Protein AF-0000000072557340 (afdb_homodimer)

Solvent-accessible surface area (backbone atoms only — not comparable to full-atom values): 32910 Å² total; per-residue (Å²): 98,73,78,68,52,43,52,72,41,79,74,53,98,45,33,34,35,38,53,43,44,68,66,36,7,50,76,65,27,41,33,67,20,52,53,41,19,34,51,43,43,49,50,23,65,71,27,40,88,66,62,20,45,35,64,41,36,37,39,38,39,50,62,41,84,53,61,55,36,68,33,38,36,41,55,38,72,72,30,79,51,86,67,47,30,31,34,38,37,36,34,30,38,57,56,62,44,99,48,89,82,36,53,34,80,75,75,72,91,62,25,32,40,69,22,35,39,31,43,38,31,23,18,39,69,89,71,53,62,57,55,41,45,79,22,72,58,71,72,76,78,74,74,82,76,76,92,52,68,70,33,50,79,67,64,63,35,91,57,38,40,71,63,84,50,73,63,49,76,69,21,48,35,50,51,51,42,42,46,32,30,45,52,67,61,54,64,72,31,67,72,40,22,49,52,60,32,40,35,33,42,58,85,66,54,47,41,49,69,40,45,50,29,30,62,68,43,69,54,58,64,46,55,60,56,72,56,40,28,84,49,92,84,44,65,58,22,51,91,57,72,30,37,76,78,56,57,69,34,64,58,55,48,34,41,39,40,36,46,67,47,81,64,55,96,81,32,41,60,47,36,36,37,38,42,35,29,68,48,39,50,36,14,35,33,43,37,39,31,43,30,25,40,86,88,66,46,67,32,34,41,31,42,33,42,28,36,51,42,61,31,76,76,58,108,100,72,76,68,50,43,52,71,42,79,74,54,99,46,31,33,36,38,52,44,43,69,66,36,6,50,76,64,27,42,32,66,20,51,54,40,18,34,51,42,42,49,50,22,66,71,27,39,89,67,61,20,45,36,66,40,34,35,38,36,39,50,62,42,84,54,60,55,36,68,34,40,35,41,57,39,71,71,31,79,49,87,67,46,32,33,33,38,36,36,34,30,36,59,56,62,45,98,48,90,83,36,53,33,82,74,73,73,92,62,24,32,39,68,22,34,38,31,43,39,32,24,18,38,68,90,71,54,63,57,56,41,45,77,23,72,60,70,72,76,78,74,75,83,74,76,93,50,67,72,32,49,78,68,65,63,36,90,56,39,40,72,64,84,52,74,61,48,76,69,21,47,34,50,53,51,41,41,46,32,30,44,53,67,60,52,64,72,30,67,71,41,22,49,52,61,33,41,33,34,42,56,86,66,54,48,42,50,68,41,47,51,30,30,62,68,43,69,54,59,64,46,55,61,57,72,56,40,26,84,49,92,84,44,65,59,22,50,93,57,71,30,38,75,78,57,58,69,34,62,58,54,47,34,42,37,40,34,46,68,48,80,64,56,95,80,32,42,59,47,38,36,36,40,42,31,29,68,48,38,50,36,15,34,33,44,38,39,31,44,31,24,40,88,88,66,45,66,32,32,42,32,44,33,42,30,35,52,42,61,31,75,76,59,109

Radius of gyration: 23.94 Å; Cα contacts (8 Å, |Δi|>4): 1456; chains: 2; bounding box: 60×64×58 Å

Foldseek 3Di:
DLVVQLDWADPDLFKIKHFHDLLQDFQFFHFQLSVQLNVLNVQQVNCVVLQFNAWQKKKKFQAATHGGTMKMKGWDFPDDDNFKTKIKIWIWDDLADPHPVRWDDDDDDNGTDGGMIMITMTGNPVPDDDDDDDPPDDDPPDDDDQPDVVCAVVQNGPFKGWDDFPSCVRGSSLVQKTWIAGPVVLVVCVPFLKGKIKMFGPVQAADANSSVSSVQRSCQVVSVRVNEDDDPPDDAPPVNQHYNPFAKDKAWRMKMKGFDDHADPRHAGMKMWMWHWPDDDPFWTKIWIWIAGNVRDTGMIMMTIIGIDGCVVVD/DLVVQLDWADPDLFKIKHFQDLLQDFQFFHFQLSVQLNVLNVQQVNCVVLQFNAWQKKKKFQAATHGGTMKMKGWDFPDDDNFKTKIKIWIWDDLADPHPVRWDDDDDDNGTDGGMIMITMTGNPVPDDDDDDDPPDDDPPDDDDQPDVVCAVVQNGPFKGWDDFPSCVRGSSLVQKTWIAGPVVLVVCVPFLKGKIKMFGPVQAADANSSVSSVQRSCQVVSVRVNEDDDPPDDAPPVNQHYNPFAKDKAWRMKMKGFDDHADPRHARMKMWMWHWPDDDPFWTKIWIWIAGNVRDTGMIMMTIIGIDGCVVVD

InterPro domains:
  IPR029069 HotDog domain superfamily [SSF54637] (24-95)
  IPR029069 HotDog domain superfamily [SSF54637] (178-309)
  IPR042171 Acyl-CoA thioesterase, double hotdog domain [G3DSA:2.40.160.210] (1-309)
  IPR049449 Acyl-CoA thioesterase-like, N-terminal HotDog domain [PF13622] (22-95)
  IPR049450 Acyl-CoA thioesterase-like, C-terminal domain [PF20789] (173-308)
  IPR052389 Secondary Metabolite Biosynthesis-Associated [PTHR38110] (2-315)

Organism: Hypocrea jecorina (strain QM6a) (NCBI:txid431241)

Structure (mmCIF, N/CA/C/O backbone):
data_AF-0000000072557340-model_v1
#
loop_
_entity.id
_entity.type
_entity.pdbx_description
1 polymer 'Predicted protein'
#
loop_
_atom_site.group_PDB
_atom_site.id
_atom_site.type_symbol
_atom_site.label_atom_id
_atom_site.label_alt_id
_atom_site.label_comp_id
_atom_site.label_asym_id
_atom_site.label_entity_id
_atom_site.label_seq_id
_atom_site.pdbx_PDB_ins_code
_atom_site.Cartn_x
_atom_site.Cartn_y
_atom_site.Cartn_z
_atom_site.occupancy
_atom_site.B_iso_or_equiv
_atom_site.auth_seq_id
_atom_site.auth_comp_id
_atom_site.auth_asym_id
_atom_site.auth_atom_id
_atom_site.pdbx_PDB_model_num
ATOM 1 N N . SER A 1 1 ? 0.951 28.766 1.415 1 96 1 SER A N 1
ATOM 2 C CA . SER A 1 1 ? 0.074 27.75 0.854 1 96 1 SER A CA 1
ATOM 3 C C . SER A 1 1 ? 0.847 26.469 0.53 1 96 1 SER A C 1
ATOM 5 O O . SER A 1 1 ? 2.072 26.5 0.393 1 96 1 SER A O 1
ATOM 7 N N . LEU A 1 2 ? 0.102 25.391 0.485 1 97.38 2 LEU A N 1
ATOM 8 C CA . LEU A 1 2 ? 0.736 24.125 0.106 1 97.38 2 LEU A CA 1
ATOM 9 C C . LEU A 1 2 ? 1.463 24.266 -1.228 1 97.38 2 LEU A C 1
ATOM 11 O O . LEU A 1 2 ? 2.584 23.781 -1.382 1 97.38 2 LEU A O 1
ATOM 15 N N . GLU A 1 3 ? 0.832 24.969 -2.156 1 95.75 3 GLU A N 1
ATOM 16 C CA . GLU A 1 3 ? 1.411 25.172 -3.482 1 95.75 3 GLU A CA 1
ATOM 17 C C . GLU A 1 3 ? 2.736 25.922 -3.402 1 95.75 3 GLU A C 1
ATOM 19 O O . GLU A 1 3 ? 3.705 25.547 -4.07 1 95.75 3 GLU A O 1
ATOM 24 N N . GLN A 1 4 ? 2.793 26.891 -2.59 1 96.94 4 GLN A N 1
ATOM 25 C CA . GLN A 1 4 ? 3.982 27.734 -2.492 1 96.94 4 GLN A CA 1
ATOM 26 C C . GLN A 1 4 ? 5.047 27.078 -1.617 1 96.94 4 GLN A C 1
ATOM 28 O O . GLN A 1 4 ? 6.242 27.188 -1.901 1 96.94 4 GLN A O 1
ATOM 33 N N . GLU A 1 5 ? 4.582 26.391 -0.632 1 98.12 5 GLU A N 1
ATOM 34 C CA . GLU A 1 5 ? 5.523 25.938 0.385 1 98.12 5 GLU A CA 1
ATOM 35 C C . GLU A 1 5 ? 5.949 24.484 0.133 1 98.12 5 GLU A C 1
ATOM 37 O O . GLU A 1 5 ? 6.57 23.859 0.993 1 98.12 5 GLU A O 1
ATOM 42 N N . SER A 1 6 ? 5.648 23.922 -1.041 1 98.44 6 SER A N 1
ATOM 43 C CA . SER A 1 6 ? 6.129 22.609 -1.443 1 98.44 6 SER A CA 1
ATOM 44 C C . SER A 1 6 ? 6.941 22.688 -2.73 1 98.44 6 SER A C 1
ATOM 46 O O . SER A 1 6 ? 7.172 21.656 -3.387 1 98.44 6 SER A O 1
ATOM 48 N N . VAL A 1 7 ? 7.379 23.797 -3.084 1 98.31 7 VAL A N 1
ATOM 49 C CA . VAL A 1 7 ? 8.117 24.016 -4.324 1 98.31 7 VAL A CA 1
ATOM 50 C C . VAL A 1 7 ? 9.453 23.266 -4.262 1 98.31 7 VAL A C 1
ATOM 52 O O . VAL A 1 7 ? 10.078 23.188 -3.205 1 98.31 7 VAL A O 1
ATOM 55 N N . VAL A 1 8 ? 9.906 22.734 -5.391 1 98.81 8 VAL A N 1
ATOM 56 C CA . VAL A 1 8 ? 11.188 22.062 -5.508 1 98.81 8 VAL A CA 1
ATOM 57 C C . VAL A 1 8 ? 12.055 22.766 -6.551 1 98.81 8 VAL A C 1
ATOM 59 O O . VAL A 1 8 ? 11.531 23.391 -7.473 1 98.81 8 VAL A O 1
ATOM 62 N N . THR A 1 9 ? 13.352 22.734 -6.332 1 98.62 9 THR A N 1
ATOM 63 C CA . THR A 1 9 ? 14.305 23.312 -7.262 1 98.62 9 THR A CA 1
ATOM 64 C C . THR A 1 9 ? 15.266 22.25 -7.801 1 98.62 9 THR A C 1
ATOM 66 O O . THR A 1 9 ? 15.922 21.562 -7.027 1 98.62 9 THR A O 1
ATOM 69 N N . LYS A 1 10 ? 15.312 22.203 -9.117 1 98.56 10 LYS A N 1
ATOM 70 C CA . LYS A 1 10 ? 16.266 21.281 -9.727 1 98.56 10 LYS A CA 1
ATOM 71 C C . LYS A 1 10 ? 17.703 21.781 -9.547 1 98.56 10 LYS A C 1
ATOM 73 O O . LYS A 1 10 ? 18.016 22.922 -9.891 1 98.56 10 LYS A O 1
ATOM 78 N N . LEU A 1 11 ? 18.547 20.953 -8.953 1 98.62 11 LEU A N 1
ATOM 79 C CA . LEU A 1 11 ? 19.938 21.312 -8.727 1 98.62 11 LEU A CA 1
ATOM 80 C C . LEU A 1 11 ? 20.828 20.734 -9.828 1 98.62 11 LEU A C 1
ATOM 82 O O . LEU A 1 11 ? 21.75 21.406 -10.289 1 98.62 11 LEU A O 1
ATOM 86 N N . ASP A 1 12 ? 20.609 19.5 -10.227 1 97.5 12 ASP A N 1
ATOM 87 C CA . ASP A 1 12 ? 21.203 18.828 -11.375 1 97.5 12 ASP A CA 1
ATOM 88 C C . ASP A 1 12 ? 20.281 17.75 -11.922 1 97.5 12 ASP A C 1
ATOM 90 O O . ASP A 1 12 ? 19.094 17.703 -11.586 1 97.5 12 ASP A O 1
ATOM 94 N N . ASP A 1 13 ? 20.75 16.891 -12.797 1 96.62 13 ASP A N 1
ATOM 95 C CA . ASP A 1 13 ? 19.891 15.984 -13.562 1 96.62 13 ASP A CA 1
ATOM 96 C C . ASP A 1 13 ? 19.125 15.047 -12.633 1 96.62 13 ASP A C 1
ATOM 98 O O . ASP A 1 13 ? 18.016 14.602 -12.969 1 96.62 13 ASP A O 1
ATOM 102 N N . MET A 1 14 ? 19.625 14.734 -11.484 1 97.5 14 MET A N 1
ATOM 103 C CA . MET A 1 14 ? 19.016 13.703 -10.648 1 97.5 14 MET A CA 1
ATOM 104 C C . MET A 1 14 ? 18.812 14.211 -9.227 1 97.5 14 MET A C 1
ATOM 106 O O . MET A 1 14 ? 18.625 13.414 -8.305 1 97.5 14 MET A O 1
ATOM 110 N N . THR A 1 15 ? 18.984 15.531 -8.984 1 98.75 15 THR A N 1
ATOM 111 C CA . THR A 1 15 ? 18.938 16.047 -7.621 1 98.75 15 THR A CA 1
ATOM 112 C C . THR A 1 15 ? 18.078 17.297 -7.539 1 98.75 15 THR A C 1
ATOM 114 O O . THR A 1 15 ? 18.141 18.172 -8.406 1 98.75 15 THR A O 1
ATOM 117 N N . PHE A 1 16 ? 17.219 17.359 -6.559 1 98.94 16 PHE A N 1
ATOM 118 C CA . PHE A 1 16 ? 16.344 18.5 -6.305 1 98.94 16 PHE A CA 1
ATOM 119 C C . PHE A 1 16 ? 16.547 19.016 -4.887 1 98.94 16 PHE A C 1
ATOM 121 O O . PHE A 1 16 ? 16.969 18.281 -3.998 1 98.94 16 PHE A O 1
ATOM 128 N N . ALA A 1 17 ? 16.25 20.266 -4.684 1 98.88 17 ALA A N 1
ATOM 129 C CA . ALA A 1 17 ? 16.219 20.891 -3.361 1 98.88 17 ALA A CA 1
ATOM 130 C C . ALA A 1 17 ? 14.805 21.297 -2.979 1 98.88 17 ALA A C 1
ATOM 132 O O . ALA A 1 17 ? 13.992 21.625 -3.844 1 98.88 17 ALA A O 1
ATOM 133 N N . ALA A 1 18 ? 14.523 21.188 -1.752 1 98.81 18 ALA A N 1
ATOM 134 C CA . ALA A 1 18 ? 13.297 21.703 -1.144 1 98.81 18 ALA A CA 1
ATOM 135 C C . ALA A 1 18 ? 13.578 22.328 0.218 1 98.81 18 ALA A C 1
ATOM 137 O O . ALA A 1 18 ? 14.672 22.188 0.762 1 98.81 18 ALA A O 1
ATOM 138 N N . ASN A 1 19 ? 12.68 23.109 0.715 1 98.81 19 ASN A N 1
ATOM 139 C CA . ASN A 1 19 ? 12.703 23.656 2.068 1 98.81 19 ASN A CA 1
ATOM 140 C C . ASN A 1 19 ? 11.406 23.344 2.818 1 98.81 19 ASN A C 1
ATOM 142 O O . ASN A 1 19 ? 10.359 23.906 2.518 1 98.81 19 ASN A O 1
ATOM 146 N N . LEU A 1 20 ? 11.539 22.391 3.744 1 98.81 20 LEU A N 1
ATOM 147 C CA . LEU A 1 20 ? 10.344 21.953 4.465 1 98.81 20 LEU A CA 1
ATOM 148 C C . LEU A 1 20 ? 9.844 23.047 5.398 1 98.81 20 LEU A C 1
ATOM 150 O O . LEU A 1 20 ? 10.578 23.5 6.285 1 98.81 20 LEU A O 1
ATOM 154 N N . SER A 1 21 ? 8.641 23.422 5.262 1 98.38 21 SER A N 1
ATOM 155 C CA . SER A 1 21 ? 8.07 24.578 5.93 1 98.38 21 SER A CA 1
ATOM 156 C C . SER A 1 21 ? 7.543 24.219 7.316 1 98.38 21 SER A C 1
ATOM 158 O O . SER A 1 21 ? 6.852 23.219 7.484 1 98.38 21 SER A O 1
ATOM 160 N N . PRO A 1 22 ? 7.762 25.062 8.305 1 96.81 22 PRO A N 1
ATOM 161 C CA . PRO A 1 22 ? 7.172 24.859 9.625 1 96.81 22 PRO A CA 1
ATOM 162 C C . PRO A 1 22 ? 5.648 24.953 9.617 1 96.81 22 PRO A C 1
ATOM 164 O O . PRO A 1 22 ? 4.988 24.453 10.531 1 96.81 22 PRO A O 1
ATOM 167 N N . SER A 1 23 ? 5.051 25.578 8.586 1 96.56 23 SER A N 1
ATOM 168 C CA . SER A 1 23 ? 3.604 25.734 8.492 1 96.56 23 SER A CA 1
ATOM 169 C C . SER A 1 23 ? 2.904 24.391 8.328 1 96.56 23 SER A C 1
ATOM 171 O O . SER A 1 23 ? 1.689 24.297 8.523 1 96.56 23 SER A O 1
ATOM 173 N N . PHE A 1 24 ? 3.645 23.375 7.988 1 97.75 24 PHE A N 1
ATOM 174 C CA . PHE A 1 24 ? 3.049 22.062 7.742 1 97.75 24 PHE A CA 1
ATOM 175 C C . PHE A 1 24 ? 3.59 21.031 8.719 1 97.75 24 PHE A C 1
ATOM 177 O O . PHE A 1 24 ? 3.645 19.844 8.406 1 97.75 24 PHE A O 1
ATOM 184 N N . CYS A 1 25 ? 3.953 21.516 9.891 1 95.19 25 CYS A N 1
ATOM 185 C CA . CYS A 1 25 ? 4.488 20.641 10.922 1 95.19 25 CYS A CA 1
ATOM 186 C C . CYS A 1 25 ? 3.381 20.141 11.844 1 95.19 25 CYS A C 1
ATOM 188 O O . CYS A 1 25 ? 2.381 20.828 12.047 1 95.19 25 CYS A O 1
ATOM 190 N N . ILE A 1 26 ? 3.467 18.984 12.32 1 92.19 26 ILE A N 1
ATOM 191 C CA . ILE A 1 26 ? 2.842 18.453 13.531 1 92.19 26 ILE A CA 1
ATOM 192 C C . ILE A 1 26 ? 3.826 18.516 14.695 1 92.19 26 ILE A C 1
ATOM 194 O O . ILE A 1 26 ? 4.797 17.766 14.742 1 92.19 26 ILE A O 1
ATOM 198 N N . GLY A 1 27 ? 3.547 19.391 15.625 1 87.88 27 GLY A N 1
ATOM 199 C CA . GLY A 1 27 ? 4.633 19.719 16.531 1 87.88 27 GLY A CA 1
ATOM 200 C C . GLY A 1 27 ? 5.848 20.297 15.828 1 87.88 27 GLY A C 1
ATOM 201 O O . GLY A 1 27 ? 5.734 21.266 15.086 1 87.88 27 GLY A O 1
ATOM 202 N N . ALA A 1 28 ? 6.957 19.594 16 1 88.69 28 ALA A N 1
ATOM 203 C CA . ALA A 1 28 ? 8.195 20.078 15.398 1 88.69 28 ALA A CA 1
ATOM 204 C C . ALA A 1 28 ? 8.492 19.344 14.094 1 88.69 28 ALA A C 1
ATOM 206 O O . ALA A 1 28 ? 9.453 19.672 13.391 1 88.69 28 ALA A O 1
ATOM 207 N N . VAL A 1 29 ? 7.676 18.438 13.727 1 93.88 29 VAL A N 1
ATOM 208 C CA . VAL A 1 29 ? 8.016 17.531 12.641 1 93.88 29 VAL A CA 1
ATOM 209 C C . VAL A 1 29 ? 7.113 17.797 11.438 1 93.88 29 VAL A C 1
ATOM 211 O O . VAL A 1 29 ? 5.887 17.75 11.547 1 93.88 29 VAL A O 1
ATOM 214 N N . PRO A 1 30 ? 7.73 18.125 10.305 1 97.31 30 PRO A N 1
ATOM 215 C CA . PRO A 1 30 ? 6.895 18.25 9.109 1 97.31 30 PRO A CA 1
ATOM 216 C C . PRO A 1 30 ? 6.008 17.031 8.883 1 97.31 30 PRO A C 1
ATOM 218 O O . PRO A 1 30 ? 6.457 15.891 9.055 1 97.31 30 PRO A O 1
ATOM 221 N N . ASN A 1 31 ? 4.727 17.281 8.57 1 97.31 31 ASN A N 1
ATOM 222 C CA . ASN A 1 31 ? 3.768 16.234 8.273 1 97.31 31 ASN A CA 1
ATOM 223 C C . ASN A 1 31 ? 4.258 15.328 7.145 1 97.31 31 ASN A C 1
ATOM 225 O O . ASN A 1 31 ? 4.762 15.812 6.133 1 97.31 31 ASN A O 1
ATOM 229 N N . GLY A 1 32 ? 4.113 14.031 7.297 1 98.25 32 GLY A N 1
ATOM 230 C CA . GLY A 1 32 ? 4.57 13.07 6.301 1 98.25 32 GLY A CA 1
ATOM 231 C C . GLY A 1 32 ? 3.908 13.258 4.945 1 98.25 32 GLY A C 1
ATOM 232 O O . GLY A 1 32 ? 4.559 13.125 3.908 1 98.25 32 GLY A O 1
ATOM 233 N N . GLY A 1 33 ? 2.604 13.555 4.93 1 98.69 33 GLY A N 1
ATOM 234 C CA . GLY A 1 33 ? 1.885 13.797 3.689 1 98.69 33 GLY A CA 1
ATOM 235 C C . GLY A 1 33 ? 2.342 15.047 2.973 1 98.69 33 GLY A C 1
ATOM 236 O O . GLY A 1 33 ? 2.373 15.094 1.74 1 98.69 33 GLY A O 1
ATOM 237 N N . TYR A 1 34 ? 2.672 16.062 3.783 1 98.75 34 TYR A N 1
ATOM 238 C CA . TYR A 1 34 ? 3.291 17.25 3.213 1 98.75 34 TYR A CA 1
ATOM 239 C C . TYR A 1 34 ? 4.621 16.922 2.555 1 98.75 34 TYR A C 1
ATOM 241 O O . TYR A 1 34 ? 4.891 17.344 1.427 1 98.75 34 TYR A O 1
ATOM 249 N N . VAL A 1 35 ? 5.406 16.141 3.18 1 98.94 35 VAL A N 1
ATOM 250 C CA . VAL A 1 35 ? 6.68 15.688 2.625 1 98.94 35 VAL A CA 1
ATOM 251 C C . VAL A 1 35 ? 6.43 14.852 1.374 1 98.94 35 VAL A C 1
ATOM 253 O O . VAL A 1 35 ? 7.129 15 0.369 1 98.94 35 VAL A O 1
ATOM 256 N N . ALA A 1 36 ? 5.418 14.016 1.393 1 98.94 36 ALA A N 1
ATOM 257 C CA . ALA A 1 36 ? 5.055 13.195 0.239 1 98.94 36 ALA A CA 1
ATOM 258 C C . ALA A 1 36 ? 4.68 14.07 -0.956 1 98.94 36 ALA A C 1
ATOM 260 O O . ALA A 1 36 ? 4.98 13.727 -2.102 1 98.94 36 ALA A O 1
ATOM 261 N N . THR A 1 37 ? 4.012 15.195 -0.687 1 98.94 37 THR A N 1
ATOM 262 C CA . THR A 1 37 ? 3.666 16.141 -1.734 1 98.94 37 THR A CA 1
ATOM 263 C C . THR A 1 37 ? 4.918 16.641 -2.459 1 98.94 37 THR A C 1
ATOM 265 O O . THR A 1 37 ? 4.918 16.766 -3.684 1 98.94 37 THR A O 1
ATOM 268 N N . ILE A 1 38 ? 5.961 16.828 -1.734 1 98.94 38 ILE A N 1
ATOM 269 C CA . ILE A 1 38 ? 7.223 17.297 -2.303 1 98.94 38 ILE A CA 1
ATOM 270 C C . ILE A 1 38 ? 7.801 16.219 -3.219 1 98.94 38 ILE A C 1
ATOM 272 O O . ILE A 1 38 ? 8.297 16.531 -4.309 1 98.94 38 ILE A O 1
ATOM 276 N N . PHE A 1 39 ? 7.711 14.93 -2.844 1 99 39 PHE A N 1
ATOM 277 C CA . PHE A 1 39 ? 8.133 13.828 -3.695 1 99 39 PHE A CA 1
ATOM 278 C C . PHE A 1 39 ? 7.344 13.812 -5 1 99 39 PHE A C 1
ATOM 280 O O . PHE A 1 39 ? 7.91 13.594 -6.07 1 99 39 PHE A O 1
ATOM 287 N N . LEU A 1 40 ? 6.07 13.984 -4.879 1 98.94 40 LEU A N 1
ATOM 288 C CA . LEU A 1 40 ? 5.211 13.977 -6.059 1 98.94 40 LEU A CA 1
ATOM 289 C C . LEU A 1 40 ? 5.582 15.109 -7.016 1 98.94 40 LEU A C 1
ATOM 291 O O . LEU A 1 40 ? 5.547 14.93 -8.234 1 98.94 40 LEU A O 1
ATOM 295 N N . ARG A 1 41 ? 5.965 16.234 -6.445 1 98.88 41 ARG A N 1
ATOM 296 C CA . ARG A 1 41 ? 6.418 17.344 -7.281 1 98.88 41 ARG A CA 1
ATOM 297 C C . ARG A 1 41 ? 7.73 17 -7.98 1 98.88 41 ARG A C 1
ATOM 299 O O . ARG A 1 41 ? 7.91 17.312 -9.156 1 98.88 41 ARG A O 1
ATOM 306 N N . VAL A 1 42 ? 8.633 16.391 -7.254 1 98.94 42 VAL A N 1
ATOM 307 C CA . VAL A 1 42 ? 9.914 15.992 -7.832 1 98.94 42 VAL A CA 1
ATOM 308 C C . VAL A 1 42 ? 9.672 15.039 -9 1 98.94 42 VAL A C 1
ATOM 310 O O . VAL A 1 42 ? 10.234 15.219 -10.086 1 98.94 42 VAL A O 1
ATOM 313 N N . ALA A 1 43 ? 8.828 14.039 -8.836 1 98.94 43 ALA A N 1
ATOM 314 C CA . ALA A 1 43 ? 8.547 13.07 -9.883 1 98.94 43 ALA A CA 1
ATOM 315 C C . ALA A 1 43 ? 7.934 13.742 -11.109 1 98.94 43 ALA A C 1
ATOM 317 O O . ALA A 1 43 ? 8.312 13.453 -12.242 1 98.94 43 ALA A O 1
ATOM 318 N N . LYS A 1 44 ? 6.98 14.625 -10.828 1 98.62 44 LYS A N 1
ATOM 319 C CA . LYS A 1 44 ? 6.328 15.352 -11.922 1 98.62 44 LYS A CA 1
ATOM 320 C C . LYS A 1 44 ? 7.34 16.156 -12.727 1 98.62 44 LYS A C 1
ATOM 322 O O . LYS A 1 44 ? 7.383 16.062 -13.953 1 98.62 44 LYS A O 1
ATOM 327 N N . GLU A 1 45 ? 8.133 16.922 -12.031 1 98.31 45 GLU A N 1
ATOM 328 C CA . GLU A 1 45 ? 9.117 17.766 -12.711 1 98.31 45 GLU A CA 1
ATOM 329 C C . GLU A 1 45 ? 10.164 16.938 -13.438 1 98.31 45 GLU A C 1
ATOM 331 O O . GLU A 1 45 ? 10.57 17.266 -14.547 1 98.31 45 GLU A O 1
ATOM 336 N N . TYR A 1 46 ? 10.594 15.852 -12.828 1 98.69 46 TYR A N 1
ATOM 337 C CA . TYR A 1 46 ? 11.625 14.992 -13.375 1 98.69 46 TYR A CA 1
ATOM 338 C C . TYR A 1 46 ? 11.156 14.336 -14.672 1 98.69 46 TYR A C 1
ATOM 340 O O . TYR A 1 46 ? 11.93 14.203 -15.625 1 98.69 46 TYR A O 1
ATOM 348 N N . LEU A 1 47 ? 9.875 13.969 -14.789 1 98.56 47 LEU A N 1
ATOM 349 C CA . LEU A 1 47 ? 9.445 13.102 -15.883 1 98.56 47 LEU A CA 1
ATOM 350 C C . LEU A 1 47 ? 8.531 13.852 -16.844 1 98.56 47 LEU A C 1
ATOM 352 O O . LEU A 1 47 ? 8.133 13.312 -17.875 1 98.56 47 LEU A O 1
ATOM 356 N N . ALA A 1 48 ? 8.203 15.117 -16.547 1 95.75 48 ALA A N 1
ATOM 357 C CA . ALA A 1 48 ? 7.359 15.906 -17.438 1 95.75 48 ALA A CA 1
ATOM 358 C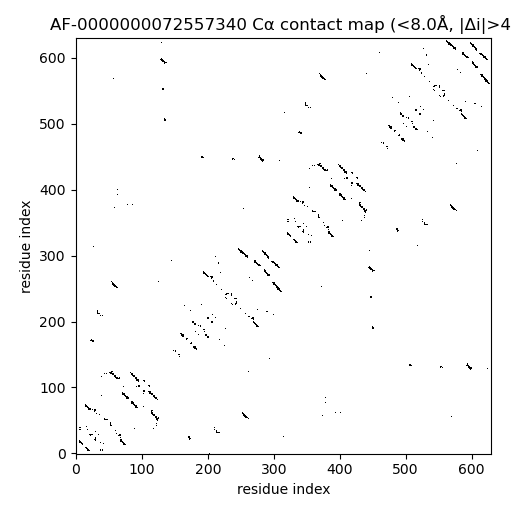 C . ALA A 1 48 ? 7.961 16 -18.828 1 95.75 48 ALA A C 1
ATOM 360 O O . ALA A 1 48 ? 7.258 15.867 -19.828 1 95.75 48 ALA A O 1
ATOM 361 N N . PRO A 1 49 ? 9.297 16.219 -18.953 1 96.69 49 PRO A N 1
ATOM 362 C CA . PRO A 1 49 ? 9.891 16.297 -20.297 1 96.69 49 PRO A CA 1
ATOM 363 C C . PRO A 1 49 ? 9.727 15.008 -21.094 1 96.69 49 PRO A C 1
ATOM 365 O O . PRO A 1 49 ? 9.82 15.016 -22.312 1 96.69 49 PRO A O 1
ATOM 368 N N . ARG A 1 50 ? 9.484 13.898 -20.438 1 97 50 ARG A N 1
ATOM 369 C CA . ARG A 1 50 ? 9.305 12.609 -21.094 1 97 50 ARG A CA 1
ATOM 370 C C . ARG A 1 50 ? 7.824 12.273 -21.25 1 97 50 ARG A C 1
ATOM 372 O O . ARG A 1 50 ? 7.469 11.125 -21.516 1 97 50 ARG A O 1
ATOM 379 N N . ASN A 1 51 ? 6.961 13.156 -20.953 1 97.31 51 ASN A N 1
ATOM 380 C CA . ASN A 1 51 ? 5.512 13.023 -21.047 1 97.31 51 ASN A CA 1
ATOM 381 C C . ASN A 1 51 ? 4.98 11.977 -20.078 1 97.31 51 ASN A C 1
ATOM 383 O O . ASN A 1 51 ? 4.113 11.18 -20.438 1 97.31 51 ASN A O 1
ATOM 387 N N . GLN A 1 52 ? 5.547 11.883 -18.953 1 98.12 52 GLN A N 1
ATOM 388 C CA . GLN A 1 52 ? 5.09 11.023 -17.859 1 98.12 52 GLN A CA 1
ATOM 389 C C . GLN A 1 52 ? 4.883 11.82 -16.578 1 98.12 52 GLN A C 1
ATOM 391 O O . GLN A 1 52 ? 5.422 11.461 -15.531 1 98.12 52 GLN A O 1
ATOM 396 N N . PRO A 1 53 ? 4.008 12.797 -16.625 1 97.31 53 PRO A N 1
ATOM 397 C CA . PRO A 1 53 ? 3.898 13.734 -15.508 1 97.31 53 PRO A CA 1
ATOM 398 C C . PRO A 1 53 ? 3.09 13.172 -14.344 1 97.31 53 PRO A C 1
ATOM 400 O O . PRO A 1 53 ? 3.129 13.719 -13.234 1 97.31 53 PRO A O 1
ATOM 403 N N . ASP A 1 54 ? 2.26 12.102 -14.562 1 98.56 54 ASP A N 1
ATOM 404 C CA . ASP A 1 54 ? 1.278 11.664 -13.57 1 98.56 54 ASP A CA 1
ATOM 405 C C . ASP A 1 54 ? 1.812 10.492 -12.75 1 98.56 54 ASP A C 1
ATOM 407 O O . ASP A 1 54 ? 2.127 9.438 -13.297 1 98.56 54 ASP A O 1
ATOM 411 N N . THR A 1 55 ? 1.97 10.734 -11.469 1 98.81 55 THR A N 1
ATOM 412 C CA . THR A 1 55 ? 2.205 9.586 -10.594 1 98.81 55 THR A CA 1
ATOM 413 C C . THR A 1 55 ? 0.947 8.734 -10.477 1 98.81 55 THR A C 1
ATOM 415 O O . THR A 1 55 ? -0.119 9.227 -10.109 1 98.81 55 THR A O 1
ATOM 418 N N . ILE A 1 56 ? 1.061 7.41 -10.75 1 98.81 56 ILE A N 1
ATOM 419 C CA . ILE A 1 56 ? -0.109 6.543 -10.664 1 98.81 56 ILE A CA 1
ATOM 420 C C . ILE A 1 56 ? -0.015 5.668 -9.414 1 98.81 56 ILE A C 1
ATOM 422 O O . ILE A 1 56 ? -1.03 5.176 -8.914 1 98.81 56 ILE A O 1
ATOM 426 N N . SER A 1 57 ? 1.149 5.434 -8.945 1 98.88 57 SER A N 1
ATOM 427 C CA . SER A 1 57 ? 1.406 4.684 -7.723 1 98.88 57 SER A CA 1
ATOM 428 C C . SER A 1 57 ? 2.619 5.234 -6.977 1 98.88 57 SER A C 1
ATOM 430 O O . SER A 1 57 ? 3.607 5.633 -7.602 1 98.88 57 SER A O 1
ATOM 432 N N . ALA A 1 58 ? 2.523 5.27 -5.664 1 98.94 58 ALA A N 1
ATOM 433 C CA . ALA A 1 58 ? 3.666 5.695 -4.855 1 98.94 58 ALA A CA 1
ATOM 434 C C . ALA A 1 58 ? 3.68 4.98 -3.508 1 98.94 58 ALA A C 1
ATOM 436 O O . ALA A 1 58 ? 2.631 4.582 -2.998 1 98.94 58 ALA A O 1
ATOM 437 N N . HIS A 1 59 ? 4.84 4.781 -2.994 1 98.94 59 HIS A N 1
ATOM 438 C CA . HIS A 1 59 ? 5.074 4.199 -1.678 1 98.94 59 HIS A CA 1
ATOM 439 C C . HIS A 1 59 ? 6.172 4.949 -0.932 1 98.94 59 HIS A C 1
ATOM 441 O O . HIS A 1 59 ? 7.258 5.172 -1.474 1 98.94 59 HIS A O 1
ATOM 447 N N . TRP A 1 60 ? 5.879 5.352 0.281 1 98.94 60 TRP A N 1
ATOM 448 C CA . TRP A 1 60 ? 6.859 6.047 1.104 1 98.94 60 TRP A CA 1
ATOM 449 C C . TRP A 1 60 ? 7.203 5.234 2.348 1 98.94 60 TRP A C 1
ATOM 451 O O . TRP A 1 60 ? 6.316 4.68 2.998 1 98.94 60 TRP A O 1
ATOM 461 N N . GLU A 1 61 ? 8.477 5.125 2.611 1 98.88 61 GLU A N 1
ATOM 462 C CA . GLU A 1 61 ? 9.016 4.727 3.908 1 98.88 61 GLU A CA 1
ATOM 463 C C . GLU A 1 61 ? 9.484 5.941 4.707 1 98.88 61 GLU A C 1
ATOM 465 O O . GLU A 1 61 ? 10.383 6.66 4.281 1 98.88 61 GLU A O 1
ATOM 470 N N . PHE A 1 62 ? 8.828 6.145 5.805 1 98.75 62 PHE A N 1
ATOM 471 C CA . PHE A 1 62 ? 9.273 7.211 6.695 1 98.75 62 PHE A CA 1
ATOM 472 C C . PHE A 1 62 ? 10.312 6.684 7.688 1 98.75 62 PHE A C 1
ATOM 474 O O . PHE A 1 62 ? 9.953 6.211 8.766 1 98.75 62 PHE A O 1
ATOM 481 N N . LEU A 1 63 ? 11.555 6.875 7.32 1 98.44 63 LEU A N 1
ATOM 482 C CA . LEU A 1 63 ? 12.672 6.195 7.965 1 98.44 63 LEU A CA 1
ATOM 483 C C . LEU A 1 63 ? 13.07 6.902 9.258 1 98.44 63 LEU A C 1
ATOM 485 O O . LEU A 1 63 ? 13.281 6.254 10.281 1 98.44 63 LEU A O 1
ATOM 489 N N . ASN A 1 64 ? 13.18 8.195 9.18 1 95.94 64 ASN A N 1
ATOM 490 C CA . ASN A 1 64 ? 13.508 9.039 10.328 1 95.94 64 ASN A CA 1
ATOM 491 C C . ASN A 1 64 ? 12.68 10.32 10.336 1 95.94 64 ASN A C 1
ATOM 493 O O . ASN A 1 64 ? 12.117 10.711 9.312 1 95.94 64 ASN A O 1
ATOM 497 N N . ARG A 1 65 ? 12.656 10.891 11.461 1 94.25 65 ARG A N 1
ATOM 498 C CA . ARG A 1 65 ? 11.914 12.141 11.617 1 94.25 65 ARG A CA 1
ATOM 499 C C . ARG A 1 65 ? 12.477 13.227 10.703 1 94.25 65 ARG A C 1
ATOM 501 O O . ARG A 1 65 ? 13.695 13.422 10.641 1 94.25 65 ARG A O 1
ATOM 508 N N . THR A 1 66 ? 11.586 13.867 9.969 1 97.38 66 THR A N 1
ATOM 509 C CA . THR A 1 66 ? 12.008 15.016 9.18 1 97.38 66 THR A CA 1
ATOM 510 C C . THR A 1 66 ? 12.078 16.266 10.055 1 97.38 66 THR A C 1
ATOM 512 O O . THR A 1 66 ? 11.469 16.328 11.125 1 97.38 66 THR A O 1
ATOM 515 N N . ILE A 1 67 ? 12.828 17.25 9.648 1 97.12 67 ILE A N 1
ATOM 516 C CA . ILE A 1 67 ? 12.953 18.547 10.328 1 97.12 67 ILE A CA 1
ATOM 517 C C . ILE A 1 67 ? 12.641 19.672 9.344 1 97.12 67 ILE A C 1
ATOM 519 O O . ILE A 1 67 ? 12.93 19.562 8.156 1 97.12 67 ILE A O 1
ATOM 523 N N . SER A 1 68 ? 11.984 20.688 9.938 1 97.88 68 SER A N 1
ATOM 524 C CA . SER A 1 68 ? 11.781 21.859 9.086 1 97.88 68 SER A CA 1
ATOM 525 C C . SER A 1 68 ? 13.109 22.438 8.617 1 97.88 68 SER A C 1
ATOM 527 O O . SER A 1 68 ? 14.07 22.516 9.391 1 97.88 68 SER A O 1
ATOM 529 N N . GLY A 1 69 ? 13.156 22.797 7.359 1 98.31 69 GLY A N 1
ATOM 530 C CA . GLY A 1 69 ? 14.398 23.344 6.816 1 98.31 69 GLY A CA 1
ATOM 531 C C . GLY A 1 69 ? 14.82 22.672 5.52 1 98.31 69 GLY A C 1
ATOM 532 O O . GLY A 1 69 ? 14.016 22 4.871 1 98.31 69 GLY A O 1
ATOM 533 N N . PRO A 1 70 ? 16.078 22.875 5.148 1 98.5 70 PRO A N 1
ATOM 534 C CA . PRO A 1 70 ? 16.578 22.422 3.848 1 98.5 70 PRO A CA 1
ATOM 535 C C . PRO A 1 70 ? 16.578 20.891 3.719 1 98.5 70 PRO A C 1
ATOM 537 O O . PRO A 1 70 ? 16.875 20.188 4.688 1 98.5 70 PRO A O 1
ATOM 540 N N . ALA A 1 71 ? 16.25 20.469 2.551 1 98.88 71 ALA A N 1
ATOM 541 C CA . ALA A 1 71 ? 16.266 19.047 2.203 1 98.88 71 ALA A CA 1
ATOM 542 C C . ALA A 1 71 ? 16.766 18.828 0.772 1 98.88 71 ALA A C 1
ATOM 544 O O . ALA A 1 71 ? 16.578 19.703 -0.083 1 98.88 71 ALA A O 1
ATOM 545 N N . ILE A 1 72 ? 17.422 17.719 0.575 1 98.94 72 ILE A N 1
ATOM 546 C CA . ILE A 1 72 ? 17.859 17.312 -0.752 1 98.94 72 ILE A CA 1
ATOM 547 C C . ILE A 1 72 ? 17.172 16 -1.146 1 98.94 72 ILE A C 1
ATOM 549 O O . ILE A 1 72 ? 17.094 15.07 -0.347 1 98.94 72 ILE A O 1
ATOM 553 N N . LEU A 1 73 ? 16.594 16 -2.314 1 98.94 73 LEU A N 1
ATOM 554 C CA . LEU A 1 73 ? 16.016 14.781 -2.871 1 98.94 73 LEU A CA 1
ATOM 555 C C . LEU A 1 73 ? 16.875 14.25 -4.016 1 98.94 73 LEU A C 1
ATOM 557 O O . LEU A 1 73 ? 17.234 15 -4.934 1 98.94 73 LEU A O 1
ATOM 561 N N . THR A 1 74 ? 17.219 13.008 -3.912 1 98.81 74 THR A N 1
ATOM 562 C CA . THR A 1 74 ? 17.953 12.344 -4.984 1 98.81 74 THR A CA 1
ATOM 563 C C . THR A 1 74 ? 17.047 11.367 -5.73 1 98.81 74 THR A C 1
ATOM 565 O O . THR A 1 74 ? 16.203 10.695 -5.117 1 98.81 74 THR A O 1
ATOM 568 N N . VAL A 1 75 ? 17.188 11.328 -7.066 1 98.81 75 VAL A N 1
ATOM 569 C CA . VAL A 1 75 ? 16.328 10.523 -7.922 1 98.81 75 VAL A CA 1
ATOM 570 C C . VAL A 1 75 ? 17.141 9.422 -8.594 1 98.81 75 VAL A C 1
ATOM 572 O O . VAL A 1 75 ? 18.203 9.688 -9.164 1 98.81 75 VAL A O 1
ATOM 575 N N . GLU A 1 76 ? 16.734 8.234 -8.445 1 98.25 76 GLU A N 1
ATOM 576 C CA . GLU A 1 76 ? 17.203 7.086 -9.219 1 98.25 76 GLU A CA 1
ATOM 577 C C . GLU A 1 76 ? 16.078 6.484 -10.062 1 98.25 76 GLU A C 1
ATOM 579 O O . GLU A 1 76 ? 14.969 6.293 -9.578 1 98.25 76 GLU A O 1
ATOM 584 N N . GLU A 1 77 ? 16.391 6.23 -11.344 1 97.88 77 GLU A N 1
ATOM 585 C CA . GLU A 1 77 ? 15.422 5.488 -12.148 1 97.88 77 GLU A CA 1
ATOM 586 C C . GLU A 1 77 ? 15.531 3.988 -11.898 1 97.88 77 GLU A C 1
ATOM 588 O O . GLU A 1 77 ? 16.375 3.314 -12.492 1 97.88 77 GLU A O 1
ATOM 593 N N . ALA A 1 78 ? 14.68 3.525 -11.055 1 98.31 78 ALA A N 1
ATOM 594 C CA . ALA A 1 78 ? 14.68 2.098 -10.75 1 98.31 78 ALA A CA 1
ATOM 595 C C . ALA A 1 78 ? 14.312 1.274 -11.977 1 98.31 78 ALA A C 1
ATOM 597 O O . ALA A 1 78 ? 14.828 0.172 -12.172 1 98.31 78 ALA A O 1
ATOM 598 N N . LYS A 1 79 ? 13.414 1.832 -12.805 1 97.75 79 LYS A N 1
ATOM 599 C CA . LYS A 1 79 ? 13.055 1.235 -14.086 1 97.75 79 LYS A CA 1
ATOM 600 C C . LYS A 1 79 ? 12.68 2.307 -15.109 1 97.75 79 LYS A C 1
ATOM 602 O O . LYS A 1 79 ? 11.547 2.781 -15.125 1 97.75 79 LYS A O 1
ATOM 607 N N . PRO A 1 80 ? 13.594 2.645 -15.938 1 96.25 80 PRO A N 1
ATOM 608 C CA . PRO A 1 80 ? 13.234 3.551 -17.031 1 96.25 80 PRO A CA 1
ATOM 609 C C . PRO A 1 80 ? 12.352 2.883 -18.078 1 96.25 80 PRO A C 1
ATOM 611 O O . PRO A 1 80 ? 12.531 1.701 -18.391 1 96.25 80 PRO A O 1
ATOM 614 N N . GLY A 1 81 ? 11.336 3.607 -18.5 1 95.5 81 GLY A N 1
ATOM 615 C CA . GLY A 1 81 ? 10.484 3.088 -19.562 1 95.5 81 GLY A CA 1
ATOM 616 C C . GLY A 1 81 ? 9.945 4.168 -20.469 1 95.5 81 GLY A C 1
ATOM 617 O O . GLY A 1 81 ? 9.984 5.352 -20.141 1 95.5 81 GLY A O 1
ATOM 618 N N . ARG A 1 82 ? 9.461 3.703 -21.594 1 94.56 82 ARG A N 1
ATOM 619 C CA . ARG A 1 82 ? 8.898 4.613 -22.578 1 94.56 82 ARG A CA 1
ATOM 620 C C . ARG A 1 82 ? 7.562 5.184 -22.109 1 94.56 82 ARG A C 1
ATOM 622 O O . ARG A 1 82 ? 7.328 6.391 -22.203 1 94.56 82 ARG A O 1
ATOM 629 N N . SER A 1 83 ? 6.746 4.32 -21.516 1 95.31 83 SER A N 1
ATOM 630 C CA . SER A 1 83 ? 5.402 4.75 -21.141 1 95.31 83 SER A CA 1
ATOM 631 C C . SER A 1 83 ? 5.242 4.805 -19.625 1 95.31 83 SER A C 1
ATOM 633 O O . SER A 1 83 ? 4.344 5.473 -19.109 1 95.31 83 SER A O 1
ATOM 635 N N . ILE A 1 84 ? 6.031 4.02 -18.953 1 97.38 84 ILE A N 1
ATOM 636 C CA . ILE A 1 84 ? 5.992 3.963 -17.484 1 97.38 84 ILE A CA 1
ATOM 637 C C . ILE A 1 84 ? 7.414 3.977 -16.938 1 97.38 84 ILE A C 1
ATOM 639 O O . ILE A 1 84 ? 8.273 3.225 -17.391 1 97.38 84 ILE A O 1
ATOM 643 N N . THR A 1 85 ? 7.688 4.855 -16.047 1 98.75 85 THR A N 1
ATOM 644 C CA . THR A 1 85 ? 8.969 4.914 -15.352 1 98.75 85 THR A CA 1
ATOM 645 C C . THR A 1 85 ? 8.773 4.781 -13.844 1 98.75 85 THR A C 1
ATOM 647 O O . THR A 1 85 ? 7.852 5.371 -13.273 1 98.75 85 THR A O 1
ATOM 650 N N . VAL A 1 86 ? 9.578 3.936 -13.211 1 98.88 86 VAL A N 1
ATOM 651 C CA . VAL A 1 86 ? 9.602 3.818 -11.758 1 98.88 86 VAL A CA 1
ATOM 652 C C . VAL A 1 86 ? 10.812 4.566 -11.203 1 98.88 86 VAL A C 1
ATOM 654 O O . VAL A 1 86 ? 11.953 4.266 -11.562 1 98.88 86 VAL A O 1
ATOM 657 N N . LEU A 1 87 ? 10.531 5.543 -10.352 1 98.94 87 LEU A N 1
ATOM 658 C CA . LEU A 1 87 ? 11.586 6.293 -9.672 1 98.94 87 LEU A CA 1
ATOM 659 C C . LEU A 1 87 ? 11.766 5.809 -8.242 1 98.94 87 LEU A C 1
ATOM 661 O O . LEU A 1 87 ? 10.789 5.48 -7.566 1 98.94 87 LEU A O 1
ATOM 665 N N . HIS A 1 88 ? 12.969 5.699 -7.852 1 98.94 88 HIS A N 1
ATOM 666 C CA . HIS A 1 88 ? 13.32 5.609 -6.438 1 98.94 88 HIS A CA 1
ATOM 667 C C . HIS A 1 88 ? 13.938 6.914 -5.938 1 98.94 88 HIS A C 1
ATOM 669 O O . HIS A 1 88 ? 15.031 7.293 -6.363 1 98.94 88 HIS A O 1
ATOM 675 N N . VAL A 1 89 ? 13.203 7.625 -5.066 1 98.94 89 VAL A N 1
ATOM 676 C CA . VAL A 1 89 ? 13.586 8.953 -4.605 1 98.94 89 VAL A CA 1
ATOM 677 C C . VAL A 1 89 ? 13.875 8.922 -3.107 1 98.94 89 VAL A C 1
ATOM 679 O O . VAL A 1 89 ? 13.156 8.273 -2.344 1 98.94 89 VAL A O 1
ATOM 682 N N . SER A 1 90 ? 14.914 9.594 -2.711 1 98.81 90 SER A N 1
ATOM 683 C CA . SER A 1 90 ? 15.297 9.68 -1.307 1 98.81 90 SER A CA 1
ATOM 684 C C . SER A 1 90 ? 15.422 11.133 -0.86 1 98.81 90 SER A C 1
ATOM 686 O O . SER A 1 90 ? 15.914 11.984 -1.607 1 98.81 90 SER A O 1
ATOM 688 N N . LEU A 1 91 ? 14.93 11.406 0.281 1 98.94 91 LEU A N 1
ATOM 689 C CA . LEU A 1 91 ? 15.07 12.727 0.891 1 98.94 91 LEU A CA 1
ATOM 690 C C . LEU A 1 91 ? 16.109 12.703 1.999 1 98.94 91 LEU A C 1
ATOM 692 O O . LEU A 1 91 ? 16.047 11.875 2.908 1 98.94 91 LEU A O 1
ATOM 696 N N . TYR A 1 92 ? 17.078 13.625 1.905 1 98.69 92 TYR A N 1
ATOM 697 C CA . TYR A 1 92 ? 18.172 13.734 2.865 1 98.69 92 TYR A CA 1
ATOM 698 C C . TYR A 1 92 ? 18.094 15.062 3.617 1 98.69 92 TYR A C 1
ATOM 700 O O . TYR A 1 92 ? 17.734 16.094 3.041 1 98.69 92 TYR A O 1
ATOM 708 N N . GLN A 1 93 ? 18.438 15.016 4.848 1 98.19 93 GLN A N 1
ATOM 709 C CA . GLN A 1 93 ? 18.594 16.203 5.668 1 98.19 93 GLN A CA 1
ATOM 710 C C . GLN A 1 93 ? 19.828 16.094 6.566 1 98.19 93 GLN A C 1
ATOM 712 O O . GLN A 1 93 ? 20.422 15.016 6.684 1 98.19 93 GLN A O 1
ATOM 717 N N . GLY A 1 94 ? 20.266 17.25 7.09 1 96.38 94 GLY A N 1
ATOM 718 C CA . GLY A 1 94 ? 21.438 17.281 7.945 1 96.38 94 GLY A CA 1
ATOM 719 C C . GLY A 1 94 ? 22.734 17.156 7.18 1 96.38 94 GLY A C 1
ATOM 720 O O . GLY A 1 94 ? 22.844 16.359 6.254 1 96.38 94 GLY A O 1
ATOM 721 N N . ASN A 1 95 ? 23.703 17.938 7.508 1 96.38 95 ASN A N 1
ATOM 722 C CA . ASN A 1 95 ? 25.031 17.906 6.934 1 96.38 95 ASN A CA 1
ATOM 723 C C . ASN A 1 95 ? 25 17.969 5.41 1 96.38 95 ASN A C 1
ATOM 725 O O . ASN A 1 95 ? 25.688 17.203 4.738 1 96.38 95 ASN A O 1
ATOM 729 N N . LEU A 1 96 ? 24.156 18.812 4.879 1 97.44 96 LEU A N 1
ATOM 730 C CA . LEU A 1 96 ? 24.047 19 3.436 1 97.44 96 LEU A CA 1
ATOM 731 C C . LEU A 1 96 ? 25.203 19.859 2.918 1 97.44 96 LEU A C 1
ATOM 733 O O . LEU A 1 96 ? 25.797 20.625 3.678 1 97.44 96 LEU A O 1
ATOM 737 N N . LEU A 1 97 ? 25.484 19.703 1.657 1 96.56 97 LEU A N 1
ATOM 738 C CA . LEU A 1 97 ? 26.531 20.469 1.005 1 96.56 97 LEU A CA 1
ATOM 739 C C . LEU A 1 97 ? 25.938 21.562 0.118 1 96.56 97 LEU A C 1
ATOM 741 O O . LEU A 1 97 ? 24.828 21.406 -0.4 1 96.56 97 LEU A O 1
ATOM 745 N N . SER A 1 98 ? 26.734 22.609 -0.061 1 95.5 98 SER A N 1
ATOM 746 C CA . SER A 1 98 ? 26.266 23.734 -0.876 1 95.5 98 SER A CA 1
ATOM 747 C C . SER A 1 98 ? 26.547 23.484 -2.357 1 95.5 98 SER A C 1
ATOM 749 O O . SER A 1 98 ? 26.094 24.25 -3.211 1 95.5 98 SER A O 1
ATOM 751 N N . GLN A 1 99 ? 27.281 22.438 -2.619 1 96.44 99 GLN A N 1
ATOM 752 C CA . GLN A 1 99 ? 27.594 22.047 -3.99 1 96.44 99 GLN A CA 1
ATOM 753 C C . GLN A 1 99 ? 27.469 20.547 -4.176 1 96.44 99 GLN A C 1
ATOM 755 O O . GLN A 1 99 ? 27.375 19.797 -3.197 1 96.44 99 GLN A O 1
ATOM 760 N N . ALA A 1 100 ? 27.562 20.141 -5.426 1 95.25 100 ALA A N 1
ATOM 761 C CA . ALA A 1 100 ? 27.484 18.703 -5.723 1 95.25 100 ALA A CA 1
ATOM 762 C C . ALA A 1 100 ? 28.547 17.922 -4.961 1 95.25 100 ALA A C 1
ATOM 764 O O . ALA A 1 100 ? 29.688 18.375 -4.84 1 95.25 100 ALA A O 1
ATOM 765 N N . PRO A 1 101 ? 28.109 16.844 -4.402 1 94.94 101 PRO A N 1
ATOM 766 C CA . PRO A 1 101 ? 26.906 16.031 -4.621 1 94.94 101 PRO A CA 1
ATOM 767 C C . PRO A 1 101 ? 25.766 16.375 -3.656 1 94.94 101 PRO A C 1
ATOM 769 O O . PRO A 1 101 ? 24.812 15.617 -3.541 1 94.94 101 PRO A O 1
ATOM 772 N N . TRP A 1 102 ? 25.844 17.453 -2.961 1 97 102 TRP A N 1
ATOM 773 C CA . TRP A 1 102 ? 24.812 18.125 -2.176 1 97 102 TRP A CA 1
ATOM 774 C C . TRP A 1 102 ? 24.547 17.391 -0.866 1 97 102 TRP A C 1
ATOM 776 O O . TRP A 1 102 ? 23.938 17.938 0.051 1 97 102 TRP A O 1
ATOM 786 N N . ILE A 1 103 ? 24.953 16.078 -0.822 1 97.44 103 ILE A N 1
ATOM 787 C CA . ILE A 1 103 ? 24.844 15.312 0.415 1 97.44 103 ILE A CA 1
ATOM 788 C C . ILE A 1 103 ? 26.219 14.766 0.81 1 97.44 103 ILE A C 1
ATOM 790 O O . ILE A 1 103 ? 27.078 14.57 -0.045 1 97.44 103 ILE A O 1
ATOM 794 N N . THR A 1 104 ? 26.391 14.625 2.104 1 95.38 104 THR A N 1
ATOM 795 C CA . THR A 1 104 ? 27.594 13.992 2.617 1 95.38 104 THR A CA 1
ATOM 796 C C . THR A 1 104 ? 27.391 12.492 2.805 1 95.38 104 THR A C 1
ATOM 798 O O . THR A 1 104 ? 26.406 12.07 3.422 1 95.38 104 THR A O 1
ATOM 801 N N . THR A 1 105 ? 28.359 11.875 1.987 1 86.12 105 THR A N 1
ATOM 802 C CA . THR A 1 105 ? 28.328 10.43 2.127 1 86.12 105 THR A CA 1
ATOM 803 C C . THR A 1 105 ? 29.391 9.961 3.119 1 86.12 105 THR A C 1
ATOM 805 O O . THR A 1 105 ? 30.344 10.688 3.408 1 86.12 105 THR A O 1
ATOM 808 N N . GLY A 1 106 ? 29.25 8.961 3.873 1 76.75 106 GLY A N 1
ATOM 809 C CA . GLY A 1 106 ? 30.25 8.453 4.809 1 76.75 106 GLY A CA 1
ATOM 810 C C . GLY A 1 106 ? 29.625 7.809 6.035 1 76.75 106 GLY A C 1
ATOM 811 O O . GLY A 1 106 ? 28.562 7.203 5.953 1 76.75 106 GLY A O 1
ATOM 812 N N . GLU A 1 107 ? 30.609 7.777 7.031 1 73.62 107 GLU A N 1
ATOM 813 C CA . GLU A 1 107 ? 30.172 7.023 8.203 1 73.62 107 GLU A CA 1
ATOM 814 C C . GLU A 1 107 ? 29.906 7.949 9.391 1 73.62 107 GLU A C 1
ATOM 816 O O . GLU A 1 107 ? 30.484 9.031 9.477 1 73.62 107 GLU A O 1
ATOM 821 N N . GLY A 1 108 ? 28.938 7.594 10.133 1 70.38 108 GLY A N 1
ATOM 822 C CA . GLY A 1 108 ? 28.703 8.188 11.438 1 70.38 108 GLY A CA 1
ATOM 823 C C . GLY A 1 108 ? 27.812 9.414 11.383 1 70.38 108 GLY A C 1
ATOM 824 O O . GLY A 1 108 ? 26.906 9.484 10.547 1 70.38 108 GLY A O 1
ATOM 825 N N . LYS A 1 109 ? 28.062 10.281 12.328 1 75.94 109 LYS A N 1
ATOM 826 C CA . LYS A 1 109 ? 27.188 11.414 12.602 1 75.94 109 LYS A CA 1
ATOM 827 C C . LYS A 1 109 ? 27.406 12.531 11.578 1 75.94 109 LYS A C 1
ATOM 829 O O . LYS A 1 109 ? 26.641 13.492 11.531 1 75.94 109 LYS A O 1
ATOM 834 N N . GLN A 1 110 ? 28.281 12.398 10.664 1 83.25 110 GLN A N 1
ATOM 835 C CA . GLN A 1 110 ? 28.578 13.469 9.727 1 83.25 110 GLN A CA 1
ATOM 836 C C . GLN A 1 110 ? 27.859 13.258 8.398 1 83.25 110 GLN A C 1
ATOM 838 O O . GLN A 1 110 ? 27.781 14.172 7.578 1 83.25 110 GLN A O 1
ATOM 843 N N . LYS A 1 111 ? 27.281 12.156 8.234 1 93.25 111 LYS A N 1
ATOM 844 C CA . LYS A 1 111 ? 26.609 11.867 6.969 1 93.25 111 LYS A CA 1
ATOM 845 C C . LYS A 1 111 ? 25.219 12.5 6.926 1 93.25 111 LYS A C 1
ATOM 847 O O . LYS A 1 111 ? 24.578 12.664 7.961 1 93.25 111 LYS A O 1
ATOM 852 N N . SER A 1 112 ? 24.844 12.969 5.715 1 97.44 112 SER A N 1
ATOM 853 C CA . SER A 1 112 ? 23.453 13.344 5.547 1 97.44 112 SER A CA 1
ATOM 854 C C . SER A 1 112 ? 22.516 12.164 5.805 1 97.44 112 SER A C 1
ATOM 856 O O . SER A 1 112 ? 22.797 11.039 5.367 1 97.44 112 SER A O 1
ATOM 858 N N . GLU A 1 113 ? 21.516 12.422 6.512 1 96.62 113 GLU A N 1
ATOM 859 C CA . GLU A 1 113 ? 20.609 11.344 6.91 1 96.62 113 GLU A CA 1
ATOM 860 C C . GLU A 1 113 ? 19.484 11.164 5.887 1 96.62 113 GLU A C 1
ATOM 862 O O . GLU A 1 113 ? 18.828 12.133 5.508 1 96.62 113 GLU A O 1
ATOM 867 N N . LYS A 1 114 ? 19.422 9.961 5.383 1 97.5 114 LYS A N 1
ATOM 868 C CA . LYS A 1 114 ? 18.234 9.617 4.594 1 97.5 114 LYS A CA 1
ATOM 869 C C . LYS A 1 114 ? 17 9.508 5.48 1 97.5 114 LYS A C 1
ATOM 871 O O . LYS A 1 114 ? 16.875 8.555 6.258 1 97.5 114 LYS A O 1
ATOM 876 N N . VAL A 1 115 ? 16.047 10.391 5.27 1 98.44 115 VAL A N 1
ATOM 877 C CA . VAL A 1 115 ? 14.984 10.453 6.266 1 98.44 115 VAL A CA 1
ATOM 878 C C . VAL A 1 115 ? 13.695 9.875 5.684 1 98.44 115 VAL A C 1
ATOM 880 O O . VAL A 1 115 ? 12.844 9.375 6.422 1 98.44 115 VAL A O 1
ATOM 883 N N . VAL A 1 116 ? 13.484 9.961 4.391 1 98.88 116 VAL A N 1
ATOM 884 C CA . VAL A 1 116 ? 12.352 9.359 3.703 1 98.88 116 VAL A CA 1
ATOM 885 C C . VAL A 1 116 ? 12.805 8.758 2.377 1 98.88 116 VAL A C 1
ATOM 887 O O . VAL A 1 116 ? 13.664 9.32 1.695 1 98.88 116 VAL A O 1
ATOM 890 N N . ALA A 1 117 ? 12.289 7.621 2.004 1 98.94 117 ALA A N 1
ATOM 891 C CA . ALA A 1 117 ? 12.5 6.996 0.701 1 98.94 117 ALA A CA 1
ATOM 892 C C . ALA A 1 117 ? 11.18 6.598 0.058 1 98.94 117 ALA A C 1
ATOM 894 O O . ALA A 1 117 ? 10.227 6.242 0.755 1 98.94 117 ALA A O 1
ATOM 895 N N . ALA A 1 118 ? 11.141 6.664 -1.255 1 98.94 118 ALA A N 1
ATOM 896 C CA . ALA A 1 118 ? 9.867 6.383 -1.912 1 98.94 118 ALA A CA 1
ATOM 897 C C . ALA A 1 118 ? 10.086 5.781 -3.299 1 98.94 118 ALA A C 1
ATOM 899 O O . ALA A 1 118 ? 11.086 6.078 -3.959 1 98.94 118 ALA A O 1
ATOM 900 N N . TYR A 1 119 ? 9.211 4.918 -3.664 1 98.94 119 TYR A N 1
ATOM 901 C CA . TYR A 1 119 ? 9.023 4.559 -5.062 1 98.94 119 TYR A CA 1
ATOM 902 C C . TYR A 1 119 ? 7.832 5.293 -5.66 1 98.94 119 TYR A C 1
ATOM 904 O O . TYR A 1 119 ? 6.785 5.418 -5.02 1 98.94 119 TYR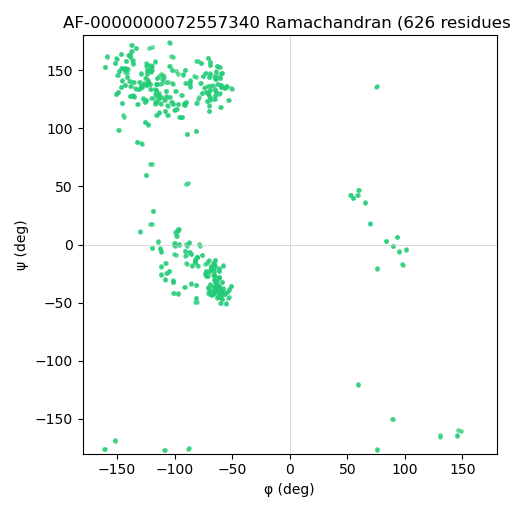 A O 1
ATOM 912 N N . LEU A 1 120 ? 8.039 5.875 -6.828 1 98.94 120 LEU A N 1
ATOM 913 C CA . LEU A 1 120 ? 6.969 6.527 -7.582 1 98.94 120 LEU A CA 1
ATOM 914 C C . LEU A 1 120 ? 6.914 6 -9.008 1 98.94 120 LEU A C 1
ATOM 916 O O . LEU A 1 120 ? 7.926 5.98 -9.711 1 98.94 120 LEU A O 1
ATOM 920 N N . THR A 1 121 ? 5.77 5.547 -9.406 1 98.94 121 THR A N 1
ATOM 921 C CA . THR A 1 121 ? 5.527 5.109 -10.773 1 98.94 121 THR A CA 1
ATOM 922 C C . THR A 1 121 ? 4.738 6.164 -11.547 1 98.94 121 THR A C 1
ATOM 924 O O . THR A 1 121 ? 3.641 6.551 -11.148 1 98.94 121 THR A O 1
ATOM 927 N N . ASN A 1 122 ? 5.352 6.59 -12.633 1 98.81 122 ASN A N 1
ATOM 928 C CA . ASN A 1 122 ? 4.727 7.672 -13.391 1 98.81 122 ASN A CA 1
ATOM 929 C C . ASN A 1 122 ? 4.434 7.258 -14.828 1 98.81 122 ASN A C 1
ATOM 931 O O . ASN A 1 122 ? 5.141 6.422 -15.398 1 98.81 122 ASN A O 1
ATOM 935 N N . ARG A 1 123 ? 3.426 7.855 -15.305 1 98.38 123 ARG A N 1
ATOM 936 C CA . ARG A 1 123 ? 3.035 7.797 -16.703 1 98.38 123 ARG A CA 1
ATOM 937 C C . ARG A 1 123 ? 2.1 8.945 -17.062 1 98.38 123 ARG A C 1
ATOM 939 O O . ARG A 1 123 ? 1.915 9.875 -16.266 1 98.38 123 ARG A O 1
ATOM 946 N N . SER A 1 124 ? 1.626 8.914 -18.297 1 98.31 124 SER A N 1
ATOM 947 C CA . SER A 1 124 ? 0.539 9.805 -18.672 1 98.31 124 SER A CA 1
ATOM 948 C C . SER A 1 124 ? -0.818 9.133 -18.516 1 98.31 124 SER A C 1
ATOM 950 O O . SER A 1 124 ? -1.171 8.234 -19.281 1 98.31 124 SER A O 1
ATOM 952 N N . ILE A 1 125 ? -1.587 9.578 -17.531 1 98.19 125 ILE A N 1
ATOM 953 C CA . ILE A 1 125 ? -2.91 9 -17.328 1 98.19 125 ILE A CA 1
ATOM 954 C C . ILE A 1 125 ? -3.785 9.25 -18.547 1 98.19 125 ILE A C 1
ATOM 956 O O . ILE A 1 125 ? -4.559 8.375 -18.953 1 98.19 125 ILE A O 1
ATOM 960 N N . ALA A 1 126 ? -3.641 10.398 -19.141 1 96.5 126 ALA A N 1
ATOM 961 C CA . ALA A 1 126 ? -4.422 10.766 -20.328 1 96.5 126 ALA A CA 1
ATOM 962 C C . ALA A 1 126 ? -4.152 9.812 -21.484 1 96.5 126 ALA A C 1
ATOM 964 O O . ALA A 1 126 ? -5.008 9.633 -22.344 1 96.5 126 ALA A O 1
ATOM 965 N N . ALA A 1 127 ? -3.012 9.141 -21.469 1 97.12 127 ALA A N 1
ATOM 966 C CA . ALA A 1 127 ? -2.611 8.273 -22.578 1 97.12 127 ALA A CA 1
ATOM 967 C C . ALA A 1 127 ? -2.979 6.824 -22.297 1 97.12 127 ALA A C 1
ATOM 969 O O . ALA A 1 127 ? -2.74 5.945 -23.141 1 97.12 127 ALA A O 1
ATOM 970 N N . GLU A 1 128 ? -3.584 6.551 -21.172 1 97.19 128 GLU A N 1
ATOM 971 C CA . GLU A 1 128 ? -3.924 5.172 -20.828 1 97.19 128 GLU A CA 1
ATOM 972 C C . GLU A 1 128 ? -4.996 4.621 -21.766 1 97.19 128 GLU A C 1
ATOM 974 O O . GLU A 1 128 ? -5.957 5.316 -22.094 1 97.19 128 GLU A O 1
ATOM 979 N N . LYS A 1 129 ? -4.738 3.393 -22.156 1 95.5 129 LYS A N 1
ATOM 980 C CA . LYS A 1 129 ? -5.672 2.648 -23 1 95.5 129 LYS A CA 1
ATOM 981 C C . LYS A 1 129 ? -5.742 1.183 -22.578 1 95.5 129 LYS A C 1
ATOM 983 O O . LYS A 1 129 ? -4.773 0.637 -22.047 1 95.5 129 LYS A O 1
ATOM 988 N N . GLY A 1 130 ? -6.891 0.602 -22.812 1 94.94 130 GLY A N 1
ATOM 989 C CA . GLY A 1 130 ? -7.074 -0.805 -22.484 1 94.94 130 GLY A CA 1
ATOM 990 C C . GLY A 1 130 ? -8.469 -1.129 -22 1 94.94 130 GLY A C 1
ATOM 991 O O . GLY A 1 130 ? -9.398 -0.332 -22.172 1 94.94 130 GLY A O 1
ATOM 992 N N . ILE A 1 131 ? -8.602 -2.254 -21.422 1 95.5 131 ILE A N 1
ATOM 993 C CA . ILE A 1 131 ? -9.898 -2.801 -21.016 1 95.5 131 ILE A CA 1
ATOM 994 C C . ILE A 1 131 ? -10.469 -1.981 -19.859 1 95.5 131 ILE A C 1
ATOM 996 O O . ILE A 1 131 ? -9.75 -1.618 -18.938 1 95.5 131 ILE A O 1
ATOM 1000 N N . SER A 1 132 ? -11.75 -1.638 -20.016 1 96.19 132 SER A N 1
ATOM 1001 C CA . SER A 1 132 ? -12.539 -1.014 -18.953 1 96.19 132 SER A CA 1
ATOM 1002 C C . SER A 1 132 ? -13.867 -1.734 -18.75 1 96.19 132 SER A C 1
ATOM 1004 O O . SER A 1 132 ? -14.492 -2.17 -19.719 1 96.19 132 SER A O 1
ATOM 1006 N N . TYR A 1 133 ? -14.258 -1.886 -17.547 1 95.31 133 TYR A N 1
ATOM 1007 C CA . TYR A 1 133 ? -15.602 -2.365 -17.25 1 95.31 133 TYR A CA 1
ATOM 1008 C C . TYR A 1 133 ? -16.016 -1.984 -15.828 1 95.31 133 TYR A C 1
ATOM 1010 O O . TYR A 1 133 ? -15.18 -1.635 -15 1 95.31 133 TYR A O 1
ATOM 1018 N N . ALA A 1 134 ? -17.281 -2.02 -15.555 1 94.31 134 ALA A N 1
ATOM 1019 C CA . ALA A 1 134 ? -17.812 -1.682 -14.234 1 94.31 134 ALA A CA 1
ATOM 1020 C C . ALA A 1 134 ? -17.5 -2.773 -13.219 1 94.31 134 ALA A C 1
ATOM 1022 O O . ALA A 1 134 ? -17.703 -3.959 -13.484 1 94.31 134 ALA A O 1
ATOM 1023 N N . THR A 1 135 ? -16.984 -2.391 -12.062 1 96.25 135 THR A N 1
ATOM 1024 C CA . THR A 1 135 ? -16.625 -3.355 -11.023 1 96.25 135 THR A CA 1
ATOM 1025 C C . THR A 1 135 ? -17.812 -3.617 -10.094 1 96.25 135 THR A C 1
ATOM 1027 O O . THR A 1 135 ? -17.797 -4.574 -9.32 1 96.25 135 THR A O 1
ATOM 1030 N N . GLY A 1 136 ? -18.797 -2.709 -10.156 1 94.25 136 GLY A N 1
ATOM 1031 C CA . GLY A 1 136 ? -19.906 -2.777 -9.219 1 94.25 136 GLY A CA 1
ATOM 1032 C C . GLY A 1 136 ? -19.609 -2.115 -7.891 1 94.25 136 GLY A C 1
ATOM 1033 O O . GLY A 1 136 ? -20.453 -2.098 -6.996 1 94.25 136 GLY A O 1
ATOM 1034 N N . TRP A 1 137 ? -18.453 -1.52 -7.742 1 96.06 137 TRP A N 1
ATOM 1035 C CA . TRP A 1 137 ? -18.078 -0.881 -6.488 1 96.06 137 TRP A CA 1
ATOM 1036 C C . TRP A 1 137 ? -18.766 0.469 -6.328 1 96.06 137 TRP A C 1
ATOM 1038 O O . TRP A 1 137 ? -18.891 1.226 -7.297 1 96.06 137 TRP A O 1
ATOM 1048 N N . SER A 1 138 ? -19.203 0.727 -5.18 1 94.5 138 SER A N 1
ATOM 1049 C CA . SER A 1 138 ? -19.641 2.047 -4.746 1 94.5 138 SER A CA 1
ATOM 1050 C C . SER A 1 138 ? -19.281 2.297 -3.285 1 94.5 138 SER A C 1
ATOM 1052 O O . SER A 1 138 ? -19.094 1.351 -2.516 1 94.5 138 SER A O 1
ATOM 1054 N N . LEU A 1 139 ? -19.094 3.486 -2.996 1 95 139 LEU A N 1
ATOM 1055 C CA . LEU A 1 139 ? -18.828 3.848 -1.606 1 95 139 LEU A CA 1
ATOM 1056 C C . LEU A 1 139 ? -19.984 3.439 -0.707 1 95 139 LEU A C 1
ATOM 1058 O O . LEU A 1 139 ? -21.125 3.873 -0.917 1 95 139 LEU A O 1
ATOM 1062 N N . GLN A 1 140 ? -19.672 2.545 0.234 1 91.44 140 GLN A N 1
ATOM 1063 C CA . GLN A 1 140 ? -20.688 2.129 1.196 1 91.44 140 GLN A CA 1
ATOM 1064 C C . GLN A 1 140 ? -20.219 2.357 2.629 1 91.44 140 GLN A C 1
ATOM 1066 O O . GLN A 1 140 ? -19.094 1.999 2.982 1 91.44 140 GLN A O 1
ATOM 1071 N N . PRO A 1 141 ? -21.016 2.838 3.523 1 89.5 141 PRO A N 1
ATOM 1072 C CA . PRO A 1 141 ? -22.312 3.465 3.209 1 89.5 141 PRO A CA 1
ATOM 1073 C C . PRO A 1 141 ? -22.156 4.691 2.312 1 89.5 141 PRO A C 1
ATOM 1075 O O . PRO A 1 141 ? -21.109 5.328 2.297 1 89.5 141 PRO A O 1
ATOM 1078 N N . SER A 1 142 ? -23.172 4.918 1.608 1 91.81 142 SER A N 1
ATOM 1079 C CA . SER A 1 142 ? -23.141 6.086 0.73 1 91.81 142 SER A CA 1
ATOM 1080 C C . SER A 1 142 ? -23.047 7.379 1.533 1 91.81 142 SER A C 1
ATOM 1082 O O . SER A 1 142 ? -23.469 7.43 2.689 1 91.81 142 SER A O 1
ATOM 1084 N N . SER A 1 143 ? -22.406 8.344 0.956 1 91.5 143 SER A N 1
ATOM 1085 C CA . SER A 1 143 ? -22.266 9.672 1.542 1 91.5 143 SER A CA 1
ATOM 1086 C C . SER A 1 143 ? -22.594 10.758 0.527 1 91.5 143 SER A C 1
ATOM 1088 O O . SER A 1 143 ? -21.703 11.289 -0.132 1 91.5 143 SER A O 1
ATOM 1090 N N . PRO A 1 144 ? -23.859 11.117 0.44 1 90.25 144 PRO A N 1
ATOM 1091 C CA . PRO A 1 144 ? -24.219 12.148 -0.53 1 90.25 144 PRO A CA 1
ATOM 1092 C C . PRO A 1 144 ? -23.516 13.477 -0.275 1 90.25 144 PRO A C 1
ATOM 1094 O O . PRO A 1 144 ? -23.312 13.859 0.88 1 90.25 144 PRO A O 1
ATOM 1097 N N . PRO A 1 145 ? -23.172 14.109 -1.36 1 92.88 145 PRO A N 1
ATOM 1098 C CA . PRO A 1 145 ? -22.5 15.398 -1.196 1 92.88 145 PRO A CA 1
ATOM 1099 C C . PRO A 1 145 ? -23.438 16.484 -0.684 1 92.88 145 PRO A C 1
ATOM 1101 O O . PRO A 1 145 ? -24.656 16.344 -0.753 1 92.88 145 PRO A O 1
ATOM 1104 N N . PRO A 1 146 ? -22.797 17.562 -0.128 1 94.12 146 PRO A N 1
ATOM 1105 C CA . PRO A 1 146 ? -23.625 18.719 0.21 1 94.12 146 PRO A CA 1
ATOM 1106 C C . PRO A 1 146 ? -24.375 19.297 -0.998 1 94.12 146 PRO A C 1
ATOM 1108 O O . PRO A 1 146 ? -23.828 19.297 -2.107 1 94.12 146 PRO A O 1
ATOM 1111 N N . ALA A 1 147 ? -25.5 19.797 -0.68 1 91.19 147 ALA A N 1
ATOM 1112 C CA . ALA A 1 147 ? -26.297 20.391 -1.748 1 91.19 147 ALA A CA 1
ATOM 1113 C C . ALA A 1 147 ? -25.656 21.672 -2.275 1 91.19 147 ALA A C 1
ATOM 1115 O O . ALA A 1 147 ? -25.766 21.984 -3.463 1 91.19 147 ALA A O 1
ATOM 1116 N N . ASP A 1 148 ? -25.047 22.359 -1.394 1 94.25 148 ASP A N 1
ATOM 1117 C CA . ASP A 1 148 ? -24.438 23.656 -1.728 1 94.25 148 ASP A CA 1
ATOM 1118 C C . ASP A 1 148 ? -23.141 23.875 -0.944 1 94.25 148 ASP A C 1
ATOM 1120 O O . ASP A 1 148 ? -23.172 24.188 0.244 1 94.25 148 ASP A O 1
ATOM 1124 N N . PHE A 1 149 ? -22.031 23.859 -1.636 1 94.38 149 PHE A N 1
ATOM 1125 C CA . PHE A 1 149 ? -20.734 23.953 -0.987 1 94.38 149 PHE A CA 1
ATOM 1126 C C . PHE A 1 149 ? -20.5 25.375 -0.471 1 94.38 149 PHE A C 1
ATOM 1128 O O . PHE A 1 149 ? -19.75 25.562 0.485 1 94.38 149 PHE A O 1
ATOM 1135 N N . SER A 1 150 ? -21.125 26.297 -1.095 1 92.88 150 SER A N 1
ATOM 1136 C CA . SER A 1 150 ? -20.969 27.672 -0.626 1 92.88 150 SER A CA 1
ATOM 1137 C C . SER A 1 150 ? -21.531 27.844 0.78 1 92.88 150 SER A C 1
ATOM 1139 O O . SER A 1 150 ? -21.031 28.641 1.567 1 92.88 150 SER A O 1
ATOM 1141 N N . LYS A 1 151 ? -22.547 27.109 1.115 1 93.62 151 LYS A N 1
ATOM 1142 C CA . LYS A 1 151 ? -23.141 27.156 2.449 1 93.62 151 LYS A CA 1
ATOM 1143 C C . LYS A 1 151 ? -22.234 26.516 3.486 1 93.62 151 LYS A C 1
ATOM 1145 O O . LYS A 1 151 ? -22.281 26.859 4.668 1 93.62 151 LYS A O 1
ATOM 1150 N N . LEU A 1 152 ? -21.406 25.578 3.062 1 92.81 152 LEU A N 1
ATOM 1151 C CA . LEU A 1 152 ? -20.422 24.969 3.965 1 92.81 152 LEU A CA 1
ATOM 1152 C C . LEU A 1 152 ? -19.422 26.016 4.461 1 92.81 152 LEU A C 1
ATOM 1154 O O . LEU A 1 152 ? -19.188 26.125 5.664 1 92.81 152 LEU A O 1
ATOM 1158 N N . LEU A 1 153 ? -18.969 26.781 3.514 1 90.81 153 LEU A N 1
ATOM 1159 C CA . LEU A 1 153 ? -17.938 27.766 3.818 1 90.81 153 LEU A CA 1
ATOM 1160 C C . LEU A 1 153 ? -18.469 28.844 4.75 1 90.81 153 LEU A C 1
ATOM 1162 O O . LEU A 1 153 ? -17.734 29.375 5.574 1 90.81 153 LEU A O 1
ATOM 1166 N N . ALA A 1 154 ? -19.797 29.094 4.637 1 92.06 154 ALA A N 1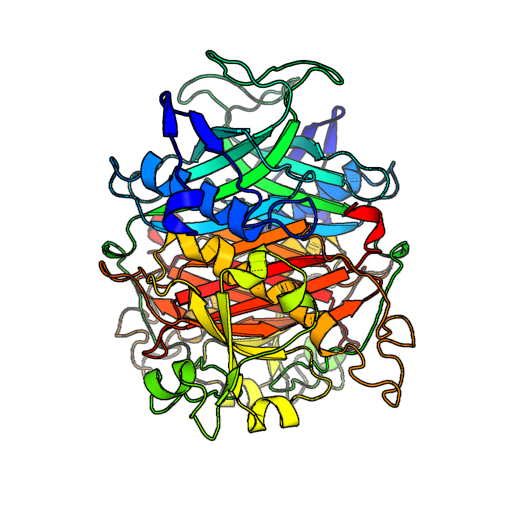
ATOM 1167 C CA . ALA A 1 154 ? -20.422 30.125 5.449 1 92.06 154 ALA A CA 1
ATOM 1168 C C . ALA A 1 154 ? -20.938 29.547 6.773 1 92.06 154 ALA A C 1
ATOM 1170 O O . ALA A 1 154 ? -21.5 30.281 7.594 1 92.06 154 ALA A O 1
ATOM 1171 N N . ASN A 1 155 ? -20.719 28.281 6.926 1 91.31 155 ASN A N 1
ATOM 1172 C CA . ASN A 1 155 ? -21.219 27.578 8.109 1 91.31 155 ASN A CA 1
ATOM 1173 C C . ASN A 1 155 ? -22.734 27.703 8.234 1 91.31 155 ASN A C 1
ATOM 1175 O O . ASN A 1 155 ? -23.25 27.984 9.32 1 91.31 155 ASN A O 1
ATOM 1179 N N . GLN A 1 156 ? -23.422 27.562 7.113 1 92.81 156 GLN A N 1
ATOM 1180 C CA . GLN A 1 156 ? -24.875 27.75 7.086 1 92.81 156 GLN A CA 1
ATOM 1181 C C . GLN A 1 156 ? -25.578 26.469 6.637 1 92.81 156 GLN A C 1
ATOM 1183 O O . GLN A 1 156 ? -26.812 26.438 6.559 1 92.81 156 GLN A O 1
ATOM 1188 N N . ASP A 1 157 ? -24.797 25.484 6.301 1 94 157 ASP A N 1
ATOM 1189 C CA . ASP A 1 157 ? -25.422 24.234 5.875 1 94 157 ASP A CA 1
ATOM 1190 C C . ASP A 1 157 ? -26.078 23.531 7.055 1 94 157 ASP A C 1
ATOM 1192 O O . ASP A 1 157 ? -25.469 23.359 8.109 1 94 157 ASP A O 1
ATOM 1196 N N . PRO A 1 158 ? -27.344 23.141 6.898 1 92.44 158 PRO A N 1
ATOM 1197 C CA . PRO A 1 158 ? -28.047 22.531 8.023 1 92.44 158 PRO A CA 1
ATOM 1198 C C . PRO A 1 158 ? -27.562 21.109 8.312 1 92.44 158 PRO A C 1
ATOM 1200 O O . PRO A 1 158 ? -27.719 20.609 9.438 1 92.44 158 PRO A O 1
ATOM 1203 N N . GLN A 1 159 ? -27 20.484 7.332 1 94.06 159 GLN A N 1
ATOM 1204 C CA . GLN A 1 159 ? -26.625 19.078 7.504 1 94.06 159 GLN A CA 1
ATOM 1205 C C . GLN A 1 159 ? -25.125 18.938 7.781 1 94.06 159 GLN A C 1
ATOM 1207 O O . GLN A 1 159 ? -24.703 18 8.438 1 94.06 159 GLN A O 1
ATOM 1212 N N . TRP A 1 160 ? -24.391 19.875 7.199 1 94.81 160 TRP A N 1
ATOM 1213 C CA . TRP A 1 160 ? -22.938 19.781 7.305 1 94.81 160 TRP A CA 1
ATOM 1214 C C . TRP A 1 160 ? -22.391 20.906 8.195 1 94.81 160 TRP A C 1
ATOM 1216 O O . TRP A 1 160 ? -22.906 22.016 8.188 1 94.81 160 TRP A O 1
ATOM 1226 N N . GLY A 1 161 ? -21.375 20.578 8.984 1 93.5 161 GLY A N 1
ATOM 1227 C CA . GLY A 1 161 ? -20.719 21.562 9.844 1 93.5 161 GLY A CA 1
ATOM 1228 C C . GLY A 1 161 ? -19.203 21.438 9.82 1 93.5 161 GLY A C 1
ATOM 1229 O O . GLY A 1 161 ? -18.656 20.438 9.352 1 93.5 161 GLY A O 1
ATOM 1230 N N . PRO A 1 162 ? -18.578 22.547 10.203 1 93.31 162 PRO A N 1
ATOM 1231 C CA . PRO A 1 162 ? -17.109 22.469 10.312 1 93.31 162 PRO A CA 1
ATOM 1232 C C . PRO A 1 162 ? -16.656 21.5 11.406 1 93.31 162 PRO A C 1
ATOM 1234 O O . PRO A 1 162 ? -17.266 21.438 12.469 1 93.31 162 PRO A O 1
ATOM 1237 N N . LEU A 1 163 ? -15.68 20.688 11 1 88.94 163 LEU A N 1
ATOM 1238 C CA . LEU A 1 163 ? -15.07 19.828 12.008 1 88.94 163 LEU A CA 1
ATOM 1239 C C . LEU A 1 163 ? -14.211 20.641 12.969 1 88.94 163 LEU A C 1
ATOM 1241 O O . LEU A 1 163 ? -13.461 21.516 12.539 1 88.94 163 LEU A O 1
ATOM 1245 N N . ASP A 1 164 ? -14.414 20.438 14.281 1 83.31 164 ASP A N 1
ATOM 1246 C CA . ASP A 1 164 ? -13.648 21.125 15.312 1 83.31 164 ASP A CA 1
ATOM 1247 C C . ASP A 1 164 ? -13.07 20.141 16.312 1 83.31 164 ASP A C 1
ATOM 1249 O O . ASP A 1 164 ? -13.688 19.859 17.344 1 83.31 164 ASP A O 1
ATOM 1253 N N . LEU A 1 165 ? -11.891 19.609 15.992 1 79.19 165 LEU A N 1
ATOM 1254 C CA . LEU A 1 165 ? -11.164 18.75 16.906 1 79.19 165 LEU A CA 1
ATOM 1255 C C . LEU A 1 165 ? -10.023 19.5 17.578 1 79.19 165 LEU A C 1
ATOM 1257 O O . LEU A 1 165 ? -9.492 20.469 17.031 1 79.19 165 LEU A O 1
ATOM 1261 N N . LEU A 1 166 ? -9.695 19.094 18.781 1 77 166 LEU A N 1
ATOM 1262 C CA . LEU A 1 166 ? -8.586 19.703 19.516 1 77 166 LEU A CA 1
ATOM 1263 C C . LEU A 1 166 ? -7.316 19.703 18.672 1 77 166 LEU A C 1
ATOM 1265 O O . LEU A 1 166 ? -6.566 20.688 18.672 1 77 166 LEU A O 1
ATOM 1269 N N . ILE A 1 167 ? -7.109 18.641 17.938 1 75.5 167 ILE A N 1
ATOM 1270 C CA . ILE A 1 167 ? -5.898 18.5 17.141 1 75.5 167 ILE A CA 1
ATOM 1271 C C . ILE A 1 167 ? -5.867 19.578 16.047 1 75.5 167 ILE A C 1
ATOM 1273 O O . ILE A 1 167 ? -4.793 20.078 15.695 1 75.5 167 ILE A O 1
ATOM 1277 N N . GLN A 1 168 ? -6.977 19.953 15.547 1 80.56 168 GLN A N 1
ATOM 1278 C CA . GLN A 1 168 ? -7.039 20.984 14.516 1 80.56 168 GLN A CA 1
ATOM 1279 C C . GLN A 1 168 ? -6.574 22.328 15.047 1 80.56 168 GLN A C 1
ATOM 1281 O O . GLN A 1 168 ? -5.996 23.141 14.312 1 80.56 168 GLN A O 1
ATOM 1286 N N . ARG A 1 169 ? -6.738 22.484 16.344 1 79.06 169 ARG A N 1
ATOM 1287 C CA . ARG A 1 169 ? -6.391 23.766 16.969 1 79.06 169 ARG A CA 1
ATOM 1288 C C . ARG A 1 169 ? -4.906 23.812 17.312 1 79.06 169 ARG A C 1
ATOM 1290 O O . ARG A 1 169 ? -4.312 24.891 17.375 1 79.06 169 ARG A O 1
ATOM 1297 N N . ARG A 1 170 ? -4.387 22.656 17.328 1 82.31 170 ARG A N 1
ATOM 1298 C CA . ARG A 1 170 ? -3.041 22.625 17.891 1 82.31 170 ARG A CA 1
ATOM 1299 C C . ARG A 1 170 ? -2.006 22.297 16.828 1 82.31 170 ARG A C 1
ATOM 1301 O O . ARG A 1 170 ? -0.813 22.547 17.016 1 82.31 170 ARG A O 1
ATOM 1308 N N . VAL A 1 171 ? -2.447 21.75 15.727 1 88.25 171 VAL A N 1
ATOM 1309 C CA . VAL A 1 171 ? -1.51 21.266 14.727 1 88.25 171 VAL A CA 1
ATOM 1310 C C . VAL A 1 171 ? -1.526 22.172 13.5 1 88.25 171 VAL A C 1
ATOM 1312 O O . VAL A 1 171 ? -2.527 22.25 12.789 1 88.25 171 VAL A O 1
ATOM 1315 N N . THR A 1 172 ? -0.442 22.828 13.242 1 91.38 172 THR A N 1
ATOM 1316 C CA . THR A 1 172 ? -0.323 23.844 12.203 1 91.38 172 THR A CA 1
ATOM 1317 C C . THR A 1 172 ? -0.628 23.25 10.828 1 91.38 172 THR A C 1
ATOM 1319 O O . THR A 1 172 ? -1.312 23.875 10.016 1 91.38 172 THR A O 1
ATOM 1322 N N . ALA A 1 173 ? -0.159 22.047 10.594 1 94.44 173 ALA A N 1
ATOM 1323 C CA . ALA A 1 173 ? -0.391 21.406 9.305 1 94.44 173 ALA A CA 1
ATOM 1324 C C . ALA A 1 173 ? -1.884 21.25 9.031 1 94.44 173 ALA A C 1
ATOM 1326 O O . ALA A 1 173 ? -2.346 21.484 7.91 1 94.44 173 ALA A O 1
ATOM 1327 N N . ILE A 1 174 ? -2.596 20.891 10.055 1 93.19 174 ILE A N 1
ATOM 1328 C CA . ILE A 1 174 ? -4.02 20.609 9.906 1 93.19 174 ILE A CA 1
ATOM 1329 C C . ILE A 1 174 ? -4.793 21.906 9.719 1 93.19 174 ILE A C 1
ATOM 1331 O O . ILE A 1 174 ? -5.82 21.922 9.031 1 93.19 174 ILE A O 1
ATOM 1335 N N . GLN A 1 175 ? -4.25 23.016 10.195 1 94.44 175 GLN A N 1
ATOM 1336 C CA . GLN A 1 175 ? -4.879 24.328 10.062 1 94.44 175 GLN A CA 1
ATOM 1337 C C . GLN A 1 175 ? -4.84 24.812 8.617 1 94.44 175 GLN A C 1
ATOM 1339 O O . GLN A 1 175 ? -5.547 25.766 8.258 1 94.44 175 GLN A O 1
ATOM 1344 N N . GLN A 1 176 ? -4.039 24.156 7.82 1 96.62 176 GLN A N 1
ATOM 1345 C CA . GLN A 1 176 ? -3.924 24.547 6.414 1 96.62 176 GLN A CA 1
ATOM 1346 C C . GLN A 1 176 ? -5.137 24.078 5.617 1 96.62 176 GLN A C 1
ATOM 1348 O O . GLN A 1 176 ? -5.312 24.469 4.461 1 96.62 176 GLN A O 1
ATOM 1353 N N . LEU A 1 177 ? -5.996 23.25 6.266 1 96.94 177 LEU A N 1
ATOM 1354 C CA . LEU A 1 177 ? -7.18 22.672 5.625 1 96.94 177 LEU A CA 1
ATOM 1355 C C . LEU A 1 177 ? -8.438 23.016 6.414 1 96.94 177 LEU A C 1
ATOM 1357 O O . LEU A 1 177 ? -8.367 23.359 7.598 1 96.94 177 LEU A O 1
ATOM 1361 N N . ARG A 1 178 ? -9.539 23.016 5.727 1 95.75 178 ARG A N 1
ATOM 1362 C CA . ARG A 1 178 ? -10.859 23.016 6.352 1 95.75 178 ARG A CA 1
ATOM 1363 C C . ARG A 1 178 ? -11.57 21.688 6.129 1 95.75 178 ARG A C 1
ATOM 1365 O O . ARG A 1 178 ? -11.5 21.109 5.039 1 95.75 178 ARG A O 1
ATOM 1372 N N . PHE A 1 179 ? -12.211 21.234 7.156 1 96.56 179 PHE A N 1
ATOM 1373 C CA . PHE A 1 179 ? -12.922 19.953 7.121 1 96.56 179 PHE A CA 1
ATOM 1374 C C . PHE A 1 179 ? -14.391 20.141 7.488 1 96.56 179 PHE A C 1
ATOM 1376 O O . PHE A 1 179 ? -14.711 20.906 8.398 1 96.56 179 PHE A O 1
ATOM 1383 N N . PHE A 1 180 ? -15.258 19.453 6.797 1 96.62 180 PHE A N 1
ATOM 1384 C CA . PHE A 1 180 ? -16.688 19.484 7.059 1 96.62 180 PHE A CA 1
ATOM 1385 C C . PHE A 1 180 ? -17.266 18.062 7.148 1 96.62 180 PHE A C 1
ATOM 1387 O O . PHE A 1 180 ? -16.922 17.203 6.34 1 96.62 180 PHE A O 1
ATOM 1394 N N . TYR A 1 181 ? -18.047 17.828 8.125 1 94.62 181 TYR A N 1
ATOM 1395 C CA . TYR A 1 181 ? -18.641 16.516 8.336 1 94.62 181 TYR A CA 1
ATOM 1396 C C . TYR A 1 181 ? -20.172 16.578 8.305 1 94.62 181 TYR A C 1
ATOM 1398 O O . TYR A 1 181 ? -20.75 17.641 8.562 1 94.62 181 TYR A O 1
ATOM 1406 N N . ASN A 1 182 ? -20.797 15.469 7.957 1 94.12 182 ASN A N 1
ATOM 1407 C CA . ASN A 1 182 ? -22.25 15.352 8.055 1 94.12 182 ASN A CA 1
ATOM 1408 C C . ASN A 1 182 ? -22.688 15.023 9.477 1 94.12 182 ASN A C 1
ATOM 1410 O O . ASN A 1 182 ? -22.328 13.977 10.016 1 94.12 182 ASN A O 1
ATOM 1414 N N . ARG A 1 183 ? -23.5 15.859 10.023 1 92 183 ARG A N 1
ATOM 1415 C CA . ARG A 1 183 ? -23.875 15.766 11.43 1 92 183 ARG A CA 1
ATOM 1416 C C . ARG A 1 183 ? -24.578 14.438 11.719 1 92 183 ARG A C 1
ATOM 1418 O O . ARG A 1 183 ? -24.25 13.75 12.688 1 92 183 ARG A O 1
ATOM 1425 N N . LYS A 1 184 ? -25.453 14.109 10.891 1 91 184 LYS A N 1
ATOM 1426 C CA . LYS A 1 184 ? -26.219 12.875 11.094 1 91 184 LYS A CA 1
ATOM 1427 C C . LYS A 1 184 ? -25.328 11.648 10.938 1 91 184 LYS A C 1
ATOM 1429 O O . LYS A 1 184 ? -25.375 10.727 11.758 1 91 184 LYS A O 1
ATOM 1434 N N . ALA A 1 185 ? -24.5 11.68 9.922 1 87.56 185 ALA A N 1
ATOM 1435 C CA . ALA A 1 185 ? -23.594 10.555 9.68 1 87.56 185 ALA A CA 1
ATOM 1436 C C . ALA A 1 185 ? -22.594 10.391 10.82 1 87.56 185 ALA A C 1
ATOM 1438 O O . ALA A 1 185 ? -22.297 9.273 11.234 1 87.56 185 ALA A O 1
ATOM 1439 N N . PHE A 1 186 ? -22.156 11.477 11.289 1 85.69 186 PHE A N 1
ATOM 1440 C CA . PHE A 1 186 ? -21.203 11.461 12.383 1 85.69 186 PHE A CA 1
ATOM 1441 C C . PHE A 1 186 ? -21.828 10.898 13.656 1 85.69 186 PHE A C 1
ATOM 1443 O O . PHE A 1 186 ? -21.234 10.07 14.336 1 85.69 186 PHE A O 1
ATOM 1450 N N . ALA A 1 187 ? -23.016 11.281 13.914 1 84.5 187 ALA A N 1
ATOM 1451 C CA . ALA A 1 187 ? -23.734 10.789 15.086 1 84.5 187 ALA A CA 1
ATOM 1452 C C . ALA A 1 187 ? -23.969 9.281 14.992 1 84.5 187 ALA A C 1
ATOM 1454 O O . ALA A 1 187 ? -23.875 8.57 15.992 1 84.5 187 ALA A O 1
ATOM 1455 N N . ASN A 1 188 ? -24.141 8.82 13.805 1 83 188 ASN A N 1
ATOM 1456 C CA . ASN A 1 188 ? -24.438 7.41 13.578 1 83 188 ASN A CA 1
ATOM 1457 C C . ASN A 1 188 ? -23.172 6.559 13.578 1 83 188 ASN A C 1
ATOM 1459 O O . ASN A 1 188 ? -23.25 5.332 13.617 1 83 188 ASN A O 1
ATOM 1463 N N . SER A 1 189 ? -22.094 7.207 13.469 1 77.5 189 SER A N 1
ATOM 1464 C CA . SER A 1 189 ? -20.844 6.469 13.359 1 77.5 189 SER A CA 1
ATOM 1465 C C . SER A 1 189 ? -20.125 6.398 14.703 1 77.5 189 SER A C 1
ATOM 1467 O O . SER A 1 189 ? -18.953 5.992 14.773 1 77.5 189 SER A O 1
ATOM 1469 N N . GLU A 1 190 ? -20.844 6.82 15.711 1 74.5 190 GLU A N 1
ATOM 1470 C CA . GLU A 1 190 ? -20.188 6.855 17.016 1 74.5 190 GLU A CA 1
ATOM 1471 C C . GLU A 1 190 ? -19.562 5.504 17.359 1 74.5 190 GLU A C 1
ATOM 1473 O O . GLU A 1 190 ? -20.203 4.461 17.188 1 74.5 190 GLU A O 1
ATOM 1478 N N . GLY A 1 191 ? -18.297 5.535 17.641 1 82.44 191 GLY A N 1
ATOM 1479 C CA . GLY A 1 191 ? -17.562 4.34 18.016 1 82.44 191 GLY A CA 1
ATOM 1480 C C . GLY A 1 191 ? -16.812 3.703 16.875 1 82.44 191 GLY A C 1
ATOM 1481 O O . GLY A 1 191 ? -15.898 2.902 17.078 1 82.44 191 GLY A O 1
ATOM 1482 N N . ALA A 1 192 ? -17.203 4.09 15.664 1 90.38 192 ALA A N 1
ATOM 1483 C CA . ALA A 1 192 ? -16.531 3.506 14.5 1 90.38 192 ALA A CA 1
ATOM 1484 C C . ALA A 1 192 ? -15.273 4.285 14.141 1 90.38 192 ALA A C 1
ATOM 1486 O O . ALA A 1 192 ? -15.234 5.512 14.266 1 90.38 192 ALA A O 1
ATOM 1487 N N . SER A 1 193 ? -14.289 3.562 13.781 1 94.5 193 SER A N 1
ATOM 1488 C CA . SER A 1 193 ? -13.07 4.191 13.266 1 94.5 193 SER A CA 1
ATOM 1489 C C . SER A 1 193 ? -13.148 4.398 11.758 1 94.5 193 SER A C 1
ATOM 1491 O O . SER A 1 193 ? -12.297 3.902 11.016 1 94.5 193 SER A O 1
ATOM 1493 N N . SER A 1 194 ? -14.211 5.039 11.375 1 95.31 194 SER A N 1
ATOM 1494 C CA . SER A 1 194 ? -14.492 5.41 9.992 1 95.31 194 SER A CA 1
ATOM 1495 C C . SER A 1 194 ? -15.305 6.695 9.922 1 95.31 194 SER A C 1
ATOM 1497 O O . SER A 1 194 ? -16.312 6.84 10.617 1 95.31 194 SER A O 1
ATOM 1499 N N . PHE A 1 195 ? -14.852 7.656 9.062 1 94.25 195 PHE A N 1
ATOM 1500 C CA . PHE A 1 195 ? -15.555 8.93 8.977 1 94.25 195 PHE A CA 1
ATOM 1501 C C . PHE A 1 195 ? -15.398 9.547 7.594 1 94.25 195 PHE A C 1
ATOM 1503 O O . PHE A 1 195 ? -14.445 9.227 6.875 1 94.25 195 PHE A O 1
ATOM 1510 N N . ASP A 1 196 ? -16.312 10.375 7.27 1 96.19 196 ASP A N 1
ATOM 1511 C CA . ASP A 1 196 ? -16.391 11.07 5.988 1 96.19 196 ASP A CA 1
ATOM 1512 C C . ASP A 1 196 ? -16.203 12.57 6.168 1 96.19 196 ASP A C 1
ATOM 1514 O O . ASP A 1 196 ? -16.859 13.195 7.004 1 96.19 196 ASP A O 1
ATOM 1518 N N . LEU A 1 197 ? -15.281 13.094 5.336 1 96.94 197 LEU A N 1
ATOM 1519 C CA . LEU A 1 197 ? -15.07 14.539 5.379 1 96.94 197 LEU A CA 1
ATOM 1520 C C . LEU A 1 197 ? -14.992 15.117 3.971 1 96.94 197 LEU A C 1
ATOM 1522 O O . LEU A 1 197 ? -14.422 14.5 3.07 1 96.94 197 LEU A O 1
ATOM 1526 N N . TRP A 1 198 ? -15.586 16.25 3.82 1 97.75 198 TRP A N 1
ATOM 1527 C CA . TRP A 1 198 ? -15.203 17.125 2.723 1 97.75 198 TRP A CA 1
ATOM 1528 C C . TRP A 1 198 ? -14.109 18.094 3.16 1 97.75 198 TRP A C 1
ATOM 1530 O O . TRP A 1 198 ? -14.141 18.609 4.277 1 97.75 198 TRP A O 1
ATOM 1540 N N . MET A 1 199 ? -13.164 18.297 2.293 1 97.88 199 MET A N 1
ATOM 1541 C CA . MET A 1 199 ? -12.07 19.188 2.688 1 97.88 199 MET A CA 1
ATOM 1542 C C . MET A 1 199 ? -11.711 20.141 1.557 1 97.88 199 MET A C 1
ATOM 1544 O O . MET A 1 199 ? -12 19.875 0.39 1 97.88 199 MET A O 1
ATOM 1548 N N . CYS A 1 200 ? -11.133 21.266 1.878 1 97.62 200 CYS A N 1
ATOM 1549 C CA . CYS A 1 200 ? -10.547 22.25 0.976 1 97.62 200 CYS A CA 1
ATOM 1550 C C . CYS A 1 200 ? -9.398 23 1.645 1 97.62 200 CYS A C 1
ATOM 1552 O O . CYS A 1 200 ? -9.211 22.891 2.859 1 97.62 200 CYS A O 1
ATOM 1554 N N . ASN A 1 201 ? -8.555 23.609 0.818 1 97.56 201 ASN A N 1
ATOM 1555 C CA . ASN A 1 201 ? -7.496 24.438 1.388 1 97.56 201 ASN A CA 1
ATOM 1556 C C . ASN A 1 201 ? -8.062 25.625 2.152 1 97.56 201 ASN A C 1
ATOM 1558 O O . ASN A 1 201 ? -9 26.281 1.686 1 97.56 201 ASN A O 1
ATOM 1562 N N . ALA A 1 202 ? -7.477 25.906 3.287 1 95.62 202 ALA A N 1
ATOM 1563 C CA . ALA A 1 202 ? -7.953 27.016 4.117 1 95.62 202 ALA A CA 1
ATOM 1564 C C . ALA A 1 202 ? -7.82 28.344 3.381 1 95.62 202 ALA A C 1
ATOM 1566 O O . ALA A 1 202 ? -8.625 29.266 3.588 1 95.62 202 ALA A O 1
ATOM 1567 N N . ASN A 1 203 ? -6.887 28.453 2.52 1 95.94 203 ASN A N 1
ATOM 1568 C CA . ASN A 1 203 ? -6.648 29.703 1.808 1 95.94 203 ASN A CA 1
ATOM 1569 C C . ASN A 1 203 ? -7.508 29.812 0.554 1 95.94 203 ASN A C 1
ATOM 1571 O O . ASN A 1 203 ? -7.426 30.797 -0.182 1 95.94 203 ASN A O 1
ATOM 1575 N N . GLY A 1 204 ? -8.211 28.797 0.216 1 95.25 204 GLY A N 1
ATOM 1576 C CA . GLY A 1 204 ? -9.172 28.859 -0.873 1 95.25 204 GLY A CA 1
ATOM 1577 C C . GLY A 1 204 ? -8.602 28.375 -2.199 1 95.25 204 GLY A C 1
ATOM 1578 O O . GLY A 1 204 ? -9.344 28.203 -3.17 1 95.25 204 GLY A O 1
ATOM 1579 N N . GLU A 1 205 ? -7.359 28.094 -2.262 1 97.38 205 GLU A N 1
ATOM 1580 C CA . GLU A 1 205 ? -6.754 27.594 -3.49 1 97.38 205 GLU A CA 1
ATOM 1581 C C . GLU A 1 205 ? -7.223 26.172 -3.797 1 97.38 205 GLU A C 1
ATOM 1583 O O . GLU A 1 205 ? -7.438 25.375 -2.883 1 97.38 205 GLU A O 1
ATOM 1588 N N . PRO A 1 206 ? -7.391 25.859 -5.082 1 98.12 206 PRO A N 1
ATOM 1589 C CA . PRO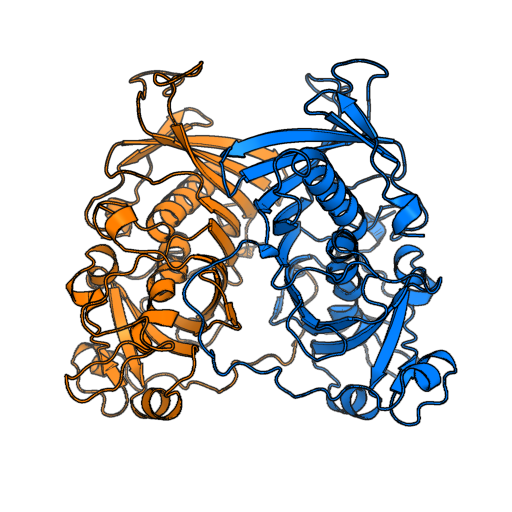 A 1 206 ? -7.711 24.469 -5.43 1 98.12 206 PRO A CA 1
ATOM 1590 C C . PRO A 1 206 ? -6.543 23.516 -5.195 1 98.12 206 PRO A C 1
ATOM 1592 O O . PRO A 1 206 ? -5.387 23.953 -5.176 1 98.12 206 PRO A O 1
ATOM 1595 N N . PHE A 1 207 ? -6.887 22.266 -4.977 1 98.25 207 PHE A N 1
ATOM 1596 C CA . PHE A 1 207 ? -5.871 21.219 -4.934 1 98.25 207 PHE A CA 1
ATOM 1597 C C . PHE A 1 207 ? -5.363 20.906 -6.336 1 98.25 207 PHE A C 1
ATOM 1599 O O . PHE A 1 207 ? -6.148 20.812 -7.281 1 98.25 207 PHE A O 1
ATOM 1606 N N . THR A 1 208 ? -4.051 20.781 -6.43 1 97.75 208 THR A N 1
ATOM 1607 C CA . THR A 1 208 ? -3.455 20.188 -7.625 1 97.75 208 THR A CA 1
ATOM 1608 C C . THR A 1 208 ? -2.982 18.766 -7.352 1 97.75 208 THR A C 1
ATOM 1610 O O . THR A 1 208 ? -3.031 18.297 -6.211 1 97.75 208 THR A O 1
ATOM 1613 N N . ALA A 1 209 ? -2.533 18.078 -8.383 1 97.94 209 ALA A N 1
ATOM 1614 C CA . ALA A 1 209 ? -2.262 16.641 -8.312 1 97.94 209 ALA A CA 1
ATOM 1615 C C . ALA A 1 209 ? -1.263 16.328 -7.199 1 97.94 209 ALA A C 1
ATOM 1617 O O . ALA A 1 209 ? -1.485 15.43 -6.391 1 97.94 209 ALA A O 1
ATOM 1618 N N . PRO A 1 210 ? -0.188 17.109 -7.035 1 98.25 210 PRO A N 1
ATOM 1619 C CA . PRO A 1 210 ? 0.784 16.766 -6 1 98.25 210 PRO A CA 1
ATOM 1620 C C . PRO A 1 210 ? 0.22 16.906 -4.586 1 98.25 210 PRO A C 1
ATOM 1622 O O . PRO A 1 210 ? 0.734 16.297 -3.646 1 98.25 210 PRO A O 1
ATOM 1625 N N . ALA A 1 211 ? -0.888 17.672 -4.438 1 98.69 211 ALA A N 1
ATOM 1626 C CA . ALA A 1 211 ? -1.485 17.891 -3.125 1 98.69 211 ALA A CA 1
ATOM 1627 C C . ALA A 1 211 ? -2.018 16.594 -2.535 1 98.69 211 ALA A C 1
ATOM 1629 O O . ALA A 1 211 ? -2.316 16.516 -1.341 1 98.69 211 ALA A O 1
ATOM 1630 N N . LEU A 1 212 ? -2.129 15.531 -3.346 1 98.88 212 LEU A N 1
ATOM 1631 C CA . LEU A 1 212 ? -2.66 14.25 -2.896 1 98.88 212 LEU A CA 1
ATOM 1632 C C . LEU A 1 212 ? -1.83 13.688 -1.747 1 98.88 212 LEU A C 1
ATOM 1634 O O . LEU A 1 212 ? -2.363 13.023 -0.856 1 98.88 212 LEU A O 1
ATOM 1638 N N . GLY A 1 213 ? -0.501 13.992 -1.779 1 98.88 213 GLY A N 1
ATOM 1639 C CA . GLY A 1 213 ? 0.309 13.562 -0.651 1 98.88 213 GLY A CA 1
ATOM 1640 C C . GLY A 1 213 ? -0.212 14.062 0.683 1 98.88 213 GLY A C 1
ATOM 1641 O O . GLY A 1 213 ? -0.428 13.273 1.605 1 98.88 213 GLY A O 1
ATOM 1642 N N . PHE A 1 214 ? -0.455 15.336 0.778 1 98.81 214 PHE A N 1
ATOM 1643 C CA . PHE A 1 214 ? -0.945 15.969 1.997 1 98.81 214 PHE A CA 1
ATOM 1644 C C . PHE A 1 214 ? -2.385 15.555 2.279 1 98.81 214 PHE A C 1
ATOM 1646 O O . PHE A 1 214 ? -2.736 15.258 3.422 1 98.81 214 PHE A O 1
ATOM 1653 N N . VAL A 1 215 ? -3.227 15.438 1.302 1 98.75 215 VAL A N 1
ATOM 1654 C CA . VAL A 1 215 ? -4.648 15.125 1.403 1 98.75 215 VAL A CA 1
ATOM 1655 C C . VAL A 1 215 ? -4.828 13.75 2.053 1 98.75 215 VAL A C 1
ATOM 1657 O O . VAL A 1 215 ? -5.594 13.609 3.01 1 98.75 215 VAL A O 1
ATOM 1660 N N . ILE A 1 216 ? -4.074 12.758 1.645 1 98.81 216 ILE A N 1
ATOM 1661 C CA . ILE A 1 216 ? -4.324 11.383 2.053 1 98.81 216 ILE A CA 1
ATOM 1662 C C . ILE A 1 216 ? -3.746 11.141 3.447 1 98.81 216 ILE A C 1
ATOM 1664 O O . ILE A 1 216 ? -4.027 10.117 4.074 1 98.81 216 ILE A O 1
ATOM 1668 N N . ASP A 1 217 ? -2.973 12.062 3.914 1 98.5 217 ASP A N 1
ATOM 1669 C CA . ASP A 1 217 ? -2.336 11.875 5.215 1 98.5 217 ASP A CA 1
ATOM 1670 C C . ASP A 1 217 ? -2.975 12.766 6.273 1 98.5 217 ASP A C 1
ATOM 1672 O O . ASP A 1 217 ? -2.779 12.555 7.473 1 98.5 217 ASP A O 1
ATOM 1676 N N . SER A 1 218 ? -3.723 13.75 5.926 1 97.12 218 SER A N 1
ATOM 1677 C CA . SER A 1 218 ? -4.176 14.82 6.801 1 97.12 218 SER A CA 1
ATOM 1678 C C . SER A 1 218 ? -5.164 14.312 7.844 1 97.12 218 SER A C 1
ATOM 1680 O O . SER A 1 218 ? -5.348 14.93 8.891 1 97.12 218 SER A O 1
ATOM 1682 N N . THR A 1 219 ? -5.785 13.156 7.598 1 96.44 219 THR A N 1
ATOM 1683 C CA . THR A 1 219 ? -6.867 12.719 8.469 1 96.44 219 THR A CA 1
ATOM 1684 C C . THR A 1 219 ? -6.48 11.445 9.227 1 96.44 219 THR A C 1
ATOM 1686 O O . THR A 1 219 ? -7.285 10.898 9.977 1 96.44 219 THR A O 1
ATOM 1689 N N . ALA A 1 220 ? -5.281 10.961 9.055 1 96.62 220 ALA A N 1
ATOM 1690 C CA . ALA A 1 220 ? -4.875 9.688 9.633 1 96.62 220 ALA A CA 1
ATOM 1691 C C . ALA A 1 220 ? -5.008 9.711 11.156 1 96.62 220 ALA A C 1
ATOM 1693 O O . ALA A 1 220 ? -5.559 8.781 11.75 1 96.62 220 ALA A O 1
ATOM 1694 N N . ALA A 1 221 ? -4.629 10.82 11.789 1 94.69 221 ALA A N 1
ATOM 1695 C CA . ALA A 1 221 ? -4.652 10.93 13.25 1 94.69 221 ALA A CA 1
ATOM 1696 C C . ALA A 1 221 ? -6.082 10.945 13.773 1 94.69 221 ALA A C 1
ATOM 1698 O O . ALA A 1 221 ? -6.324 10.641 14.945 1 94.69 221 ALA A O 1
ATOM 1699 N N . PHE A 1 222 ? -7.031 11.305 12.891 1 94.31 222 PHE A N 1
ATOM 1700 C CA . PHE A 1 222 ? -8.414 11.43 13.32 1 94.31 222 PHE A CA 1
ATOM 1701 C C . PHE A 1 222 ? -8.992 10.062 13.68 1 94.31 222 PHE A C 1
ATOM 1703 O O . PHE A 1 222 ? -9.992 9.969 14.391 1 94.31 222 PHE A O 1
ATOM 1710 N N . ILE A 1 223 ? -8.383 8.961 13.219 1 94.88 223 ILE A N 1
ATOM 1711 C CA . ILE A 1 223 ? -8.828 7.605 13.531 1 94.88 223 ILE A CA 1
ATOM 1712 C C . ILE A 1 223 ? -8.945 7.438 15.047 1 94.88 223 ILE A C 1
ATOM 1714 O O . ILE A 1 223 ? -9.969 6.949 15.547 1 94.88 223 ILE A O 1
ATOM 1718 N N . THR A 1 224 ? -7.938 7.91 15.773 1 93.56 224 THR A N 1
ATOM 1719 C CA . THR A 1 224 ? -7.93 7.785 17.234 1 93.56 224 THR A CA 1
ATOM 1720 C C . THR A 1 224 ? -8.547 9.016 17.875 1 93.56 224 THR A C 1
ATOM 1722 O O . THR A 1 224 ? -9.312 8.906 18.844 1 93.56 224 THR A O 1
ATOM 1725 N N . GLU A 1 225 ? -8.32 10.188 17.297 1 91 225 GLU A N 1
ATOM 1726 C CA . GLU A 1 225 ? -8.688 11.453 17.922 1 91 225 GLU A CA 1
ATOM 1727 C C . GLU A 1 225 ? -10.203 11.633 17.953 1 91 225 GLU A C 1
ATOM 1729 O O . GLU A 1 225 ? -10.727 12.336 18.828 1 91 225 GLU A O 1
ATOM 1734 N N . MET A 1 226 ? -10.867 10.977 17.094 1 87.94 226 MET A N 1
ATOM 1735 C CA . MET A 1 226 ? -12.328 11.094 17.062 1 87.94 226 MET A CA 1
ATOM 1736 C C . MET A 1 226 ? -12.945 10.352 18.25 1 87.94 226 MET A C 1
ATOM 1738 O O . MET A 1 226 ? -14.102 10.586 18.594 1 87.94 226 MET A O 1
ATOM 1742 N N . HIS A 1 227 ? -12.164 9.477 18.875 1 89.12 227 HIS A N 1
ATOM 1743 C CA . HIS A 1 227 ? -12.633 8.734 20.031 1 89.12 227 HIS A CA 1
ATOM 1744 C C . HIS A 1 227 ? -12.312 9.469 21.328 1 89.12 227 HIS A C 1
ATOM 1746 O O . HIS A 1 227 ? -12.727 9.047 22.406 1 89.12 227 HIS A O 1
ATOM 1752 N N . ARG A 1 228 ? -11.586 10.547 21.219 1 89.25 228 ARG A N 1
ATOM 1753 C CA . ARG A 1 228 ? -11.164 11.273 22.422 1 89.25 228 ARG A CA 1
ATOM 1754 C C . ARG A 1 228 ? -12.367 11.844 23.172 1 89.25 228 ARG A C 1
ATOM 1756 O O . ARG A 1 228 ? -13.211 12.508 22.578 1 89.25 228 ARG A O 1
ATOM 1763 N N . PRO A 1 229 ? -12.367 11.578 24.5 1 87.75 229 PRO A N 1
ATOM 1764 C CA . PRO A 1 229 ? -13.398 12.242 25.297 1 87.75 229 PRO A CA 1
ATOM 1765 C C . PRO A 1 229 ? -13.391 13.758 25.125 1 87.75 229 PRO A C 1
ATOM 1767 O O . PRO A 1 229 ? -12.328 14.375 25.062 1 87.75 229 PRO A O 1
ATOM 1770 N N . ARG A 1 230 ? -14.625 14.352 24.984 1 82.06 230 ARG A N 1
ATOM 1771 C CA . ARG A 1 230 ? -14.734 15.773 24.672 1 82.06 230 ARG A CA 1
ATOM 1772 C C . ARG A 1 230 ? -15.062 16.594 25.922 1 82.06 230 ARG A C 1
ATOM 1774 O O . ARG A 1 230 ? -14.68 17.766 26.016 1 82.06 230 ARG A O 1
ATOM 1781 N N . THR A 1 231 ? -15.758 15.953 26.781 1 85.62 231 THR A N 1
ATOM 1782 C CA . THR A 1 231 ? -16.125 16.641 28.016 1 85.62 231 THR A CA 1
ATOM 1783 C C . THR A 1 231 ? -15.609 15.867 29.234 1 85.62 231 THR A C 1
ATOM 1785 O O . THR A 1 231 ? -15.195 14.711 29.109 1 85.62 231 THR A O 1
ATOM 1788 N N . LYS A 1 232 ? -15.719 16.547 30.328 1 86.06 232 LYS A N 1
ATOM 1789 C CA . LYS A 1 232 ? -15.266 15.938 31.578 1 86.06 232 LYS A CA 1
ATOM 1790 C C . LYS A 1 232 ? -16.141 14.75 31.969 1 86.06 232 LYS A C 1
ATOM 1792 O O . LYS A 1 232 ? -15.703 13.867 32.719 1 86.06 232 LYS A O 1
ATOM 1797 N N . ASP A 1 233 ? -17.328 14.703 31.438 1 88.12 233 ASP A N 1
ATOM 1798 C CA . ASP A 1 233 ? -18.281 13.664 31.797 1 88.12 233 ASP A CA 1
ATOM 1799 C C . ASP A 1 233 ? -18.156 12.445 30.891 1 88.12 233 ASP A C 1
ATOM 1801 O O . ASP A 1 233 ? -18.703 11.391 31.188 1 88.12 233 ASP A O 1
ATOM 1805 N N . ASP A 1 234 ? -17.344 12.578 29.797 1 86 234 ASP A N 1
ATOM 1806 C CA . ASP A 1 234 ? -17.141 11.453 28.891 1 86 234 ASP A CA 1
ATOM 1807 C C . ASP A 1 234 ? -16.188 10.422 29.5 1 86 234 ASP A C 1
ATOM 1809 O O . ASP A 1 234 ? -15.18 10.789 30.109 1 86 234 ASP A O 1
ATOM 1813 N N . PRO A 1 235 ? -16.625 9.156 29.469 1 83.62 235 PRO A N 1
ATOM 1814 C CA . PRO A 1 235 ? -15.688 8.148 29.969 1 83.62 235 PRO A CA 1
ATOM 1815 C C . PRO A 1 235 ? -14.406 8.078 29.125 1 83.62 235 PRO A C 1
ATOM 1817 O O . PRO A 1 235 ? -14.414 8.422 27.953 1 83.62 235 PRO A O 1
ATOM 1820 N N . PRO A 1 236 ? -13.32 7.621 29.797 1 82.75 236 PRO A N 1
ATOM 1821 C CA . PRO A 1 236 ? -12.102 7.426 29.016 1 82.75 236 PRO A CA 1
ATOM 1822 C C . PRO A 1 236 ? -12.281 6.406 27.891 1 82.75 236 PRO A C 1
ATOM 1824 O O . PRO A 1 236 ? -13.102 5.492 28 1 82.75 236 PRO A O 1
ATOM 1827 N N . ALA A 1 237 ? -11.555 6.727 26.828 1 86.75 237 ALA A N 1
ATOM 1828 C CA . ALA A 1 237 ? -11.648 5.863 25.656 1 86.75 237 ALA A CA 1
ATOM 1829 C C . ALA A 1 237 ? -10.445 4.93 25.562 1 86.75 237 ALA A C 1
ATOM 1831 O O . ALA A 1 237 ? -9.445 5.125 26.266 1 86.75 237 ALA A O 1
ATOM 1832 N N . ALA A 1 238 ? -10.602 3.877 24.797 1 88.19 238 ALA A N 1
ATOM 1833 C CA . ALA A 1 238 ? -9.539 2.916 24.531 1 88.19 238 ALA A CA 1
ATOM 1834 C C . ALA A 1 238 ? -9.039 2.27 25.828 1 88.19 238 ALA A C 1
ATOM 1836 O O . ALA A 1 238 ? -7.836 2.258 26.094 1 88.19 238 ALA A O 1
ATOM 1837 N N . GLY A 1 239 ? -9.953 1.867 26.609 1 82.44 239 GLY A N 1
ATOM 1838 C CA . GLY A 1 239 ? -9.633 1.185 27.844 1 82.44 239 GLY A CA 1
ATOM 1839 C C . GLY A 1 239 ? -8.992 2.09 28.875 1 82.44 239 GLY A C 1
ATOM 1840 O O . GLY A 1 239 ? -8.25 1.623 29.75 1 82.44 239 GLY A O 1
ATOM 1841 N N . GLY A 1 240 ? -9.172 3.414 28.672 1 86.81 240 GLY A N 1
ATOM 1842 C CA . GLY A 1 240 ? -8.609 4.379 29.609 1 86.81 240 GLY A CA 1
ATOM 1843 C C . GLY A 1 240 ? -7.32 5.008 29.109 1 86.81 240 GLY A C 1
ATOM 1844 O O . GLY A 1 240 ? -6.805 5.941 29.719 1 86.81 240 GLY A O 1
ATOM 1845 N N . ALA A 1 241 ? -6.844 4.551 27.969 1 86.88 241 ALA A N 1
ATOM 1846 C CA . ALA A 1 241 ? -5.555 5.02 27.469 1 86.88 241 ALA A CA 1
ATOM 1847 C C . ALA A 1 241 ? -5.699 6.352 26.734 1 86.88 241 ALA A C 1
ATOM 1849 O O . ALA A 1 241 ? -4.707 7.027 26.469 1 86.88 241 ALA A O 1
ATOM 1850 N N . LEU A 1 242 ? -6.859 6.754 26.438 1 90 242 LEU A N 1
ATOM 1851 C CA . LEU A 1 242 ? -7.129 8.008 25.75 1 90 242 LEU A CA 1
ATOM 1852 C C . LEU A 1 242 ? -8.07 8.883 26.578 1 90 242 LEU A C 1
ATOM 1854 O O . LEU A 1 242 ? -9.266 8.594 26.672 1 90 242 LEU A O 1
ATOM 1858 N N . THR A 1 243 ? -7.496 9.867 27.203 1 89.62 243 THR A N 1
ATOM 1859 C CA . THR A 1 243 ? -8.258 10.867 27.938 1 89.62 243 THR A CA 1
ATOM 1860 C C . THR A 1 243 ? -8.242 12.211 27.219 1 89.62 243 THR A C 1
ATOM 1862 O O . THR A 1 243 ? -7.652 12.336 26.141 1 89.62 243 THR A O 1
ATOM 1865 N N . ARG A 1 244 ? -8.852 13.164 27.844 1 87.69 244 ARG A N 1
ATOM 1866 C CA . ARG A 1 244 ? -8.875 14.5 27.25 1 87.69 244 ARG A CA 1
ATOM 1867 C C . ARG A 1 244 ? -7.477 15.102 27.203 1 87.69 244 ARG A C 1
ATOM 1869 O O . ARG A 1 244 ? -7.172 15.914 26.328 1 87.69 244 ARG A O 1
ATOM 1876 N N . LYS A 1 245 ? -6.602 14.617 28.047 1 86.31 245 LYS A N 1
ATOM 1877 C CA . LYS A 1 245 ? -5.312 15.281 28.219 1 86.31 245 LYS A CA 1
ATOM 1878 C C . LYS A 1 245 ? -4.172 14.422 27.672 1 86.31 245 LYS A C 1
ATOM 1880 O O . LYS A 1 245 ? -3.021 14.859 27.625 1 86.31 245 LYS A O 1
ATOM 1885 N N . THR A 1 246 ? -4.574 13.219 27.281 1 87.69 246 THR A N 1
ATOM 1886 C CA . THR A 1 246 ? -3.531 12.328 26.797 1 87.69 246 THR A CA 1
ATOM 1887 C C . THR A 1 246 ? -2.908 12.867 25.516 1 87.69 246 THR A C 1
ATOM 1889 O O . THR A 1 246 ? -3.619 13.211 24.578 1 87.69 246 THR A O 1
ATOM 1892 N N . GLY A 1 247 ? -1.608 13.023 25.516 1 88.31 247 GLY A N 1
ATOM 1893 C CA . GLY A 1 247 ? -0.89 13.414 24.312 1 88.31 247 GLY A CA 1
ATOM 1894 C C . GLY A 1 247 ? -0.403 12.227 23.5 1 88.31 247 GLY A C 1
ATOM 1895 O O . GLY A 1 247 ? 0.363 11.398 24 1 88.31 247 GLY A O 1
ATOM 1896 N N . LEU A 1 248 ? -0.859 12.156 22.281 1 90.5 248 LEU A N 1
ATOM 1897 C CA . LEU A 1 248 ? -0.475 11.039 21.422 1 90.5 248 LEU A CA 1
ATOM 1898 C C . LEU A 1 248 ? 0.149 11.539 20.125 1 90.5 248 LEU A C 1
ATOM 1900 O O . LEU A 1 248 ? -0.114 12.672 19.688 1 90.5 248 LEU A O 1
ATOM 1904 N N . TRP A 1 249 ? 1.033 10.734 19.609 1 92.44 249 TRP A N 1
ATOM 1905 C CA . TRP A 1 249 ? 1.642 10.906 18.297 1 92.44 249 TRP A CA 1
ATOM 1906 C C . TRP A 1 249 ? 1.418 9.672 17.422 1 92.44 249 TRP A C 1
ATOM 1908 O O . TRP A 1 249 ? 1.478 8.539 17.922 1 92.44 249 TRP A O 1
ATOM 1918 N N . TYR A 1 250 ? 1.153 9.961 16.188 1 94.94 250 TYR A N 1
ATOM 1919 C CA . TYR A 1 250 ? 0.78 8.883 15.281 1 94.94 250 TYR A CA 1
ATOM 1920 C C . TYR A 1 250 ? 1.762 8.781 14.117 1 94.94 250 TYR A C 1
ATOM 1922 O O . TYR A 1 250 ? 1.389 8.992 12.961 1 94.94 250 TYR A O 1
ATOM 1930 N N . PRO A 1 251 ? 3.01 8.352 14.375 1 95.81 251 PRO A N 1
ATOM 1931 C CA . PRO A 1 251 ? 3.973 8.258 13.273 1 95.81 251 PRO A CA 1
ATOM 1932 C C . PRO A 1 251 ? 3.58 7.207 12.234 1 95.81 251 PRO A C 1
ATOM 1934 O O . PRO A 1 251 ? 3.242 6.078 12.594 1 95.81 251 PRO A O 1
ATOM 1937 N N . THR A 1 252 ? 3.557 7.605 10.969 1 97.69 252 THR A N 1
ATOM 1938 C CA . THR A 1 252 ? 3.361 6.699 9.844 1 97.69 252 THR A CA 1
ATOM 1939 C C . THR A 1 252 ? 4.66 5.973 9.5 1 97.69 252 THR A C 1
ATOM 1941 O O . THR A 1 252 ? 5.711 6.602 9.359 1 97.69 252 THR A O 1
ATOM 1944 N N . LEU A 1 253 ? 4.613 4.645 9.469 1 98.12 253 LEU A N 1
ATOM 1945 C CA . LEU A 1 253 ? 5.77 3.861 9.047 1 98.12 253 LEU A CA 1
ATOM 1946 C C . LEU A 1 253 ? 5.863 3.805 7.527 1 98.12 253 LEU A C 1
ATOM 1948 O O . LEU A 1 253 ? 6.93 4.047 6.957 1 98.12 253 LEU A O 1
ATOM 1952 N N . ALA A 1 254 ? 4.812 3.484 6.922 1 98.81 254 ALA A N 1
ATOM 1953 C CA . ALA A 1 254 ? 4.715 3.359 5.469 1 98.81 254 ALA A CA 1
ATOM 1954 C C . ALA A 1 254 ? 3.383 3.896 4.961 1 98.81 254 ALA A C 1
ATOM 1956 O O . ALA A 1 254 ? 2.359 3.783 5.641 1 98.81 254 ALA A O 1
ATOM 1957 N N . MET A 1 255 ? 3.414 4.504 3.803 1 98.88 255 MET A N 1
ATOM 1958 C CA . MET A 1 255 ? 2.234 5.082 3.164 1 98.88 255 MET A CA 1
ATOM 1959 C C . MET A 1 255 ? 2.223 4.785 1.669 1 98.88 255 MET A C 1
ATOM 1961 O O . MET A 1 255 ? 3.26 4.867 1.008 1 98.88 255 MET A O 1
ATOM 1965 N N . ASN A 1 256 ? 1.071 4.402 1.157 1 98.75 256 ASN A N 1
ATOM 1966 C CA . ASN A 1 256 ? 0.918 4.141 -0.271 1 98.75 256 ASN A CA 1
ATOM 1967 C C . ASN A 1 256 ? -0.141 5.047 -0.895 1 98.75 256 ASN A C 1
ATOM 1969 O O . ASN A 1 256 ? -1.054 5.508 -0.207 1 98.75 256 ASN A O 1
ATOM 1973 N N . LEU A 1 257 ? 0.038 5.273 -2.162 1 98.88 257 LEU A N 1
ATOM 1974 C CA . LEU A 1 257 ? -0.901 6.07 -2.943 1 98.88 257 LEU A CA 1
ATOM 1975 C C . LEU A 1 257 ? -1.134 5.449 -4.316 1 98.88 257 LEU A C 1
ATOM 1977 O O . LEU A 1 257 ? -0.183 5.039 -4.984 1 98.88 257 LEU A O 1
ATOM 1981 N N . GLU A 1 258 ? -2.328 5.262 -4.645 1 98.94 258 GLU A N 1
ATOM 1982 C CA . GLU A 1 258 ? -2.73 4.973 -6.02 1 98.94 258 GLU A CA 1
ATOM 1983 C C . GLU A 1 258 ? -3.627 6.074 -6.574 1 98.94 258 GLU A C 1
ATOM 1985 O O . GLU A 1 258 ? -4.68 6.375 -6.004 1 98.94 258 GLU A O 1
ATOM 1990 N N . VAL A 1 259 ? -3.193 6.676 -7.648 1 98.94 259 VAL A N 1
ATOM 1991 C CA . VAL A 1 259 ? -3.977 7.723 -8.289 1 98.94 259 VAL A CA 1
ATOM 1992 C C . VAL A 1 259 ? -4.84 7.121 -9.398 1 98.94 259 VAL A C 1
ATOM 1994 O O . VAL A 1 259 ? -4.332 6.422 -10.273 1 98.94 259 VAL A O 1
ATOM 1997 N N . LYS A 1 260 ? -6.117 7.43 -9.352 1 98.62 260 LYS A N 1
ATOM 1998 C CA . LYS A 1 260 ? -7.07 6.781 -10.25 1 98.62 260 LYS A CA 1
ATOM 1999 C C . LYS A 1 260 ? -7.492 7.723 -11.375 1 98.62 260 LYS A C 1
ATOM 2001 O O . LYS A 1 260 ? -7.938 7.273 -12.43 1 98.62 260 LYS A O 1
ATOM 2006 N N . LYS A 1 261 ? -7.324 8.961 -11.062 1 97.25 261 LYS A N 1
ATOM 2007 C CA . LYS A 1 261 ? -7.828 9.977 -11.984 1 97.25 261 LYS A CA 1
ATOM 2008 C C . LYS A 1 261 ? -6.934 11.211 -11.984 1 97.25 261 LYS A C 1
ATOM 2010 O O . LYS A 1 261 ? -6.48 11.656 -10.93 1 97.25 261 LYS A O 1
ATOM 2015 N N . ALA A 1 262 ? -6.645 11.719 -13.195 1 96.94 262 ALA A N 1
ATOM 2016 C CA . ALA A 1 262 ? -5.891 12.969 -13.289 1 96.94 262 ALA A CA 1
ATOM 2017 C C . ALA A 1 262 ? -6.723 14.148 -12.797 1 96.94 262 ALA A C 1
ATOM 2019 O O . ALA A 1 262 ? -7.949 14.164 -12.953 1 96.94 262 ALA A O 1
ATOM 2020 N N . PHE A 1 263 ? -6.02 15.102 -12.203 1 96.19 263 PHE A N 1
ATOM 2021 C CA . PHE A 1 263 ? -6.688 16.344 -11.828 1 96.19 263 PHE A CA 1
ATOM 2022 C C . PHE A 1 263 ? -6.992 17.188 -13.062 1 96.19 263 PHE A C 1
ATOM 2024 O O . PHE A 1 263 ? -6.23 17.188 -14.031 1 96.19 263 PHE A O 1
ATOM 2031 N N . PRO A 1 264 ? -8.086 17.906 -12.992 1 95.62 264 PRO A N 1
ATOM 2032 C CA . PRO A 1 264 ? -8.305 18.875 -14.07 1 95.62 264 PRO A CA 1
ATOM 2033 C C . PRO A 1 264 ? -7.312 20.047 -14.023 1 95.62 264 PRO A C 1
ATOM 2035 O O . PRO A 1 264 ? -6.676 20.266 -12.992 1 95.62 264 PRO A O 1
ATOM 2038 N N . GLU A 1 265 ? -7.047 20.75 -15.102 1 92.06 265 GLU A N 1
ATOM 2039 C CA . GLU A 1 265 ? -6.094 21.859 -15.211 1 92.06 265 GLU A CA 1
ATOM 2040 C C . GLU A 1 265 ? -6.328 22.906 -14.125 1 92.06 265 GLU A C 1
ATOM 2042 O O . GLU A 1 265 ? -5.371 23.438 -13.562 1 92.06 265 GLU A O 1
ATOM 2047 N N . GLY A 1 266 ? -7.512 23.219 -13.688 1 93.69 266 GLY A N 1
ATOM 2048 C CA . GLY A 1 266 ? -7.812 24.203 -12.664 1 93.69 266 GLY A CA 1
ATOM 2049 C C . GLY A 1 266 ? -7.777 23.641 -11.258 1 93.69 266 GLY A C 1
ATOM 2050 O O . GLY A 1 266 ? -7.91 24.391 -10.281 1 93.69 266 GLY A O 1
ATOM 2051 N N . GLY A 1 267 ? -7.453 22.359 -11.156 1 97.25 267 GLY A N 1
ATOM 2052 C CA . GLY A 1 267 ? -7.438 21.703 -9.859 1 97.25 267 GLY A CA 1
ATOM 2053 C C . GLY A 1 267 ? -8.82 21.391 -9.328 1 97.25 267 GLY A C 1
ATOM 2054 O O . GLY A 1 267 ? -9.812 21.5 -10.055 1 97.25 267 GLY A O 1
ATOM 2055 N N . GLU A 1 268 ? -8.891 20.875 -8.125 1 97.56 268 GLU A N 1
ATOM 2056 C CA . GLU A 1 268 ? -10.133 20.547 -7.43 1 97.56 268 GLU A CA 1
ATOM 2057 C C . GLU A 1 268 ? -10.297 21.375 -6.16 1 97.56 268 GLU A C 1
ATOM 2059 O O . GLU A 1 268 ? -9.43 21.344 -5.281 1 97.56 268 GLU A O 1
ATOM 2064 N N . GLN A 1 269 ? -11.398 22.094 -6.105 1 97 269 GLN A N 1
ATOM 2065 C CA . GLN A 1 269 ? -11.625 22.922 -4.93 1 97 269 GLN A CA 1
ATOM 2066 C C . GLN A 1 269 ? -11.945 22.078 -3.705 1 97 269 GLN A C 1
ATOM 2068 O O . GLN A 1 269 ? -11.586 22.438 -2.582 1 97 269 GLN A O 1
ATOM 2073 N N . TRP A 1 270 ? -12.688 21.016 -4.004 1 98 270 TRP A N 1
ATOM 2074 C CA . TRP A 1 270 ? -13.188 20.172 -2.934 1 98 270 TRP A CA 1
ATOM 2075 C C . TRP A 1 270 ? -12.812 18.703 -3.184 1 98 270 TRP A C 1
ATOM 2077 O O . TRP A 1 270 ? -12.891 18.234 -4.316 1 98 270 TRP A O 1
ATOM 2087 N N . LEU A 1 271 ? -12.422 18.078 -2.119 1 98.62 271 LEU A N 1
ATOM 2088 C CA . LEU A 1 271 ? -12.25 16.625 -2.148 1 98.62 271 LEU A CA 1
ATOM 2089 C C . LEU A 1 271 ? -12.984 15.969 -0.992 1 98.62 271 LEU A C 1
ATOM 2091 O O . LEU A 1 271 ? -13.047 16.516 0.111 1 98.62 271 LEU A O 1
ATOM 2095 N N . PHE A 1 272 ? -13.656 14.883 -1.28 1 98.5 272 PHE A N 1
ATOM 2096 C CA . PHE A 1 272 ? -14.211 13.992 -0.272 1 98.5 272 PHE A CA 1
ATOM 2097 C C . PHE A 1 272 ? -13.18 12.961 0.17 1 98.5 272 PHE A C 1
ATOM 2099 O O . PHE A 1 272 ? -12.461 12.406 -0.66 1 98.5 272 PHE A O 1
ATOM 2106 N N . VAL A 1 273 ? -13.102 12.734 1.479 1 98.38 273 VAL A N 1
ATOM 2107 C CA . VAL A 1 273 ? -12.188 11.711 1.995 1 98.38 273 VAL A CA 1
ATOM 2108 C C . VAL A 1 273 ? -12.922 10.828 3.002 1 98.38 273 VAL A C 1
ATOM 2110 O O . VAL A 1 273 ? -13.5 11.328 3.967 1 98.38 273 VAL A O 1
ATOM 2113 N N . ARG A 1 274 ? -12.984 9.578 2.748 1 97.94 274 ARG A N 1
ATOM 2114 C CA . ARG A 1 274 ? -13.32 8.609 3.785 1 97.94 274 ARG A CA 1
ATOM 2115 C C . ARG A 1 274 ? -12.07 7.984 4.387 1 97.94 274 ARG A C 1
ATOM 2117 O O . ARG A 1 274 ? -11.266 7.379 3.672 1 97.94 274 ARG A O 1
ATOM 2124 N N . THR A 1 275 ? -11.875 8.125 5.637 1 97.75 275 THR A N 1
ATOM 2125 C CA . THR A 1 275 ? -10.758 7.551 6.371 1 97.75 275 THR A CA 1
ATOM 2126 C C . THR A 1 275 ? -11.242 6.504 7.367 1 97.75 275 THR A C 1
ATOM 2128 O O . THR A 1 275 ? -12.172 6.754 8.141 1 97.75 275 THR A O 1
ATOM 2131 N N . SER A 1 276 ? -10.625 5.297 7.293 1 98 276 SER A N 1
ATOM 2132 C CA . SER A 1 276 ? -11.055 4.199 8.156 1 98 276 SER A CA 1
ATOM 2133 C C . SER A 1 276 ? -9.859 3.379 8.641 1 98 276 SER A C 1
ATOM 2135 O O . SER A 1 276 ? -8.781 3.438 8.055 1 98 276 SER A O 1
ATOM 2137 N N . SER A 1 277 ? -10.078 2.713 9.695 1 98.5 277 SER A N 1
ATOM 2138 C CA . SER A 1 277 ? -9.148 1.705 10.195 1 98.5 277 SER A CA 1
ATOM 2139 C C . SER A 1 277 ? -9.859 0.383 10.461 1 98.5 277 SER A C 1
ATOM 2141 O O . SER A 1 277 ? -10.961 0.365 11.016 1 98.5 277 SER A O 1
ATOM 2143 N N . LYS A 1 278 ? -9.273 -0.689 10.055 1 98.44 278 LYS A N 1
ATOM 2144 C CA . LYS A 1 278 ? -9.859 -2.006 10.289 1 98.44 278 LYS A CA 1
ATOM 2145 C C . LYS A 1 278 ? -9.453 -2.543 11.664 1 98.44 278 LYS A C 1
ATOM 2147 O O . LYS A 1 278 ? -10.234 -3.229 12.32 1 98.44 278 LYS A O 1
ATOM 2152 N N . GLN A 1 279 ? -8.203 -2.188 12.086 1 98.44 279 GLN A N 1
ATOM 2153 C CA . GLN A 1 279 ? -7.723 -2.744 13.344 1 98.44 279 GLN A CA 1
ATOM 2154 C C . GLN A 1 279 ? -6.738 -1.793 14.023 1 98.44 279 GLN A C 1
ATOM 2156 O O . GLN A 1 279 ? -5.836 -1.26 13.383 1 98.44 279 GLN A O 1
ATOM 2161 N N . VAL A 1 280 ? -7 -1.548 15.258 1 97.94 280 VAL A N 1
ATOM 2162 C CA . VAL A 1 280 ? -6.062 -0.899 16.172 1 97.94 280 VAL A CA 1
ATOM 2163 C C . VAL A 1 280 ? -5.664 -1.868 17.281 1 97.94 280 VAL A C 1
ATOM 2165 O O . VAL A 1 280 ? -6.492 -2.238 18.109 1 97.94 280 VAL A O 1
ATOM 2168 N N . LEU A 1 281 ? -4.434 -2.289 17.266 1 97.75 281 LEU A N 1
ATOM 2169 C CA . LEU A 1 281 ? -4.004 -3.342 18.172 1 97.75 281 LEU A CA 1
ATOM 2170 C C . LEU A 1 281 ? -2.562 -3.123 18.609 1 97.75 281 LEU A C 1
ATOM 2172 O O . LEU A 1 281 ? -1.663 -3.016 17.781 1 97.75 281 LEU A O 1
ATOM 2176 N N . ASN A 1 282 ? -2.359 -3.006 19.922 1 97.12 282 ASN A N 1
ATOM 2177 C CA . ASN A 1 282 ? -1.039 -2.918 20.531 1 97.12 282 ASN A CA 1
ATOM 2178 C C . ASN A 1 282 ? -0.219 -1.779 19.938 1 97.12 282 ASN A C 1
ATOM 2180 O O . ASN A 1 282 ? 0.941 -1.971 19.562 1 97.12 282 ASN A O 1
ATOM 2184 N N . GLY A 1 283 ? -0.834 -0.687 19.688 1 96.75 283 GLY A N 1
ATOM 2185 C CA . GLY A 1 283 ? -0.141 0.533 19.312 1 96.75 283 GLY A CA 1
ATOM 2186 C C . GLY A 1 283 ? 0.052 0.663 17.812 1 96.75 283 GLY A C 1
ATOM 2187 O O . GLY A 1 283 ? 0.654 1.63 17.328 1 96.75 283 GLY A O 1
ATOM 2188 N N . ARG A 1 284 ? -0.382 -0.303 17.016 1 98.19 284 ARG A N 1
ATOM 2189 C CA . ARG A 1 284 ? -0.283 -0.261 15.555 1 98.19 284 ARG A CA 1
ATOM 2190 C C . ARG A 1 284 ? -1.666 -0.235 14.914 1 98.19 284 ARG A C 1
ATOM 2192 O O . ARG A 1 284 ? -2.588 -0.903 15.383 1 98.19 284 ARG A O 1
ATOM 2199 N N . PHE A 1 285 ? -1.838 0.596 13.859 1 98.38 285 PHE A N 1
ATOM 2200 C CA . PHE A 1 285 ? -3.127 0.614 13.18 1 98.38 285 PHE A CA 1
ATOM 2201 C C . PHE A 1 285 ? -2.951 0.871 11.688 1 98.38 285 PHE A C 1
ATOM 2203 O O . PHE A 1 285 ? -1.911 1.378 11.258 1 98.38 285 PHE A O 1
ATOM 2210 N N . ASP A 1 286 ? -3.891 0.359 10.906 1 98.81 286 ASP A N 1
ATOM 2211 C CA . ASP A 1 286 ? -3.971 0.64 9.469 1 98.81 286 ASP A CA 1
ATOM 2212 C C . ASP A 1 286 ? -4.852 1.855 9.203 1 98.81 286 ASP A C 1
ATOM 2214 O O . ASP A 1 286 ? -5.746 2.168 9.984 1 98.81 286 ASP A O 1
ATOM 2218 N N . VAL A 1 287 ? -4.547 2.559 8.148 1 98.75 287 VAL A N 1
ATOM 2219 C CA . VAL A 1 287 ? -5.387 3.643 7.656 1 98.75 287 VAL A CA 1
ATOM 2220 C C . VAL A 1 287 ? -5.742 3.396 6.191 1 98.75 287 VAL A C 1
ATOM 2222 O O . VAL A 1 287 ? -4.863 3.119 5.371 1 98.75 287 VAL A O 1
A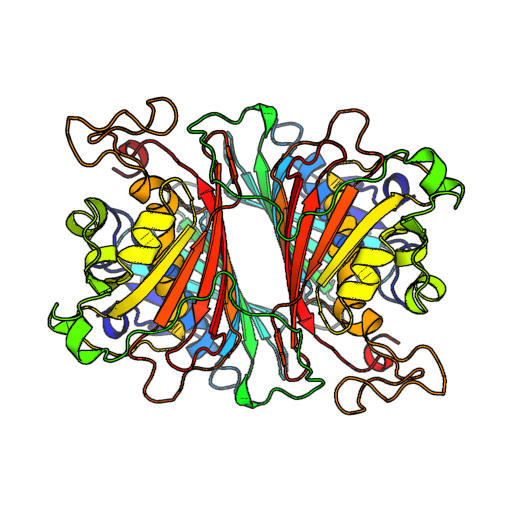TOM 2225 N N . GLU A 1 288 ? -6.957 3.381 5.906 1 98.75 288 GLU A N 1
ATOM 2226 C CA . GLU A 1 288 ? -7.438 3.426 4.527 1 98.75 288 GLU A CA 1
ATOM 2227 C C . GLU A 1 288 ? -8.055 4.785 4.203 1 98.75 288 GLU A C 1
ATOM 2229 O O . GLU A 1 288 ? -8.883 5.293 4.961 1 98.75 288 GLU A O 1
ATOM 2234 N N . VAL A 1 289 ? -7.668 5.367 3.084 1 98.81 289 VAL A N 1
ATOM 2235 C CA . VAL A 1 289 ? -8.211 6.645 2.635 1 98.81 289 VAL A CA 1
ATOM 2236 C C . VAL A 1 289 ? -8.75 6.508 1.21 1 98.81 289 VAL A C 1
ATOM 2238 O O . VAL A 1 289 ? -8.023 6.066 0.312 1 98.81 289 VAL A O 1
ATOM 2241 N N . ILE A 1 290 ? -10 6.809 1.044 1 98.88 290 ILE A N 1
ATOM 2242 C CA . ILE A 1 290 ? -10.641 6.891 -0.263 1 98.88 290 ILE A CA 1
ATOM 2243 C C . ILE A 1 290 ? -10.953 8.352 -0.596 1 98.88 290 ILE A C 1
ATOM 2245 O O . ILE A 1 290 ? -11.625 9.039 0.171 1 98.88 290 ILE A O 1
ATOM 2249 N N . VAL A 1 291 ? -10.445 8.805 -1.741 1 98.88 291 VAL A N 1
ATOM 2250 C CA . VAL A 1 291 ? -10.617 10.203 -2.141 1 98.88 291 VAL A CA 1
ATOM 2251 C C . VAL A 1 291 ? -11.539 10.281 -3.357 1 98.88 291 VAL A C 1
ATOM 2253 O O . VAL A 1 291 ? -11.297 9.609 -4.367 1 98.88 291 VAL A O 1
ATOM 2256 N N . LEU A 1 292 ? -12.562 11.062 -3.268 1 98.69 292 LEU A N 1
ATOM 2257 C CA . LEU A 1 292 ? -13.461 11.344 -4.383 1 98.69 292 LEU A CA 1
ATOM 2258 C C . LEU A 1 292 ? -13.477 12.828 -4.711 1 98.69 292 LEU A C 1
ATOM 2260 O O . LEU A 1 292 ? -13.211 13.664 -3.842 1 98.69 292 LEU A O 1
ATOM 2264 N N . ASP A 1 293 ? -13.719 13.156 -5.965 1 97.69 293 ASP A N 1
ATOM 2265 C CA . ASP A 1 293 ? -13.961 14.555 -6.309 1 97.69 293 ASP A CA 1
ATOM 2266 C C . ASP A 1 293 ? -15.438 14.914 -6.164 1 97.69 293 ASP A C 1
ATOM 2268 O O . ASP A 1 293 ? -16.219 14.117 -5.656 1 97.69 293 ASP A O 1
ATOM 2272 N N . ARG A 1 294 ? -15.828 16.094 -6.523 1 94.75 294 ARG A N 1
ATOM 2273 C CA . ARG A 1 294 ? -17.188 16.594 -6.316 1 94.75 294 ARG A CA 1
ATOM 2274 C C . ARG A 1 294 ? -18.188 15.812 -7.145 1 94.75 294 ARG A C 1
ATOM 2276 O O . ARG A 1 294 ? -19.359 15.68 -6.754 1 94.75 294 ARG A O 1
ATOM 2283 N N . ALA A 1 295 ? -17.75 15.258 -8.227 1 94.25 295 ALA A N 1
ATOM 2284 C CA . ALA A 1 295 ? -18.625 14.492 -9.102 1 94.25 295 ALA A CA 1
ATOM 2285 C C . ALA A 1 295 ? -18.828 13.07 -8.57 1 94.25 295 ALA A C 1
ATOM 2287 O O . ALA A 1 295 ? -19.672 12.328 -9.078 1 94.25 295 ALA A O 1
ATOM 2288 N N . GLY A 1 296 ? -18.062 12.68 -7.59 1 95.88 296 GLY A N 1
ATOM 2289 C CA . GLY A 1 296 ? -18.172 11.344 -7.023 1 95.88 296 GLY A CA 1
ATOM 2290 C C . GLY A 1 296 ? -17.219 10.352 -7.668 1 95.88 296 GLY A C 1
ATOM 2291 O O . GLY A 1 296 ? -17.281 9.156 -7.371 1 95.88 296 GLY A O 1
ATOM 2292 N N . ASP A 1 297 ? -16.344 10.859 -8.531 1 97.19 297 ASP A N 1
ATOM 2293 C CA . ASP A 1 297 ? -15.359 9.984 -9.156 1 97.19 297 ASP A CA 1
ATOM 2294 C C . ASP A 1 297 ? -14.242 9.625 -8.18 1 97.19 297 ASP A C 1
ATOM 2296 O O . ASP A 1 297 ? -13.812 10.469 -7.391 1 97.19 297 ASP A O 1
ATOM 2300 N N . LEU A 1 298 ? -13.758 8.367 -8.328 1 98.5 298 LEU A N 1
ATOM 2301 C CA . LEU A 1 298 ? -12.617 7.918 -7.547 1 98.5 298 LEU A CA 1
ATOM 2302 C C . LEU A 1 298 ? -11.336 8.609 -8.008 1 98.5 298 LEU A C 1
ATOM 2304 O O . LEU A 1 298 ? -10.922 8.461 -9.156 1 98.5 298 LEU A O 1
ATOM 2308 N N . VAL A 1 299 ? -10.695 9.359 -7.055 1 98.75 299 VAL A N 1
ATOM 2309 C CA . VAL A 1 299 ? -9.508 10.125 -7.398 1 98.75 299 VAL A CA 1
ATOM 2310 C C . VAL A 1 299 ? -8.258 9.383 -6.934 1 98.75 299 VAL A C 1
ATOM 2312 O O . VAL A 1 299 ? -7.254 9.328 -7.648 1 98.75 299 VAL A O 1
ATOM 2315 N N . ALA A 1 300 ? -8.336 8.812 -5.73 1 98.88 300 ALA A N 1
ATOM 2316 C CA . ALA A 1 300 ? -7.145 8.172 -5.184 1 98.88 300 ALA A CA 1
ATOM 2317 C C . ALA A 1 300 ? -7.512 7.184 -4.078 1 98.88 300 ALA A C 1
ATOM 2319 O O . ALA A 1 300 ? -8.57 7.305 -3.453 1 98.88 300 ALA A O 1
ATOM 2320 N N . LEU A 1 301 ? -6.688 6.211 -3.902 1 98.94 301 LEU A N 1
ATOM 2321 C CA . LEU A 1 301 ? -6.699 5.242 -2.809 1 98.94 301 LEU A CA 1
ATOM 2322 C C . LEU A 1 301 ? -5.383 5.281 -2.041 1 98.94 301 LEU A C 1
ATOM 2324 O O . LEU A 1 301 ? -4.312 5.395 -2.641 1 98.94 301 LEU A O 1
ATOM 2328 N N . SER A 1 302 ? -5.488 5.211 -0.735 1 98.88 302 SER A N 1
ATOM 2329 C CA . SER A 1 302 ? -4.27 5.215 0.069 1 98.88 302 SER A CA 1
ATOM 2330 C C . SER A 1 302 ? -4.402 4.293 1.277 1 98.88 302 SER A C 1
ATOM 2332 O O . SER A 1 302 ? -5.504 4.098 1.797 1 98.88 302 SER A O 1
ATOM 2334 N N . HIS A 1 303 ? -3.268 3.771 1.72 1 98.75 303 HIS A N 1
ATOM 2335 C CA . HIS A 1 303 ? -3.178 2.885 2.875 1 98.75 303 HIS A CA 1
ATOM 2336 C C . HIS A 1 303 ? -1.905 3.148 3.674 1 98.75 303 HIS A C 1
ATOM 2338 O O . HIS A 1 303 ? -0.833 3.342 3.096 1 98.75 303 HIS A O 1
ATOM 2344 N N . HIS A 1 304 ? -2.09 3.164 4.988 1 98.56 304 HIS A N 1
ATOM 2345 C CA . HIS A 1 304 ? -0.964 3.422 5.879 1 98.56 304 HIS A CA 1
ATOM 2346 C C . HIS A 1 304 ? -0.791 2.291 6.887 1 98.56 304 HIS A C 1
ATOM 2348 O O . HIS A 1 304 ? -1.765 1.634 7.262 1 98.56 304 HIS A O 1
ATOM 2354 N N . VAL A 1 305 ? 0.447 2.072 7.223 1 98.81 305 VAL A N 1
ATOM 2355 C CA . VAL A 1 305 ? 0.806 1.415 8.477 1 98.81 305 VAL A CA 1
ATOM 2356 C C . VAL A 1 305 ? 1.363 2.443 9.461 1 98.81 305 VAL A C 1
ATOM 2358 O O . VAL A 1 305 ? 2.346 3.127 9.164 1 98.81 305 VAL A O 1
ATOM 2361 N N . ALA A 1 306 ? 0.687 2.58 10.586 1 98.5 306 ALA A N 1
ATOM 2362 C CA . ALA A 1 306 ? 1.056 3.648 11.516 1 98.5 306 ALA A CA 1
ATOM 2363 C C . ALA A 1 306 ? 1.059 3.146 12.953 1 98.5 306 ALA A C 1
ATOM 2365 O O . ALA A 1 306 ? 0.592 2.039 13.234 1 98.5 306 ALA A O 1
ATOM 2366 N N . MET A 1 307 ? 1.646 3.949 13.828 1 97.44 307 MET A N 1
ATOM 2367 C CA . MET A 1 307 ? 1.758 3.641 15.25 1 97.44 307 MET A CA 1
ATOM 2368 C C . MET A 1 307 ? 1.003 4.664 16.094 1 97.44 307 MET A C 1
ATOM 2370 O O . MET A 1 307 ? 0.673 5.75 15.609 1 97.44 307 MET A O 1
ATOM 2374 N N . ILE A 1 308 ? 0.661 4.277 17.266 1 96.62 308 ILE A N 1
ATOM 2375 C CA . ILE A 1 308 ? 0.199 5.168 18.328 1 96.62 308 ILE A CA 1
ATOM 2376 C C . ILE A 1 308 ? 1.21 5.18 19.469 1 96.62 308 ILE A C 1
ATOM 2378 O O . ILE A 1 308 ? 1.384 4.172 20.156 1 96.62 308 ILE A O 1
ATOM 2382 N N . VAL A 1 309 ? 1.836 6.305 19.656 1 94.06 309 VAL A N 1
ATOM 2383 C CA . VAL A 1 309 ? 2.844 6.398 20.703 1 94.06 309 VAL A CA 1
ATOM 2384 C C . VAL A 1 309 ? 2.625 7.668 21.516 1 94.06 309 VAL A C 1
ATOM 2386 O O . VAL A 1 309 ? 1.789 8.508 21.172 1 94.06 309 VAL A O 1
ATOM 2389 N N . SER A 1 310 ? 3.354 7.754 22.656 1 90.75 310 SER A N 1
ATOM 2390 C CA . SER A 1 310 ? 3.281 8.961 23.469 1 90.75 310 SER A CA 1
ATOM 2391 C C . SER A 1 310 ? 3.828 10.172 22.703 1 90.75 310 SER A C 1
ATOM 2393 O O . SER A 1 310 ? 4.824 10.062 21.984 1 90.75 310 SER A O 1
ATOM 2395 N N . SER A 1 311 ? 3.221 11.297 22.906 1 86.88 311 SER A N 1
ATOM 2396 C CA . SER A 1 311 ? 3.629 12.523 22.219 1 86.88 311 SER A CA 1
ATOM 2397 C C . SER A 1 311 ? 5.031 12.953 22.641 1 86.88 311 SER A C 1
ATOM 2399 O O . SER A 1 311 ? 5.66 13.781 21.984 1 86.88 311 SER A O 1
ATOM 2401 N N . GLU A 1 312 ? 5.496 12.422 23.75 1 80.12 312 GLU A N 1
ATOM 2402 C CA . GLU A 1 312 ? 6.844 12.75 24.203 1 80.12 312 GLU A CA 1
ATOM 2403 C C . GLU A 1 312 ? 7.883 12.383 23.141 1 80.12 312 GLU A C 1
ATOM 2405 O O . GLU A 1 312 ? 8.984 12.945 23.125 1 80.12 312 GLU A O 1
ATOM 2410 N N . ARG A 1 313 ? 7.52 11.578 22.25 1 72.25 313 ARG A N 1
ATOM 2411 C CA . ARG A 1 313 ? 8.438 11.141 21.203 1 72.25 313 ARG A CA 1
ATOM 2412 C C . ARG A 1 313 ? 8.508 12.172 20.078 1 72.25 313 ARG A C 1
ATOM 2414 O O . ARG A 1 313 ? 9.367 12.078 19.203 1 72.25 313 ARG A O 1
ATOM 2421 N N . ASN A 1 314 ? 7.598 13.117 20 1 69.19 314 ASN A N 1
ATOM 2422 C CA . ASN A 1 314 ? 7.488 14.125 18.953 1 69.19 314 ASN A CA 1
ATOM 2423 C C . ASN A 1 314 ? 8.07 15.469 19.406 1 69.19 314 ASN A C 1
ATOM 2425 O O . ASN A 1 314 ? 7.934 16.469 18.703 1 69.19 314 ASN A O 1
ATOM 2429 N N . THR A 1 315 ? 8.617 15.57 20.656 1 63.03 315 THR A N 1
ATOM 2430 C CA . THR A 1 315 ? 9.141 16.828 21.188 1 63.03 315 THR A CA 1
ATOM 2431 C C . THR A 1 315 ? 10.672 16.844 21.125 1 63.03 315 THR A C 1
ATOM 2433 O O . THR A 1 315 ? 11.305 15.789 21.203 1 63.03 315 THR A O 1
ATOM 2436 N N . SER B 1 1 ? 6.496 -28.109 -2.994 1 96.06 1 SER B N 1
ATOM 2437 C CA . SER B 1 1 ? 5.645 -27.281 -2.154 1 96.06 1 SER B CA 1
ATOM 2438 C C . SER B 1 1 ? 6.191 -25.859 -2.045 1 96.06 1 SER B C 1
ATOM 2440 O O . SER B 1 1 ? 7.375 -25.625 -2.301 1 96.06 1 SER B O 1
ATOM 2442 N N . LEU B 1 2 ? 5.285 -24.969 -1.733 1 97.44 2 LEU B N 1
ATOM 2443 C CA . LEU B 1 2 ? 5.727 -23.594 -1.53 1 97.44 2 LEU B CA 1
ATOM 2444 C C . LEU B 1 2 ? 6.844 -23.531 -0.498 1 97.44 2 LEU B C 1
ATOM 2446 O O . LEU B 1 2 ? 7.828 -22.797 -0.687 1 97.44 2 LEU B O 1
ATOM 2450 N N . GLU B 1 3 ? 6.703 -24.312 0.557 1 95.75 3 GLU B N 1
ATOM 2451 C CA . GLU B 1 3 ? 7.699 -24.328 1.625 1 95.75 3 GLU B CA 1
ATOM 2452 C C . GLU B 1 3 ? 9.055 -24.797 1.105 1 95.75 3 GLU B C 1
ATOM 2454 O O . GLU B 1 3 ? 10.086 -24.203 1.446 1 95.75 3 GLU B O 1
ATOM 2459 N N . GLN B 1 4 ? 9.062 -25.75 0.282 1 97.06 4 GLN B N 1
ATOM 2460 C CA . GLN B 1 4 ? 10.305 -26.328 -0.215 1 97.06 4 GLN B CA 1
ATOM 2461 C C . GLN B 1 4 ? 10.875 -25.484 -1.355 1 97.06 4 GLN B C 1
ATOM 2463 O O . GLN B 1 4 ? 12.094 -25.328 -1.46 1 97.06 4 GLN B O 1
ATOM 2468 N N . GLU B 1 5 ? 9.992 -24.953 -2.115 1 98.19 5 GLU B N 1
ATOM 2469 C CA . GLU B 1 5 ? 10.453 -24.344 -3.359 1 98.19 5 GLU B CA 1
ATOM 2470 C C . GLU B 1 5 ? 10.625 -22.844 -3.205 1 98.19 5 GLU B C 1
ATOM 2472 O O . GLU B 1 5 ? 10.805 -22.125 -4.191 1 98.19 5 GLU B O 1
ATOM 2477 N N . SER B 1 6 ? 10.578 -22.297 -1.979 1 98.44 6 SER B N 1
ATOM 2478 C CA . SER B 1 6 ? 10.875 -20.906 -1.702 1 98.44 6 SER B CA 1
ATOM 2479 C C . SER B 1 6 ? 12.047 -20.766 -0.741 1 98.44 6 SER B C 1
ATOM 2481 O O . SER B 1 6 ? 12.25 -19.688 -0.156 1 98.44 6 SER B O 1
ATOM 2483 N N . VAL B 1 7 ? 12.797 -21.75 -0.578 1 98.38 7 VAL B N 1
ATOM 2484 C CA . VAL B 1 7 ? 13.922 -21.75 0.357 1 98.38 7 VAL B CA 1
ATOM 2485 C C . VAL B 1 7 ? 14.969 -20.734 -0.092 1 98.38 7 VAL B C 1
ATOM 2487 O O . VAL B 1 7 ? 15.211 -20.562 -1.29 1 98.38 7 VAL B O 1
ATOM 2490 N N . VAL B 1 8 ? 15.641 -20.094 0.85 1 98.81 8 VAL B N 1
ATOM 2491 C CA . VAL B 1 8 ? 16.719 -19.156 0.582 1 98.81 8 VAL B CA 1
ATOM 2492 C C . VAL B 1 8 ? 18 -19.625 1.274 1 98.81 8 VAL B C 1
ATOM 2494 O O . VAL B 1 8 ? 17.938 -20.312 2.295 1 98.81 8 VAL B O 1
ATOM 2497 N N . THR B 1 9 ? 19.109 -19.312 0.672 1 98.62 9 THR B N 1
ATOM 2498 C CA . THR B 1 9 ? 20.422 -19.656 1.233 1 98.62 9 THR B CA 1
ATOM 2499 C C . THR B 1 9 ? 21.25 -18.391 1.479 1 98.62 9 THR B C 1
ATOM 2501 O O . THR B 1 9 ? 21.469 -17.609 0.562 1 98.62 9 THR B O 1
ATOM 2504 N N . LYS B 1 10 ? 21.703 -18.281 2.711 1 98.56 10 LYS B N 1
ATOM 2505 C CA . LYS B 1 10 ? 22.578 -17.156 3.02 1 98.56 10 LYS B CA 1
ATOM 2506 C C . LYS B 1 10 ? 23.953 -17.344 2.381 1 98.56 10 LYS B C 1
ATOM 2508 O O . LYS B 1 10 ? 24.594 -18.375 2.576 1 98.56 10 LYS B O 1
ATOM 2513 N N . LEU B 1 11 ? 24.359 -16.375 1.573 1 98.62 11 LEU B N 1
ATOM 2514 C CA . LEU B 1 11 ? 25.656 -16.453 0.906 1 98.62 11 LEU B CA 1
ATOM 2515 C C . LEU B 1 11 ? 26.719 -15.664 1.685 1 98.62 11 LEU B C 1
ATOM 2517 O O . LEU B 1 11 ? 27.859 -16.109 1.808 1 98.62 11 LEU B O 1
ATOM 2521 N N . ASP B 1 12 ? 26.391 -14.492 2.18 1 97.5 12 ASP B N 1
ATOM 2522 C CA . ASP B 1 12 ? 27.156 -13.656 3.096 1 97.5 12 ASP B CA 1
ATOM 2523 C C . ASP B 1 12 ? 26.25 -12.781 3.947 1 97.5 12 ASP B C 1
ATOM 2525 O O . ASP B 1 12 ? 25.031 -13.008 4.004 1 97.5 12 ASP B O 1
ATOM 2529 N N . ASP B 1 13 ? 26.781 -11.812 4.664 1 96.56 13 ASP B N 1
ATOM 2530 C CA . ASP B 1 13 ? 26.031 -11.094 5.688 1 96.56 13 ASP B CA 1
ATOM 2531 C C . ASP B 1 13 ? 24.828 -10.375 5.09 1 96.56 13 ASP B C 1
ATOM 2533 O O . ASP B 1 13 ? 23.812 -10.172 5.77 1 96.56 13 ASP B O 1
ATOM 2537 N N . MET B 1 14 ? 24.859 -9.992 3.848 1 97.5 14 MET B N 1
ATOM 2538 C CA . MET B 1 14 ? 23.812 -9.148 3.291 1 97.5 14 MET B CA 1
ATOM 2539 C C . MET B 1 14 ? 23.281 -9.734 1.984 1 97.5 14 MET B C 1
ATOM 2541 O O . MET B 1 14 ? 22.656 -9.023 1.195 1 97.5 14 MET B O 1
ATOM 2545 N N . THR B 1 15 ? 23.641 -11 1.662 1 98.75 15 THR B N 1
ATOM 2546 C CA . THR B 1 15 ? 23.281 -11.555 0.362 1 98.75 15 THR B CA 1
ATOM 2547 C C . THR B 1 15 ? 22.719 -12.961 0.513 1 98.75 15 THR B C 1
ATOM 2549 O O . THR B 1 15 ? 23.25 -13.766 1.283 1 98.75 15 THR B O 1
ATOM 2552 N N . PHE B 1 16 ? 21.641 -13.25 -0.152 1 98.94 16 PHE B N 1
ATOM 2553 C CA . PHE B 1 16 ? 20.984 -14.555 -0.161 1 98.94 16 PHE B CA 1
ATOM 2554 C C . PHE B 1 16 ? 20.828 -15.07 -1.585 1 98.94 16 PHE B C 1
ATOM 2556 O O . PHE B 1 16 ? 20.797 -14.289 -2.537 1 98.94 16 PHE B O 1
ATOM 2563 N N . ALA B 1 17 ? 20.766 -16.359 -1.733 1 98.88 17 ALA B N 1
ATOM 2564 C CA . ALA B 1 17 ? 20.453 -17.016 -2.998 1 98.88 17 ALA B CA 1
ATOM 2565 C C . ALA B 1 17 ? 19.094 -17.719 -2.93 1 98.88 17 ALA B C 1
ATOM 2567 O O . ALA B 1 17 ? 18.688 -18.203 -1.866 1 98.88 17 ALA B O 1
ATOM 2568 N N . ALA B 1 18 ? 18.438 -17.734 -3.994 1 98.81 18 ALA B N 1
ATOM 2569 C CA . ALA B 1 18 ? 17.219 -18.516 -4.207 1 98.81 18 ALA B CA 1
ATOM 2570 C C . ALA B 1 18 ? 17.188 -19.109 -5.609 1 98.81 18 ALA B C 1
ATOM 2572 O O . ALA B 1 18 ? 18 -18.75 -6.465 1 98.81 18 ALA B O 1
ATOM 2573 N N . ASN B 1 19 ? 16.375 -20.078 -5.836 1 98.81 19 ASN B N 1
ATOM 2574 C CA . ASN B 1 19 ? 16.078 -20.641 -7.145 1 98.81 19 ASN B CA 1
ATOM 2575 C C . ASN B 1 19 ? 14.578 -20.641 -7.441 1 98.81 19 ASN B C 1
ATOM 2577 O O . ASN B 1 19 ? 13.82 -21.406 -6.844 1 98.81 19 ASN B O 1
ATOM 2581 N N . LEU B 1 20 ? 14.203 -19.703 -8.328 1 98.81 20 LEU B N 1
ATOM 2582 C CA . LEU B 1 20 ? 12.781 -19.562 -8.617 1 98.81 20 LEU B CA 1
ATOM 2583 C C . LEU B 1 20 ? 12.258 -20.766 -9.383 1 98.81 20 LEU B C 1
ATOM 2585 O O . LEU B 1 20 ? 12.75 -21.078 -10.469 1 98.81 20 LEU B O 1
ATOM 2589 N N . SER B 1 21 ? 11.266 -21.375 -8.891 1 98.44 21 SER B N 1
ATOM 2590 C CA . SER B 1 21 ? 10.766 -22.672 -9.383 1 98.44 21 SER B CA 1
ATOM 2591 C C . SER B 1 21 ? 9.773 -22.469 -10.516 1 98.44 21 SER B C 1
ATOM 2593 O O . SER B 1 21 ? 8.859 -21.641 -10.422 1 98.44 21 SER B O 1
ATOM 2595 N N . PRO B 1 22 ? 9.844 -23.297 -11.555 1 96.88 22 PRO B N 1
ATOM 2596 C CA . PRO B 1 22 ? 8.836 -23.25 -12.617 1 96.88 22 PRO B CA 1
ATOM 2597 C C . PRO B 1 22 ? 7.449 -23.672 -12.133 1 96.88 22 PRO B C 1
ATOM 2599 O O . PRO B 1 22 ? 6.441 -23.359 -12.781 1 96.88 22 PRO B O 1
ATOM 2602 N N . SER B 1 23 ? 7.348 -24.359 -10.984 1 96.62 23 SER B N 1
ATOM 2603 C CA . SER B 1 23 ? 6.074 -24.828 -10.445 1 96.62 23 SER B CA 1
ATOM 2604 C C . SER B 1 23 ? 5.191 -23.656 -10.031 1 96.62 23 SER B C 1
ATOM 2606 O O . SER B 1 23 ? 3.986 -23.828 -9.828 1 96.62 23 SER B O 1
ATOM 2608 N N . PHE B 1 24 ? 5.766 -22.5 -9.906 1 97.81 24 PHE B N 1
ATOM 2609 C CA . PHE B 1 24 ? 5.016 -21.344 -9.438 1 97.81 24 PHE B CA 1
ATOM 2610 C C . PHE B 1 24 ? 4.988 -20.25 -10.5 1 97.81 24 PHE B C 1
ATOM 2612 O O . PHE B 1 24 ? 4.887 -19.062 -10.172 1 97.81 24 PHE B O 1
ATOM 2619 N N . CYS B 1 25 ? 5.062 -20.688 -11.734 1 95.25 25 CYS B N 1
ATOM 2620 C CA . CYS B 1 25 ? 5.047 -19.734 -12.844 1 95.25 25 CYS B CA 1
ATOM 2621 C C . CYS B 1 25 ? 3.627 -19.531 -13.352 1 95.25 25 CYS B C 1
ATOM 2623 O O . CYS B 1 25 ? 2.781 -20.422 -13.25 1 95.25 25 CYS B O 1
ATOM 2625 N N . ILE B 1 26 ? 3.307 -18.391 -13.789 1 92.38 26 ILE B N 1
ATOM 2626 C CA . ILE B 1 26 ? 2.238 -18.031 -14.719 1 92.38 26 ILE B CA 1
ATOM 2627 C C . ILE B 1 26 ? 2.797 -17.938 -16.141 1 92.38 26 ILE B C 1
ATOM 2629 O O . ILE B 1 26 ? 3.527 -17 -16.453 1 92.38 26 ILE B O 1
ATOM 2633 N N . GLY B 1 27 ? 2.428 -18.875 -16.969 1 88.06 27 GLY B N 1
ATOM 2634 C CA . GLY B 1 27 ? 3.215 -19 -18.188 1 88.06 27 GLY B CA 1
ATOM 2635 C C . GLY B 1 27 ? 4.684 -19.281 -17.922 1 88.06 27 GLY B C 1
ATOM 2636 O O . GLY B 1 27 ? 5.02 -20.234 -17.219 1 88.06 27 GLY B O 1
ATOM 2637 N N . ALA B 1 28 ? 5.504 -18.359 -18.406 1 88.81 28 ALA B N 1
ATOM 2638 C CA . ALA B 1 28 ? 6.945 -18.562 -18.25 1 88.81 28 ALA B CA 1
ATOM 2639 C C . ALA B 1 28 ? 7.48 -17.734 -17.078 1 88.81 28 ALA B C 1
ATOM 2641 O O . ALA B 1 28 ? 8.656 -17.828 -16.734 1 88.81 28 ALA B O 1
ATOM 2642 N N . VAL B 1 29 ? 6.648 -17.016 -16.438 1 93.94 29 VAL B N 1
ATOM 2643 C CA . VAL B 1 29 ? 7.113 -16.016 -15.477 1 93.94 29 VAL B CA 1
ATOM 2644 C C . VAL B 1 29 ? 6.719 -16.438 -14.062 1 93.94 29 VAL B C 1
ATOM 2646 O O . VAL B 1 29 ? 5.535 -16.641 -13.781 1 93.94 29 VAL B O 1
ATOM 2649 N N . PRO B 1 30 ? 7.707 -16.594 -13.203 1 97.31 30 PRO B N 1
ATOM 2650 C CA . PRO B 1 30 ? 7.344 -16.844 -11.805 1 97.31 30 PRO B CA 1
ATOM 2651 C C . PRO B 1 30 ? 6.332 -15.836 -11.266 1 97.31 30 PRO B C 1
ATOM 2653 O O . PRO B 1 30 ? 6.453 -14.641 -11.531 1 97.31 30 PRO B O 1
ATOM 2656 N N . ASN B 1 31 ? 5.301 -16.359 -10.57 1 97.31 31 ASN B N 1
ATOM 2657 C CA . ASN B 1 31 ? 4.285 -15.516 -9.945 1 97.31 31 ASN B CA 1
ATOM 2658 C C . ASN B 1 31 ? 4.902 -14.492 -9 1 97.31 31 ASN B C 1
ATOM 2660 O O . ASN B 1 31 ? 5.793 -14.82 -8.211 1 97.31 31 ASN B O 1
ATOM 2664 N N . GLY B 1 32 ? 4.457 -13.25 -9.055 1 98.25 32 GLY B N 1
ATOM 2665 C CA . GLY B 1 32 ? 4.984 -12.188 -8.219 1 98.25 32 GLY B CA 1
ATOM 2666 C C . GLY B 1 32 ? 4.836 -12.461 -6.738 1 98.25 32 GLY B C 1
ATOM 2667 O O . GLY B 1 32 ? 5.738 -12.156 -5.949 1 98.25 32 GLY B O 1
ATOM 2668 N N . GLY B 1 33 ? 3.689 -13.023 -6.324 1 98.69 33 GLY B N 1
ATOM 2669 C CA . GLY B 1 33 ? 3.463 -13.375 -4.93 1 98.69 33 GLY B CA 1
ATOM 2670 C C . GLY B 1 33 ? 4.375 -14.477 -4.438 1 98.69 33 GLY B C 1
ATOM 2671 O O . GLY B 1 33 ? 4.797 -14.469 -3.277 1 98.69 33 GLY B O 1
ATOM 2672 N N . TYR B 1 34 ? 4.648 -15.422 -5.344 1 98.75 34 TYR B N 1
ATOM 2673 C CA . TYR B 1 34 ? 5.652 -16.438 -5.039 1 98.75 34 TYR B CA 1
ATOM 2674 C C . TYR B 1 34 ? 7.02 -15.797 -4.82 1 98.75 34 TYR B C 1
ATOM 2676 O O . TYR B 1 34 ? 7.711 -16.109 -3.85 1 98.75 34 TYR B O 1
ATOM 2684 N N . VAL B 1 35 ? 7.387 -14.891 -5.633 1 98.94 35 VAL B N 1
ATOM 2685 C CA . VAL B 1 35 ? 8.641 -14.164 -5.492 1 98.94 35 VAL B CA 1
ATOM 2686 C C . VAL B 1 35 ? 8.625 -13.352 -4.199 1 98.94 35 VAL B C 1
ATOM 2688 O O . VAL B 1 35 ? 9.625 -13.32 -3.471 1 98.94 35 VAL B O 1
ATOM 2691 N N . ALA B 1 36 ? 7.508 -12.758 -3.873 1 98.94 36 ALA B N 1
ATOM 2692 C CA . ALA B 1 36 ? 7.355 -11.992 -2.637 1 98.94 36 ALA B CA 1
ATOM 2693 C C . ALA B 1 36 ? 7.566 -12.883 -1.415 1 98.94 36 ALA B C 1
ATOM 2695 O O . ALA B 1 36 ? 8.133 -12.445 -0.409 1 98.94 36 ALA B O 1
ATOM 2696 N N . THR B 1 37 ? 7.105 -14.141 -1.497 1 98.94 37 THR B N 1
ATOM 2697 C CA . THR B 1 37 ? 7.316 -15.109 -0.427 1 98.94 37 THR B CA 1
ATOM 2698 C C . THR B 1 37 ? 8.805 -15.297 -0.15 1 98.94 37 THR B C 1
ATOM 2700 O O . THR B 1 37 ? 9.219 -15.383 1.008 1 98.94 37 THR B O 1
ATOM 2703 N N . ILE B 1 38 ? 9.586 -15.289 -1.168 1 98.94 38 ILE B N 1
ATOM 2704 C CA . ILE B 1 38 ? 11.031 -15.453 -1.041 1 98.94 38 ILE B CA 1
ATOM 2705 C C . ILE B 1 38 ? 11.625 -14.25 -0.314 1 98.94 38 ILE B C 1
ATOM 2707 O O . ILE B 1 38 ? 12.484 -14.406 0.552 1 98.94 38 ILE B O 1
ATOM 2711 N N . PHE B 1 39 ? 11.156 -13.023 -0.602 1 99 39 PHE B N 1
ATOM 2712 C CA . PHE B 1 39 ? 11.578 -11.828 0.111 1 99 39 PHE B CA 1
ATOM 2713 C C . PHE B 1 39 ? 11.25 -11.938 1.596 1 99 39 PHE B C 1
ATOM 2715 O O . PHE B 1 39 ? 12.062 -11.562 2.443 1 99 39 PHE B O 1
ATOM 2722 N N . LEU B 1 40 ? 10.07 -12.375 1.88 1 98.94 40 LEU B N 1
ATOM 2723 C CA . LEU B 1 40 ? 9.648 -12.508 3.27 1 98.94 40 LEU B CA 1
ATOM 2724 C C . LEU B 1 40 ? 10.531 -13.5 4.02 1 98.94 40 LEU B C 1
ATOM 2726 O O . LEU B 1 40 ? 10.844 -13.297 5.191 1 98.94 40 LEU B O 1
ATOM 2730 N N . ARG B 1 41 ? 10.945 -14.539 3.32 1 98.88 41 ARG B N 1
ATOM 2731 C CA . ARG B 1 41 ? 11.859 -15.5 3.93 1 98.88 41 ARG B CA 1
ATOM 2732 C C . ARG B 1 41 ? 13.219 -14.859 4.195 1 98.88 41 ARG B C 1
ATOM 2734 O O . ARG B 1 41 ? 13.828 -15.086 5.246 1 98.88 41 ARG B O 1
ATOM 2741 N N . VAL B 1 42 ? 13.695 -14.094 3.238 1 98.94 42 VAL B N 1
ATOM 2742 C CA . VAL B 1 42 ? 14.977 -13.414 3.398 1 98.94 42 VAL B CA 1
ATOM 2743 C C . VAL B 1 42 ? 14.922 -12.492 4.617 1 98.94 42 VAL B C 1
ATOM 2745 O O . VAL B 1 42 ? 15.82 -12.516 5.461 1 98.94 42 VAL B O 1
ATOM 2748 N N . ALA B 1 43 ? 13.875 -11.703 4.754 1 98.94 43 ALA B N 1
ATOM 2749 C CA . ALA B 1 43 ? 13.742 -10.773 5.875 1 98.94 43 ALA B CA 1
ATOM 2750 C C . ALA B 1 43 ? 13.703 -11.516 7.203 1 98.94 43 ALA B C 1
ATOM 2752 O O . ALA B 1 43 ? 14.352 -11.117 8.172 1 98.94 43 ALA B O 1
ATOM 2753 N N . LYS B 1 44 ? 12.93 -12.602 7.215 1 98.62 44 LYS B N 1
ATOM 2754 C CA . LYS B 1 44 ? 12.82 -13.406 8.43 1 98.62 44 LYS B CA 1
ATOM 2755 C C . LYS B 1 44 ? 14.18 -13.961 8.844 1 98.62 44 LYS B C 1
ATOM 2757 O O . LYS B 1 44 ? 14.586 -13.812 10 1 98.62 44 LYS B O 1
ATOM 2762 N N . GLU B 1 45 ? 14.852 -14.562 7.918 1 98.31 45 GLU B N 1
ATOM 2763 C CA . GLU B 1 45 ? 16.156 -15.156 8.219 1 98.31 45 GLU B CA 1
ATOM 2764 C C . GLU B 1 45 ? 17.172 -14.086 8.609 1 98.31 45 GLU B C 1
ATOM 2766 O O . GLU B 1 45 ? 17.969 -14.289 9.523 1 98.31 45 GLU B O 1
ATOM 2771 N N . TYR B 1 46 ? 17.156 -12.969 7.926 1 98.69 46 TYR B N 1
ATOM 2772 C CA . TYR B 1 46 ? 18.094 -11.883 8.156 1 98.69 46 TYR B CA 1
ATOM 2773 C C . TYR B 1 46 ? 17.938 -11.297 9.555 1 98.69 46 TYR B C 1
ATOM 2775 O O . TYR B 1 46 ? 18.922 -10.977 10.219 1 98.69 46 TYR B O 1
ATOM 2783 N N . LEU B 1 47 ? 16.703 -11.211 10.078 1 98.56 47 LEU B N 1
ATOM 2784 C CA . LEU B 1 47 ? 16.469 -10.414 11.281 1 98.56 47 LEU B CA 1
ATOM 2785 C C . LEU B 1 47 ? 16.094 -11.312 12.461 1 98.56 47 LEU B C 1
ATOM 2787 O O . LEU B 1 47 ? 15.922 -10.828 13.578 1 98.56 47 LEU B O 1
ATOM 2791 N N . ALA B 1 48 ? 15.953 -12.617 12.242 1 95.81 48 ALA B N 1
ATOM 2792 C CA . ALA B 1 48 ? 15.609 -13.539 13.32 1 95.81 48 ALA B CA 1
ATOM 2793 C C . ALA B 1 48 ? 16.625 -13.461 14.453 1 95.81 48 ALA B C 1
ATOM 2795 O O . ALA B 1 48 ? 16.266 -13.438 15.625 1 95.81 48 ALA B O 1
ATOM 2796 N N . PRO B 1 49 ? 17.953 -13.383 14.133 1 96.75 49 PRO B N 1
ATOM 2797 C CA . PRO B 1 49 ? 18.938 -13.289 15.211 1 96.75 49 PRO B CA 1
ATOM 2798 C C . PRO B 1 49 ? 18.766 -12.039 16.062 1 96.75 49 PRO B C 1
ATOM 2800 O O . PRO B 1 49 ? 19.234 -11.992 17.203 1 96.75 49 PRO B O 1
ATOM 2803 N N . ARG B 1 50 ? 18.109 -11.023 15.555 1 97 50 ARG B N 1
ATOM 2804 C CA . ARG B 1 50 ? 17.875 -9.781 16.281 1 97 50 ARG B CA 1
ATOM 2805 C C . ARG B 1 50 ? 16.484 -9.758 16.906 1 97 50 ARG B C 1
ATOM 2807 O O . ARG B 1 50 ? 15.992 -8.703 17.297 1 97 50 ARG B O 1
ATOM 2814 N N . ASN B 1 51 ? 15.781 -10.82 16.859 1 97.38 51 ASN B N 1
ATOM 2815 C CA . ASN B 1 51 ? 14.438 -11 17.406 1 97.38 51 ASN B CA 1
ATOM 2816 C C . ASN B 1 51 ? 13.414 -10.125 16.703 1 97.38 51 ASN B C 1
ATOM 2818 O O . ASN B 1 51 ? 12.555 -9.516 17.328 1 97.38 51 ASN B O 1
ATOM 2822 N N . GLN B 1 52 ? 13.562 -9.945 15.461 1 98.19 52 GLN B N 1
ATOM 2823 C CA . GLN B 1 52 ? 12.617 -9.242 14.602 1 98.19 52 GLN B CA 1
ATOM 2824 C C . GLN B 1 52 ? 12.188 -10.109 13.422 1 98.19 52 GLN B C 1
ATOM 2826 O O . GLN B 1 52 ? 12.281 -9.688 12.266 1 98.19 52 GLN B O 1
ATOM 2831 N N . PRO B 1 53 ? 11.594 -11.25 13.711 1 97.38 53 PRO B N 1
ATOM 2832 C CA . PRO B 1 53 ? 11.344 -12.234 12.648 1 97.38 53 PRO B CA 1
ATOM 2833 C C . PRO B 1 53 ? 10.109 -11.898 11.82 1 97.38 53 PRO B C 1
ATOM 2835 O O . PRO B 1 53 ? 9.914 -12.453 10.734 1 97.38 53 PRO B O 1
ATOM 2838 N N . ASP B 1 54 ? 9.195 -11.016 12.32 1 98.56 54 ASP B N 1
ATOM 2839 C CA . ASP B 1 54 ? 7.883 -10.836 11.703 1 98.56 54 ASP B CA 1
ATOM 2840 C C . ASP B 1 54 ? 7.871 -9.609 10.797 1 98.56 54 ASP B C 1
ATOM 2842 O O . ASP B 1 54 ? 8.109 -8.484 11.25 1 98.56 54 ASP B O 1
ATOM 2846 N N . THR B 1 55 ? 7.66 -9.836 9.516 1 98.81 55 THR B N 1
ATOM 2847 C CA . THR B 1 55 ? 7.363 -8.695 8.656 1 98.81 55 THR B CA 1
ATOM 2848 C C . THR B 1 55 ? 5.98 -8.133 8.977 1 98.81 55 THR B C 1
ATOM 2850 O O . THR B 1 55 ? 4.984 -8.859 8.945 1 98.81 55 THR B O 1
ATOM 2853 N N . ILE B 1 56 ? 5.887 -6.812 9.234 1 98.81 56 ILE B N 1
ATOM 2854 C CA . ILE B 1 56 ? 4.594 -6.219 9.555 1 98.81 56 ILE B CA 1
ATOM 2855 C C . ILE B 1 56 ? 4.102 -5.387 8.375 1 98.81 56 ILE B C 1
ATOM 2857 O O . ILE B 1 56 ? 2.9 -5.145 8.234 1 98.81 56 ILE B O 1
ATOM 2861 N N . SER B 1 57 ? 4.977 -4.926 7.574 1 98.81 57 SER B N 1
ATOM 2862 C CA . SER B 1 57 ? 4.668 -4.184 6.355 1 98.81 57 SER B CA 1
ATOM 2863 C C . SER B 1 57 ? 5.676 -4.484 5.25 1 98.81 57 SER B C 1
ATOM 2865 O O . SER B 1 57 ? 6.871 -4.641 5.52 1 98.81 57 SER B O 1
ATOM 2867 N N . ALA B 1 58 ? 5.188 -4.582 4.035 1 98.94 58 ALA B N 1
ATOM 2868 C CA . ALA B 1 58 ? 6.082 -4.781 2.898 1 98.94 58 ALA B CA 1
ATOM 2869 C C . ALA B 1 58 ? 5.52 -4.129 1.638 1 98.94 58 ALA B C 1
ATOM 2871 O O . ALA B 1 58 ? 4.301 -3.988 1.493 1 98.94 58 ALA B O 1
ATOM 2872 N N . HIS B 1 59 ? 6.391 -3.697 0.8 1 98.94 59 HIS B N 1
ATOM 2873 C CA . HIS B 1 59 ? 6.07 -3.129 -0.504 1 98.94 59 HIS B CA 1
ATOM 2874 C C . HIS B 1 59 ? 7.008 -3.662 -1.582 1 98.94 59 HIS B C 1
ATOM 2876 O O . HIS B 1 59 ? 8.234 -3.637 -1.415 1 98.94 59 HIS B O 1
ATOM 2882 N N . TRP B 1 60 ? 6.441 -4.148 -2.654 1 98.94 60 TRP B N 1
ATOM 2883 C CA . TRP B 1 60 ? 7.238 -4.648 -3.77 1 98.94 60 TRP B CA 1
ATOM 2884 C C . TRP B 1 60 ? 6.996 -3.826 -5.027 1 98.94 60 TRP B C 1
ATOM 2886 O O . TRP B 1 60 ? 5.852 -3.484 -5.344 1 98.94 60 TRP B O 1
ATOM 2896 N N . GLU B 1 61 ? 8.07 -3.467 -5.672 1 98.94 61 GLU B N 1
ATOM 2897 C CA . GLU B 1 61 ? 8.078 -3.01 -7.059 1 98.94 61 GLU B CA 1
ATOM 2898 C C . GLU B 1 61 ? 8.516 -4.125 -8.008 1 98.94 61 GLU B C 1
ATOM 2900 O O . GLU B 1 61 ? 9.633 -4.629 -7.902 1 98.94 61 GLU B O 1
ATOM 2905 N N . PHE B 1 62 ? 7.609 -4.504 -8.844 1 98.75 62 PHE B N 1
ATOM 2906 C CA . PHE B 1 62 ? 7.973 -5.48 -9.867 1 98.75 62 PHE B CA 1
ATOM 2907 C C . PHE B 1 62 ? 8.5 -4.785 -11.117 1 98.75 62 PHE B C 1
ATOM 2909 O O . PHE B 1 62 ? 7.734 -4.441 -12.016 1 98.75 62 PHE B O 1
ATOM 2916 N N . LEU B 1 63 ? 9.805 -4.688 -11.172 1 98.44 63 LEU B N 1
ATOM 2917 C CA . LEU B 1 63 ? 10.492 -3.807 -12.109 1 98.44 63 LEU B CA 1
ATOM 2918 C C . LEU B 1 63 ? 10.602 -4.457 -13.484 1 98.44 63 LEU B C 1
ATOM 2920 O O . LEU B 1 63 ? 10.328 -3.818 -14.508 1 98.44 63 LEU B O 1
ATOM 2924 N N . ASN B 1 64 ? 11 -5.699 -13.5 1 95.94 64 ASN B N 1
ATOM 2925 C CA . ASN B 1 64 ? 11.117 -6.492 -14.719 1 95.94 64 ASN B CA 1
ATOM 2926 C C . ASN B 1 64 ? 10.617 -7.918 -14.516 1 95.94 64 ASN B C 1
ATOM 2928 O O . ASN B 1 64 ? 10.508 -8.383 -13.375 1 95.94 64 ASN B O 1
ATOM 2932 N N . ARG B 1 65 ? 10.359 -8.516 -15.594 1 94.31 65 ARG B N 1
ATOM 2933 C CA . ARG B 1 65 ? 9.898 -9.898 -15.539 1 94.31 65 ARG B CA 1
ATOM 2934 C C . ARG B 1 65 ? 10.938 -10.812 -14.898 1 94.31 65 ARG B C 1
ATOM 2936 O O . ARG B 1 65 ? 12.125 -10.734 -15.227 1 94.31 65 ARG B O 1
ATOM 2943 N N . THR B 1 66 ? 10.484 -11.594 -13.93 1 97.38 66 THR B N 1
ATOM 2944 C CA . THR B 1 66 ? 11.367 -12.609 -13.367 1 97.38 66 THR B CA 1
ATOM 2945 C C . THR B 1 66 ? 11.43 -13.836 -14.266 1 97.38 66 THR B C 1
ATOM 2947 O O . THR B 1 66 ? 10.539 -14.055 -15.086 1 97.38 66 THR B O 1
ATOM 2950 N N . ILE B 1 67 ? 12.461 -14.625 -14.156 1 97.19 67 ILE B N 1
ATOM 2951 C CA . ILE B 1 67 ? 12.633 -15.875 -14.883 1 97.19 67 ILE B CA 1
ATOM 2952 C C . ILE B 1 67 ? 12.891 -17.016 -13.891 1 97.19 67 ILE B C 1
ATOM 2954 O O . ILE B 1 67 ? 13.516 -16.812 -12.852 1 97.19 67 ILE B O 1
ATOM 2958 N N . SER B 1 68 ? 12.312 -18.172 -14.281 1 97.88 68 SER B N 1
ATOM 2959 C CA . SER B 1 68 ? 12.641 -19.328 -13.453 1 97.88 68 SER B CA 1
ATOM 2960 C C . SER B 1 68 ? 14.141 -19.594 -13.445 1 97.88 68 SER B C 1
ATOM 2962 O O . SER B 1 68 ? 14.797 -19.5 -14.484 1 97.88 68 SER B O 1
ATOM 2964 N N . GLY B 1 69 ? 14.656 -19.891 -12.289 1 98.31 69 GLY B N 1
ATOM 2965 C CA . GLY B 1 69 ? 16.078 -20.125 -12.18 1 98.31 69 GLY B CA 1
ATOM 2966 C C . GLY B 1 69 ? 16.734 -19.344 -11.055 1 98.31 69 GLY B C 1
ATOM 2967 O O . GLY B 1 69 ? 16.047 -18.844 -10.164 1 98.31 69 GLY B O 1
ATOM 2968 N N . PRO B 1 70 ? 18.062 -19.281 -11.094 1 98.5 70 PRO B N 1
ATOM 2969 C CA . PRO B 1 70 ? 18.828 -18.672 -10 1 98.5 70 PRO B CA 1
ATOM 2970 C C . PRO B 1 70 ? 18.547 -17.188 -9.82 1 98.5 70 PRO B C 1
ATOM 2972 O O . PRO B 1 70 ? 18.375 -16.469 -10.812 1 98.5 70 PRO B O 1
ATOM 2975 N N . ALA B 1 71 ? 18.531 -16.797 -8.602 1 98.88 71 ALA B N 1
ATOM 2976 C CA . ALA B 1 71 ? 18.359 -15.398 -8.234 1 98.88 71 ALA B CA 1
ATOM 2977 C C . ALA B 1 71 ? 19.219 -15.039 -7.023 1 98.88 71 ALA B C 1
ATOM 2979 O O . ALA B 1 71 ? 19.5 -15.898 -6.184 1 98.88 71 ALA B O 1
ATOM 2980 N N . ILE B 1 72 ? 19.656 -13.805 -7 1 98.94 72 ILE B N 1
ATOM 2981 C CA . ILE B 1 72 ? 20.406 -13.258 -5.867 1 98.94 72 ILE B CA 1
ATOM 2982 C C . ILE B 1 72 ? 19.594 -12.125 -5.227 1 98.94 72 ILE B C 1
ATOM 2984 O O . ILE B 1 72 ? 19.078 -11.25 -5.926 1 98.94 72 ILE B O 1
ATOM 2988 N N . LEU B 1 73 ? 19.422 -12.203 -3.941 1 98.94 73 LEU B N 1
ATOM 2989 C CA . LEU B 1 73 ? 18.812 -11.117 -3.189 1 98.94 73 LEU B CA 1
ATOM 2990 C C . LEU B 1 73 ? 19.844 -10.375 -2.352 1 98.94 73 LEU B C 1
ATOM 2992 O O . LEU B 1 73 ? 20.625 -11 -1.621 1 98.94 73 LEU B O 1
ATOM 2996 N N . THR B 1 74 ? 19.891 -9.086 -2.514 1 98.81 74 THR B N 1
ATOM 2997 C CA . THR B 1 74 ? 20.75 -8.242 -1.698 1 98.81 74 THR B CA 1
ATOM 2998 C C . THR B 1 74 ? 19.938 -7.457 -0.672 1 98.81 74 THR B C 1
ATOM 3000 O O . THR B 1 74 ? 18.828 -7 -0.968 1 98.81 74 THR B O 1
ATOM 3003 N N . VAL B 1 75 ? 20.484 -7.348 0.552 1 98.81 75 VAL B N 1
ATOM 3004 C CA . VAL B 1 75 ? 19.781 -6.711 1.662 1 98.81 75 VAL B CA 1
ATOM 3005 C C . VAL B 1 75 ? 20.516 -5.441 2.084 1 98.81 75 VAL B C 1
ATOM 3007 O O . VAL B 1 75 ? 21.734 -5.461 2.283 1 98.81 75 VAL B O 1
ATOM 3010 N N . GLU B 1 76 ? 19.844 -4.371 2.111 1 98.25 76 GLU B N 1
ATOM 3011 C CA . GLU B 1 76 ? 20.281 -3.123 2.732 1 98.25 76 GLU B CA 1
ATOM 3012 C C . GLU B 1 76 ? 19.375 -2.746 3.906 1 98.25 76 GLU B C 1
ATOM 3014 O O . GLU B 1 76 ? 18.156 -2.807 3.799 1 98.25 76 GLU B O 1
ATOM 3019 N N . GLU B 1 77 ? 20 -2.398 5.035 1 97.88 77 GLU B N 1
ATOM 3020 C CA . GLU B 1 77 ? 19.203 -1.849 6.129 1 97.88 77 GLU B CA 1
ATOM 3021 C C . GLU B 1 77 ? 18.922 -0.367 5.91 1 97.88 77 GLU B C 1
ATOM 3023 O O . GLU B 1 77 ? 19.734 0.488 6.238 1 97.88 77 GLU B O 1
ATOM 3028 N N . ALA B 1 78 ? 17.766 -0.116 5.398 1 98.31 78 ALA B N 1
ATOM 3029 C CA . ALA B 1 78 ? 17.375 1.27 5.156 1 98.31 78 ALA B CA 1
ATOM 3030 C C . ALA B 1 78 ? 17.25 2.039 6.469 1 98.31 78 ALA B C 1
ATOM 3032 O O . ALA B 1 78 ? 17.547 3.232 6.527 1 98.31 78 ALA B O 1
ATOM 3033 N N . LYS B 1 79 ? 16.781 1.335 7.512 1 97.75 79 LYS B N 1
ATOM 3034 C CA . LYS B 1 79 ? 16.734 1.888 8.867 1 97.75 79 LYS B CA 1
ATOM 3035 C C . LYS B 1 79 ? 16.922 0.797 9.914 1 97.75 79 LYS B C 1
ATOM 3037 O O . LYS B 1 79 ? 15.977 0.1 10.281 1 97.75 79 LYS B O 1
ATOM 3042 N N . PRO B 1 80 ? 18.109 0.681 10.406 1 96.31 80 PRO B N 1
ATOM 3043 C CA . PRO B 1 80 ? 18.312 -0.243 11.531 1 96.31 80 PRO B CA 1
ATOM 3044 C C . PRO B 1 80 ? 17.672 0.258 12.828 1 96.31 80 PRO B C 1
ATOM 3046 O O . PRO B 1 80 ? 17.688 1.462 13.094 1 96.31 80 PRO B O 1
ATOM 3049 N N . GLY B 1 81 ? 17.031 -0.649 13.508 1 95.56 81 GLY B N 1
ATOM 3050 C CA . GLY B 1 81 ? 16.453 -0.283 14.797 1 95.56 81 GLY B CA 1
ATOM 3051 C C . GLY B 1 81 ? 16.469 -1.421 15.797 1 95.56 81 GLY B C 1
ATOM 3052 O O . GLY B 1 81 ? 16.641 -2.584 15.422 1 95.56 81 GLY B O 1
ATOM 3053 N N . ARG B 1 82 ? 16.281 -1.034 17.031 1 94.56 82 ARG B N 1
ATOM 3054 C CA . ARG B 1 82 ? 16.25 -2.012 18.125 1 94.56 82 ARG B CA 1
ATOM 3055 C C . ARG B 1 82 ? 14.992 -2.865 18.062 1 94.56 82 ARG B C 1
ATOM 3057 O O . ARG B 1 82 ? 15.055 -4.09 18.188 1 94.56 82 ARG B O 1
ATOM 3064 N N . SER B 1 83 ? 13.867 -2.215 17.781 1 95.25 83 SER B N 1
ATOM 3065 C CA . SER B 1 83 ? 12.594 -2.93 17.828 1 95.25 83 SER B CA 1
ATOM 3066 C C . SER B 1 83 ? 11.984 -3.072 16.438 1 95.25 83 SER B C 1
ATOM 3068 O O . SER B 1 83 ? 11.133 -3.938 16.219 1 95.25 83 SER B O 1
ATOM 3070 N N . ILE B 1 84 ? 12.336 -2.166 15.578 1 97.38 84 ILE B N 1
ATOM 3071 C CA . ILE B 1 84 ? 11.828 -2.174 14.211 1 97.38 84 ILE B CA 1
ATOM 3072 C C . ILE B 1 84 ? 12.977 -1.902 13.234 1 97.38 84 ILE B C 1
ATOM 3074 O O . ILE B 1 84 ? 13.758 -0.967 13.43 1 97.38 84 ILE B O 1
ATOM 3078 N N . THR B 1 85 ? 13.141 -2.734 12.273 1 98.75 85 THR B N 1
ATOM 3079 C CA . THR B 1 85 ? 14.117 -2.539 11.211 1 98.75 85 THR B CA 1
ATOM 3080 C C . THR B 1 85 ? 13.438 -2.5 9.852 1 98.75 85 THR B C 1
ATOM 3082 O O . THR B 1 85 ? 12.539 -3.293 9.578 1 98.75 85 THR B O 1
ATOM 3085 N N . VAL B 1 86 ? 13.805 -1.531 9.031 1 98.88 86 VAL B N 1
ATOM 3086 C CA . VAL B 1 86 ? 13.352 -1.46 7.648 1 98.88 86 VAL B CA 1
ATOM 3087 C C . VAL B 1 86 ? 14.461 -1.955 6.719 1 98.88 86 VAL B C 1
ATOM 3089 O O . VAL B 1 86 ? 15.562 -1.41 6.711 1 98.88 86 VAL B O 1
ATOM 3092 N N . LEU B 1 87 ? 14.141 -2.982 5.957 1 98.94 87 LEU B N 1
ATOM 3093 C CA . LEU B 1 87 ? 15.062 -3.514 4.957 1 98.94 87 LEU B CA 1
ATOM 3094 C C . LEU B 1 87 ? 14.672 -3.051 3.559 1 98.94 87 LEU B C 1
ATOM 3096 O O . LEU B 1 87 ? 13.484 -2.959 3.236 1 98.94 87 LEU B O 1
ATOM 3100 N N . HIS B 1 88 ? 15.633 -2.713 2.814 1 98.94 88 HIS B N 1
ATOM 3101 C CA . HIS B 1 88 ? 15.5 -2.6 1.366 1 98.94 88 HIS B CA 1
ATOM 3102 C C . HIS B 1 88 ? 16.188 -3.76 0.654 1 98.94 88 HIS B C 1
ATOM 3104 O O . HIS B 1 88 ? 17.406 -3.883 0.701 1 98.94 88 HIS B O 1
ATOM 3110 N N . VAL B 1 89 ? 15.383 -4.633 0.035 1 98.94 89 VAL B N 1
ATOM 3111 C CA . VAL B 1 89 ? 15.875 -5.867 -0.568 1 98.94 89 VAL B CA 1
ATOM 3112 C C . VAL B 1 89 ? 15.656 -5.828 -2.08 1 98.94 89 VAL B C 1
ATOM 3114 O O . VAL B 1 89 ? 14.609 -5.379 -2.553 1 98.94 89 VAL B O 1
ATOM 3117 N N . SER B 1 90 ? 16.641 -6.277 -2.809 1 98.81 90 SER B N 1
ATOM 3118 C CA . SER B 1 90 ? 16.578 -6.336 -4.266 1 98.81 90 SER B CA 1
ATOM 3119 C C . SER B 1 90 ? 16.844 -7.746 -4.773 1 98.81 90 SER B C 1
ATOM 3121 O O . SER B 1 90 ? 17.719 -8.438 -4.254 1 98.81 90 SER B O 1
ATOM 3123 N N . LEU B 1 91 ? 16.109 -8.156 -5.715 1 98.94 91 LEU B N 1
ATOM 3124 C CA . LEU B 1 91 ? 16.312 -9.438 -6.383 1 98.94 91 LEU B CA 1
ATOM 3125 C C . LEU B 1 91 ? 16.938 -9.227 -7.766 1 98.94 91 LEU B C 1
ATOM 3127 O O . LEU B 1 91 ? 16.406 -8.469 -8.578 1 98.94 91 LEU B O 1
ATOM 3131 N N . TYR B 1 92 ? 18.047 -9.922 -8 1 98.69 92 TYR B N 1
ATOM 3132 C CA . TYR B 1 92 ? 18.781 -9.828 -9.258 1 98.69 92 TYR B CA 1
ATOM 3133 C C . TYR B 1 92 ? 18.75 -11.164 -10 1 98.69 92 TYR B C 1
ATOM 3135 O O . TYR B 1 92 ? 18.828 -12.227 -9.375 1 98.69 92 TYR B O 1
ATOM 3143 N N . GLN B 1 93 ? 18.672 -11.086 -11.281 1 98.12 93 GLN B N 1
ATOM 3144 C CA . GLN B 1 93 ? 18.812 -12.25 -12.148 1 98.12 93 GLN B CA 1
ATOM 3145 C C . GLN B 1 93 ? 19.641 -11.906 -13.383 1 98.12 93 GLN B C 1
ATOM 3147 O O . GLN B 1 93 ? 19.922 -10.734 -13.648 1 98.12 93 GLN B O 1
ATOM 3152 N N . GLY B 1 94 ? 20.109 -12.953 -14.055 1 96.38 94 GLY B N 1
ATOM 3153 C CA . GLY B 1 94 ? 20.938 -12.766 -15.242 1 96.38 94 GLY B CA 1
ATOM 3154 C C . GLY B 1 94 ? 22.359 -12.336 -14.914 1 96.38 94 GLY B C 1
ATOM 3155 O O . GLY B 1 94 ? 22.578 -11.492 -14.047 1 96.38 94 GLY B O 1
ATOM 3156 N N . ASN B 1 95 ? 23.312 -12.914 -15.547 1 96.44 95 ASN B N 1
ATOM 3157 C CA . ASN B 1 95 ? 24.734 -12.578 -15.422 1 96.44 95 ASN B CA 1
ATOM 3158 C C . ASN B 1 95 ? 25.188 -12.586 -13.969 1 96.44 95 ASN B C 1
ATOM 3160 O O . ASN B 1 95 ? 25.875 -11.664 -13.523 1 96.44 95 ASN B O 1
ATOM 3164 N N . LEU B 1 96 ? 24.75 -13.57 -13.227 1 97.38 96 LEU B N 1
ATOM 3165 C CA . LEU B 1 96 ? 25.156 -13.727 -11.836 1 97.38 96 LEU B CA 1
ATOM 3166 C C . LEU B 1 96 ? 26.562 -14.305 -11.734 1 97.38 96 LEU B C 1
ATOM 3168 O O . LEU B 1 96 ? 27.031 -14.953 -12.664 1 97.38 96 LEU B O 1
ATOM 3172 N N . LEU B 1 97 ? 27.188 -14.031 -10.625 1 96.62 97 LEU B N 1
ATOM 3173 C CA . LEU B 1 97 ? 28.531 -14.547 -10.359 1 96.62 97 LEU B CA 1
ATOM 3174 C C . LEU B 1 97 ? 28.484 -15.703 -9.375 1 96.62 97 LEU B C 1
ATOM 3176 O O . LEU B 1 97 ? 27.594 -15.781 -8.539 1 96.62 97 LEU B O 1
ATOM 3180 N N . SER B 1 98 ? 29.5 -16.562 -9.484 1 95.5 98 SER B N 1
ATOM 3181 C CA . SER B 1 98 ? 29.578 -17.734 -8.609 1 95.5 98 SER B CA 1
ATOM 3182 C C . SER B 1 98 ? 30.25 -17.391 -7.285 1 95.5 98 SER B C 1
ATOM 3184 O O . SER B 1 98 ? 30.281 -18.203 -6.367 1 95.5 98 SER B O 1
ATOM 3186 N N . GLN B 1 99 ? 30.781 -16.188 -7.23 1 96.38 99 GLN B N 1
ATOM 3187 C CA . GLN B 1 99 ? 31.422 -15.695 -6.012 1 96.38 99 GLN B CA 1
ATOM 3188 C C . GLN B 1 99 ? 31.047 -14.242 -5.75 1 96.38 99 GLN B C 1
ATOM 3190 O O . GLN B 1 99 ? 30.5 -13.57 -6.625 1 96.38 99 GLN B O 1
ATOM 3195 N N . ALA B 1 100 ? 31.438 -13.773 -4.574 1 95.12 100 ALA B N 1
ATOM 3196 C CA . ALA B 1 100 ? 31.156 -12.383 -4.223 1 95.12 100 ALA B CA 1
ATOM 3197 C C . ALA B 1 100 ? 31.734 -11.422 -5.254 1 95.12 100 ALA B C 1
ATOM 3199 O O . ALA B 1 100 ? 32.844 -11.625 -5.742 1 95.12 100 ALA B O 1
ATOM 3200 N N . PRO B 1 101 ? 30.922 -10.5 -5.598 1 94.88 101 PRO B N 1
ATOM 3201 C CA . PRO B 1 101 ? 29.703 -9.945 -4.98 1 94.88 101 PRO B CA 1
ATOM 3202 C C . PRO B 1 101 ? 28.422 -10.555 -5.547 1 94.88 101 PRO B C 1
ATOM 3204 O O . PRO B 1 101 ? 27.328 -10.023 -5.324 1 94.88 101 PRO B O 1
ATOM 3207 N N . TRP B 1 102 ? 28.5 -11.633 -6.27 1 96.94 102 TRP B N 1
ATOM 3208 C CA . TRP B 1 102 ? 27.438 -12.531 -6.707 1 96.94 102 TRP B CA 1
ATOM 3209 C C . TRP B 1 102 ? 26.641 -11.914 -7.852 1 96.94 102 TRP B C 1
ATOM 3211 O O . TRP B 1 102 ? 25.891 -12.609 -8.539 1 96.94 102 TRP B O 1
ATOM 3221 N N . ILE B 1 103 ? 26.719 -10.539 -7.977 1 97.44 103 ILE B N 1
ATOM 3222 C CA . ILE B 1 103 ? 26.062 -9.859 -9.086 1 97.44 103 ILE B CA 1
ATOM 3223 C C . ILE B 1 103 ? 27.094 -9.055 -9.875 1 97.44 103 ILE B C 1
ATOM 3225 O O . ILE B 1 103 ? 28.109 -8.648 -9.336 1 97.44 103 ILE B O 1
ATOM 3229 N N . THR B 1 104 ? 26.812 -8.93 -11.156 1 95.38 104 THR B N 1
ATOM 3230 C CA . THR B 1 104 ? 27.641 -8.07 -12 1 95.38 104 THR B CA 1
ATOM 3231 C C . THR B 1 104 ? 27.062 -6.656 -12.055 1 95.38 104 THR B C 1
ATOM 3233 O O . THR B 1 104 ? 25.875 -6.469 -12.305 1 95.38 104 THR B O 1
ATOM 3236 N N . THR B 1 105 ? 28.094 -5.816 -11.586 1 86 105 THR B N 1
ATOM 3237 C CA . THR B 1 105 ? 27.703 -4.406 -11.656 1 86 105 THR B CA 1
ATOM 3238 C C . THR B 1 105 ? 28.281 -3.758 -12.914 1 86 105 THR B C 1
ATOM 3240 O O . THR B 1 105 ? 29.203 -4.285 -13.523 1 86 105 THR B O 1
ATOM 3243 N N . GLY B 1 106 ? 27.719 -2.816 -13.531 1 76.75 106 GLY B N 1
ATOM 3244 C CA . GLY B 1 106 ? 28.219 -2.141 -14.711 1 76.75 106 GLY B CA 1
ATOM 3245 C C . GLY B 1 106 ? 27.125 -1.694 -15.664 1 76.75 106 GLY B C 1
ATOM 3246 O O . GLY B 1 106 ? 26.031 -1.345 -15.234 1 76.75 106 GLY B O 1
ATOM 3247 N N . GLU B 1 107 ? 27.703 -1.498 -16.922 1 73.38 107 GLU B N 1
ATOM 3248 C CA . GLU B 1 107 ? 26.75 -0.9 -17.859 1 73.38 107 GLU B CA 1
ATOM 3249 C C . GLU B 1 107 ? 26.344 -1.9 -18.938 1 73.38 107 GLU B C 1
ATOM 3251 O O . GLU B 1 107 ? 27.094 -2.832 -19.25 1 73.38 107 GLU B O 1
ATOM 3256 N N . GLY B 1 108 ? 25.125 -1.78 -19.328 1 70.19 108 GLY B N 1
ATOM 3257 C CA . GLY B 1 108 ? 24.625 -2.459 -20.5 1 70.19 108 GLY B CA 1
ATOM 3258 C C . GLY B 1 108 ? 24.078 -3.842 -20.219 1 70.19 108 GLY B C 1
ATOM 3259 O O . GLY B 1 108 ? 23.516 -4.078 -19.141 1 70.19 108 GLY B O 1
ATOM 3260 N N . LYS B 1 109 ? 24.203 -4.66 -21.219 1 75.94 109 LYS B N 1
ATOM 3261 C CA . LYS B 1 109 ? 23.562 -5.969 -21.234 1 75.94 109 LYS B CA 1
ATOM 3262 C C . LYS B 1 109 ? 24.328 -6.973 -20.391 1 75.94 109 LYS B C 1
ATOM 3264 O O . LYS B 1 109 ? 23.844 -8.078 -20.141 1 75.94 109 LYS B O 1
ATOM 3269 N N . GLN B 1 110 ? 25.375 -6.617 -19.781 1 82.81 110 GLN B N 1
ATOM 3270 C CA . GLN B 1 110 ? 26.188 -7.559 -19.031 1 82.81 110 GLN B CA 1
ATOM 3271 C C . GLN B 1 110 ? 25.906 -7.465 -17.531 1 82.81 110 GLN B C 1
ATOM 3273 O O . GLN B 1 110 ? 26.297 -8.344 -16.766 1 82.81 110 GLN B O 1
ATOM 3278 N N . LYS B 1 111 ? 25.172 -6.531 -17.156 1 93.19 111 LYS B N 1
ATOM 3279 C CA . LYS B 1 111 ? 24.906 -6.359 -15.734 1 93.19 111 LYS B CA 1
ATOM 3280 C C . LYS B 1 111 ? 23.766 -7.27 -15.281 1 93.19 111 LYS B C 1
ATOM 3282 O O . LYS B 1 111 ? 22.891 -7.609 -16.078 1 93.19 111 LYS B O 1
ATOM 3287 N N . SER B 1 112 ? 23.906 -7.754 -14.039 1 97.44 112 SER B N 1
ATOM 3288 C CA . SER B 1 112 ? 22.734 -8.414 -13.453 1 97.44 112 SER B CA 1
ATOM 3289 C C . SER B 1 112 ? 21.547 -7.465 -13.367 1 97.44 112 SER B C 1
ATOM 3291 O O . SER B 1 112 ? 21.703 -6.301 -13.008 1 97.44 112 SER B O 1
ATOM 3293 N N . GLU B 1 113 ? 20.453 -7.965 -13.734 1 96.62 113 GLU B N 1
ATOM 3294 C CA . GLU B 1 113 ? 19.266 -7.125 -13.789 1 96.62 113 GLU B CA 1
ATOM 3295 C C . GLU B 1 113 ? 18.516 -7.145 -12.461 1 96.62 113 GLU B C 1
ATOM 3297 O O . GLU B 1 113 ? 18.219 -8.219 -11.93 1 96.62 113 GLU B O 1
ATOM 3302 N N . LYS B 1 114 ? 18.344 -5.973 -11.914 1 97.5 114 LYS B N 1
ATOM 3303 C CA . LYS B 1 114 ? 17.422 -5.863 -10.781 1 97.5 114 LYS B CA 1
ATOM 3304 C C . LYS B 1 114 ? 15.977 -6.043 -11.227 1 97.5 114 LYS B C 1
ATOM 3306 O O . LYS B 1 114 ? 15.414 -5.176 -11.898 1 97.5 114 LYS B O 1
ATOM 3311 N N . VAL B 1 115 ? 15.352 -7.094 -10.758 1 98.44 115 VAL B N 1
ATOM 3312 C CA . VAL B 1 115 ? 14.07 -7.414 -11.367 1 98.44 115 VAL B CA 1
ATOM 3313 C C . VAL B 1 115 ? 12.938 -7.098 -10.391 1 98.44 115 VAL B C 1
ATOM 3315 O O . VAL B 1 115 ? 11.812 -6.812 -10.805 1 98.44 115 VAL B O 1
ATOM 3318 N N . VAL B 1 116 ? 13.164 -7.199 -9.102 1 98.88 116 VAL B N 1
ATOM 3319 C CA . VAL B 1 116 ? 12.203 -6.824 -8.07 1 98.88 116 VAL B CA 1
ATOM 3320 C C . VAL B 1 116 ? 12.914 -6.094 -6.938 1 98.88 116 VAL B C 1
ATOM 3322 O O . VAL B 1 116 ? 14.047 -6.441 -6.582 1 98.88 116 VAL B O 1
ATOM 3325 N N . ALA B 1 117 ? 12.312 -5.078 -6.391 1 98.94 117 ALA B N 1
ATOM 3326 C CA . ALA B 1 117 ? 12.789 -4.375 -5.199 1 98.94 117 ALA B CA 1
ATOM 3327 C C . ALA B 1 117 ? 11.68 -4.246 -4.16 1 98.94 117 ALA B C 1
ATOM 3329 O O . ALA B 1 117 ? 10.508 -4.125 -4.512 1 98.94 117 ALA B O 1
ATOM 3330 N N . ALA B 1 118 ? 12.078 -4.285 -2.902 1 98.94 118 ALA B N 1
ATOM 3331 C CA . ALA B 1 118 ? 11.047 -4.254 -1.868 1 98.94 118 ALA B CA 1
ATOM 3332 C C . ALA B 1 118 ? 11.562 -3.574 -0.602 1 98.94 118 ALA B C 1
ATOM 3334 O O . ALA B 1 118 ? 12.75 -3.633 -0.299 1 98.94 118 ALA B O 1
ATOM 3335 N N . TYR B 1 119 ? 10.68 -2.891 0.048 1 98.94 119 TYR B N 1
ATOM 3336 C CA . TYR B 1 119 ? 10.867 -2.533 1.449 1 98.94 119 TYR B CA 1
ATOM 3337 C C . TYR B 1 119 ? 10.109 -3.486 2.363 1 98.94 119 TYR B C 1
ATOM 3339 O O . TYR B 1 119 ? 8.969 -3.852 2.08 1 98.94 119 TYR B O 1
ATOM 3347 N N . LEU B 1 120 ? 10.789 -3.971 3.393 1 98.94 120 LEU B N 1
ATOM 3348 C CA . LEU B 1 120 ? 10.18 -4.809 4.418 1 98.94 120 LEU B CA 1
ATOM 3349 C C . LEU B 1 120 ? 10.469 -4.258 5.812 1 98.94 120 LEU B C 1
ATOM 3351 O O . LEU B 1 120 ? 11.617 -4 6.156 1 98.94 120 LEU B O 1
ATOM 3355 N N . THR B 1 121 ? 9.43 -4.031 6.555 1 98.94 121 THR B N 1
ATOM 3356 C CA . THR B 1 121 ? 9.547 -3.607 7.949 1 98.94 121 THR B CA 1
ATOM 3357 C C . THR B 1 121 ? 9.281 -4.777 8.891 1 98.94 121 THR B C 1
ATOM 3359 O O . THR B 1 121 ? 8.219 -5.402 8.836 1 98.94 121 THR B O 1
ATOM 3362 N N . ASN B 1 122 ? 10.273 -5.039 9.719 1 98.81 122 ASN B N 1
ATOM 3363 C CA . ASN B 1 122 ? 10.156 -6.203 10.586 1 98.81 122 ASN B CA 1
ATOM 3364 C C . ASN B 1 122 ? 10.25 -5.812 12.062 1 98.81 122 ASN B C 1
ATOM 3366 O O . ASN B 1 122 ? 10.906 -4.828 12.406 1 98.81 122 ASN B O 1
ATOM 3370 N N . ARG B 1 123 ? 9.602 -6.586 12.805 1 98.44 123 ARG B N 1
ATOM 3371 C CA . ARG B 1 123 ? 9.664 -6.562 14.258 1 98.44 123 ARG B CA 1
ATOM 3372 C C . ARG B 1 123 ? 9.164 -7.875 14.852 1 98.44 123 ARG B C 1
ATOM 3374 O O . ARG B 1 123 ? 8.945 -8.844 14.125 1 98.44 123 ARG B O 1
ATOM 3381 N N . SER B 1 124 ? 9.109 -7.902 16.172 1 98.31 124 SER B N 1
ATOM 3382 C CA . SER B 1 124 ? 8.414 -8.992 16.844 1 98.31 124 SER B CA 1
ATOM 3383 C C . SER B 1 124 ? 6.961 -8.633 17.141 1 98.31 124 SER B C 1
ATOM 3385 O O . SER B 1 124 ? 6.684 -7.809 18.016 1 98.31 124 SER B O 1
ATOM 3387 N N . ILE B 1 125 ? 6.035 -9.258 16.438 1 98.19 125 ILE B N 1
ATOM 3388 C CA . ILE B 1 125 ? 4.621 -8.984 16.672 1 98.19 125 ILE B CA 1
ATOM 3389 C C . ILE B 1 125 ? 4.25 -9.383 18.094 1 98.19 125 ILE B C 1
ATOM 3391 O O . ILE B 1 125 ? 3.479 -8.68 18.766 1 98.19 125 ILE B O 1
ATOM 3395 N N . ALA B 1 126 ? 4.816 -10.445 18.578 1 96.5 126 ALA B N 1
ATOM 3396 C CA . ALA B 1 126 ? 4.543 -10.938 19.922 1 96.5 126 ALA B CA 1
ATOM 3397 C C . ALA B 1 126 ? 4.949 -9.914 20.984 1 96.5 126 ALA B C 1
ATOM 3399 O O . ALA B 1 126 ? 4.391 -9.891 22.078 1 96.5 126 ALA B O 1
ATOM 3400 N N . ALA B 1 127 ? 5.859 -9.016 20.641 1 97.12 127 ALA B N 1
ATOM 3401 C CA . ALA B 1 127 ? 6.395 -8.047 21.594 1 97.12 127 ALA B CA 1
ATOM 3402 C C . ALA B 1 127 ? 5.656 -6.719 21.5 1 97.12 127 ALA B C 1
ATOM 3404 O O . ALA B 1 127 ? 5.949 -5.785 22.25 1 97.12 127 ALA B O 1
ATOM 3405 N N . GLU B 1 128 ? 4.688 -6.613 20.625 1 97.19 128 GLU B N 1
ATOM 3406 C CA . GLU B 1 128 ? 3.975 -5.348 20.453 1 97.19 128 GLU B CA 1
ATOM 3407 C C . GLU B 1 128 ? 3.16 -5.004 21.688 1 97.19 128 GLU B C 1
ATOM 3409 O O . GLU B 1 128 ? 2.521 -5.875 22.281 1 97.19 128 GLU B O 1
ATOM 3414 N N . LYS B 1 129 ? 3.26 -3.74 22.031 1 95.44 129 LYS B N 1
ATOM 3415 C CA . LYS B 1 129 ? 2.502 -3.18 23.156 1 95.44 129 LYS B CA 1
ATOM 3416 C C . LYS B 1 129 ? 1.994 -1.779 22.828 1 95.44 129 LYS B C 1
ATOM 3418 O O . LYS B 1 129 ? 2.605 -1.062 22.031 1 95.44 129 LYS B O 1
ATOM 3423 N N . GLY B 1 130 ? 0.886 -1.439 23.422 1 94.88 130 GLY B N 1
ATOM 3424 C CA . GLY B 1 130 ? 0.322 -0.115 23.234 1 94.88 130 GLY B C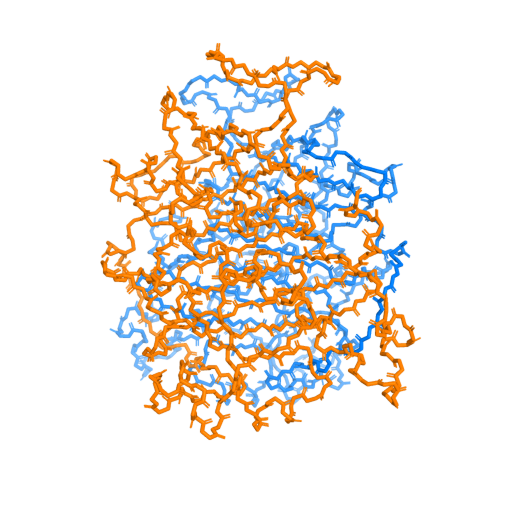A 1
ATOM 3425 C C . GLY B 1 130 ? -1.195 -0.109 23.219 1 94.88 130 GLY B C 1
ATOM 3426 O O . GLY B 1 130 ? -1.83 -1.075 23.641 1 94.88 130 GLY B O 1
ATOM 3427 N N . ILE B 1 131 ? -1.736 0.943 22.75 1 95.5 131 ILE B N 1
ATOM 3428 C CA . ILE B 1 131 ? -3.172 1.191 22.797 1 95.5 131 ILE B CA 1
ATOM 3429 C C . ILE B 1 131 ? -3.896 0.231 21.859 1 95.5 131 ILE B C 1
ATOM 3431 O O . ILE B 1 131 ? -3.445 -0.004 20.734 1 95.5 131 ILE B O 1
ATOM 3435 N N . SER B 1 132 ? -4.961 -0.371 22.375 1 96.12 132 SER B N 1
ATOM 3436 C CA . SER B 1 132 ? -5.887 -1.184 21.594 1 96.12 132 SER B CA 1
ATOM 3437 C C . SER B 1 132 ? -7.332 -0.77 21.859 1 96.12 132 SER B C 1
ATOM 3439 O O . SER B 1 132 ? -7.703 -0.448 22.984 1 96.12 132 SER B O 1
ATOM 3441 N N . TYR B 1 133 ? -8.109 -0.74 20.844 1 95.25 133 TYR B N 1
ATOM 3442 C CA . TYR B 1 133 ? -9.547 -0.566 21 1 95.25 133 TYR B CA 1
ATOM 3443 C C . TYR B 1 133 ? -10.305 -1.075 19.781 1 95.25 133 TYR B C 1
ATOM 3445 O O . TYR B 1 133 ? -9.711 -1.264 18.703 1 95.25 133 TYR B O 1
ATOM 3453 N N . ALA B 1 134 ? -11.578 -1.327 19.906 1 94.31 134 ALA B N 1
ATOM 3454 C CA . ALA B 1 134 ? -12.406 -1.813 18.812 1 94.31 134 ALA B CA 1
ATOM 3455 C C . ALA B 1 134 ? -12.664 -0.713 17.781 1 94.31 134 ALA B C 1
ATOM 3457 O O . ALA B 1 134 ? -13.031 0.407 18.141 1 94.31 134 ALA B O 1
ATOM 3458 N N . THR B 1 135 ? -12.469 -1.014 16.5 1 96.25 135 THR B N 1
ATOM 3459 C CA . THR B 1 135 ? -12.664 -0.03 15.445 1 96.25 135 THR B CA 1
ATOM 3460 C C . THR B 1 135 ? -14.102 -0.052 14.938 1 96.25 135 THR B C 1
ATOM 3462 O O . THR B 1 135 ? -14.531 0.861 14.234 1 96.25 135 THR B O 1
ATOM 3465 N N . GLY B 1 136 ? -14.805 -1.145 15.273 1 94.31 136 GLY B N 1
ATOM 3466 C CA . GLY B 1 136 ? -16.141 -1.342 14.734 1 94.31 136 GLY B CA 1
ATOM 3467 C C . GLY B 1 136 ? -16.141 -1.973 13.359 1 94.31 136 GLY B C 1
ATOM 3468 O O . GLY B 1 136 ? -17.203 -2.201 12.781 1 94.31 136 GLY B O 1
ATOM 3469 N N . TRP B 1 137 ? -15 -2.322 12.836 1 96.06 137 TRP B N 1
ATOM 3470 C CA . TRP B 1 137 ? -14.906 -2.912 11.508 1 96.06 137 TRP B CA 1
ATOM 3471 C C . TRP B 1 137 ? -15.305 -4.383 11.539 1 96.06 137 TRP B C 1
ATOM 3473 O O . TRP B 1 137 ? -14.961 -5.109 12.469 1 96.06 137 TRP B O 1
ATOM 3483 N N . SER B 1 138 ? -16.016 -4.773 10.578 1 94.56 138 SER B N 1
ATOM 3484 C CA . SER B 1 138 ? -16.281 -6.172 10.266 1 94.56 138 SER B CA 1
ATOM 3485 C C . SER B 1 138 ? -16.359 -6.391 8.758 1 94.56 138 SER B C 1
ATOM 3487 O O . SER B 1 138 ? -16.625 -5.453 8 1 94.56 138 SER B O 1
ATOM 3489 N N . LEU B 1 139 ? -16.031 -7.523 8.375 1 95 139 LEU B N 1
ATOM 3490 C CA . LEU B 1 139 ? -16.141 -7.863 6.965 1 95 139 LEU B CA 1
ATOM 3491 C C . LEU B 1 139 ? -17.594 -7.738 6.492 1 95 139 LEU B C 1
ATOM 3493 O O . LEU B 1 139 ? -18.484 -8.391 7.031 1 95 139 LEU B O 1
ATOM 3497 N N . GLN B 1 140 ? -17.781 -6.824 5.531 1 91.31 140 GLN B N 1
ATOM 3498 C CA . GLN B 1 140 ? -19.109 -6.66 4.949 1 91.31 140 GLN B CA 1
ATOM 3499 C C . GLN B 1 140 ? -19.078 -6.836 3.434 1 91.31 140 GLN B C 1
ATOM 3501 O O . GLN B 1 140 ? -18.219 -6.258 2.758 1 91.31 140 GLN B O 1
ATOM 3506 N N . PRO B 1 141 ? -19.969 -7.504 2.818 1 89.44 141 PRO B N 1
ATOM 3507 C CA . PRO B 1 141 ? -20.938 -8.383 3.496 1 89.44 141 PRO B CA 1
ATOM 3508 C C . PRO B 1 141 ? -20.266 -9.516 4.258 1 89.44 141 PRO B C 1
ATOM 3510 O O . PRO B 1 141 ? -19.141 -9.914 3.922 1 89.44 141 PRO B O 1
ATOM 3513 N N . SER B 1 142 ? -20.938 -9.938 5.242 1 91.81 142 SER B N 1
ATOM 3514 C CA . SER B 1 142 ? -20.391 -11.039 6.02 1 91.81 142 SER B CA 1
ATOM 3515 C C . SER B 1 142 ? -20.281 -12.305 5.184 1 91.81 142 SER B C 1
ATOM 3517 O O . SER B 1 142 ? -21.031 -12.484 4.219 1 91.81 142 SER B O 1
ATOM 3519 N N . SER B 1 143 ? -19.312 -13.094 5.5 1 91.56 143 SER B N 1
ATOM 3520 C CA . SER B 1 143 ? -19.078 -14.383 4.852 1 91.56 143 SER B CA 1
ATOM 3521 C C . SER B 1 143 ? -18.844 -15.484 5.883 1 91.56 143 SER B C 1
ATOM 3523 O O . SER B 1 143 ? -17.703 -15.789 6.219 1 91.56 143 SER B O 1
ATOM 3525 N N . PRO B 1 144 ? -19.906 -16.109 6.336 1 90.19 144 PRO B N 1
ATOM 3526 C CA . PRO B 1 144 ? -19.719 -17.156 7.336 1 90.19 144 PRO B CA 1
ATOM 3527 C C . PRO B 1 144 ? -18.859 -18.312 6.828 1 90.19 144 PRO B C 1
ATOM 3529 O O . PRO B 1 144 ? -18.953 -18.688 5.656 1 90.19 144 PRO B O 1
ATOM 3532 N N . PRO B 1 145 ? -18.062 -18.828 7.727 1 92.81 145 PRO B N 1
ATOM 3533 C CA . PRO B 1 145 ? -17.219 -19.953 7.316 1 92.81 145 PRO B CA 1
ATOM 3534 C C . PRO B 1 145 ? -18.016 -21.234 7.086 1 92.81 145 PRO B C 1
ATOM 3536 O O . PRO B 1 145 ? -19.156 -21.344 7.539 1 92.81 145 PRO B O 1
ATOM 3539 N N . PRO B 1 146 ? -17.375 -22.172 6.324 1 94 146 PRO B N 1
ATOM 3540 C CA . PRO B 1 146 ? -18 -23.484 6.227 1 94 146 PRO B CA 1
ATOM 3541 C C . PRO B 1 146 ? -18.188 -24.156 7.586 1 94 146 PRO B C 1
ATOM 3543 O O . PRO B 1 146 ? -17.344 -24.016 8.469 1 94 146 PRO B O 1
ATOM 3546 N N . ALA B 1 147 ? -19.234 -24.906 7.633 1 91.12 147 ALA B N 1
ATOM 3547 C CA . ALA B 1 147 ? -19.516 -25.609 8.875 1 91.12 147 ALA B CA 1
ATOM 3548 C C . ALA B 1 147 ? -18.469 -26.703 9.125 1 91.12 147 ALA B C 1
ATOM 3550 O O . ALA B 1 147 ? -18.125 -26.984 10.273 1 91.12 147 ALA B O 1
ATOM 3551 N N . ASP B 1 148 ? -18.031 -27.297 8.078 1 94.19 148 ASP B N 1
ATOM 3552 C CA . ASP B 1 148 ? -17.094 -28.406 8.156 1 94.19 148 ASP B CA 1
ATOM 3553 C C . ASP B 1 148 ? -16.094 -28.375 6.996 1 94.19 148 ASP B C 1
ATOM 3555 O O . ASP B 1 148 ? -16.438 -28.734 5.867 1 94.19 148 ASP B O 1
ATOM 3559 N N . PHE B 1 149 ? -14.867 -28.078 7.297 1 94.38 149 PHE B N 1
ATOM 3560 C CA . PHE B 1 149 ? -13.844 -27.938 6.266 1 94.38 149 PHE B CA 1
ATOM 3561 C C . PHE B 1 149 ? -13.484 -29.281 5.652 1 94.38 149 PHE B C 1
ATOM 3563 O O . PHE B 1 149 ? -13.047 -29.344 4.5 1 94.38 149 PHE B O 1
ATOM 3570 N N . SER B 1 150 ? -13.664 -30.297 6.414 1 92.81 150 SER B N 1
ATOM 3571 C CA . SER B 1 150 ? -13.383 -31.625 5.871 1 92.81 150 SER B CA 1
ATOM 3572 C C . SER B 1 150 ? -14.312 -31.953 4.711 1 92.81 150 SER B C 1
ATOM 3574 O O . SER B 1 150 ? -13.922 -32.656 3.771 1 92.81 150 SER B O 1
ATOM 3576 N N . LYS B 1 151 ? -15.516 -31.453 4.738 1 93.5 151 LYS B N 1
ATOM 3577 C CA . LYS B 1 151 ? -16.469 -31.688 3.658 1 93.5 151 LYS B CA 1
ATOM 3578 C C . LYS B 1 151 ? -16.094 -30.906 2.408 1 93.5 151 LYS B C 1
ATOM 3580 O O . LYS B 1 151 ? -16.438 -31.281 1.292 1 93.5 151 LYS B O 1
ATOM 3585 N N . LEU B 1 152 ? -15.391 -29.781 2.582 1 92.69 152 LEU B N 1
ATOM 3586 C CA . LEU B 1 152 ? -14.906 -29.016 1.438 1 92.69 152 LEU B CA 1
ATOM 3587 C C . LEU B 1 152 ? -13.914 -29.844 0.616 1 92.69 152 LEU B C 1
ATOM 3589 O O . LEU B 1 152 ? -14.062 -29.953 -0.604 1 92.69 152 LEU B O 1
ATOM 3593 N N . LEU B 1 153 ? -13.031 -30.469 1.332 1 90.88 153 LEU B N 1
ATOM 3594 C CA . LEU B 1 153 ? -11.969 -31.219 0.684 1 90.88 153 LEU B CA 1
ATOM 3595 C C . LEU B 1 153 ? -12.531 -32.406 -0.067 1 90.88 153 LEU B C 1
ATOM 3597 O O . LEU B 1 153 ? -11.992 -32.812 -1.104 1 90.88 153 LEU B O 1
ATOM 3601 N N . ALA B 1 154 ? -13.648 -32.938 0.45 1 91.94 154 ALA B N 1
ATOM 3602 C CA . ALA B 1 154 ? -14.273 -34.125 -0.154 1 91.94 154 ALA B CA 1
ATOM 3603 C C . ALA B 1 154 ? -15.273 -33.719 -1.229 1 91.94 154 ALA B C 1
ATOM 3605 O O . ALA B 1 154 ? -15.906 -34.562 -1.851 1 91.94 154 ALA B O 1
ATOM 3606 N N . ASN B 1 155 ? -15.414 -32.438 -1.399 1 91.19 155 ASN B N 1
ATOM 3607 C CA . ASN B 1 155 ? -16.391 -31.891 -2.336 1 91.19 155 ASN B CA 1
ATOM 3608 C C . ASN B 1 155 ? -17.812 -32.344 -1.98 1 91.19 155 ASN B C 1
ATOM 3610 O O . ASN B 1 155 ? -18.578 -32.75 -2.855 1 91.19 155 ASN B O 1
ATOM 3614 N N . GLN B 1 156 ? -18.125 -32.312 -0.696 1 92.81 156 GLN B N 1
ATOM 3615 C CA . GLN B 1 156 ? -19.406 -32.781 -0.216 1 92.81 156 GLN B CA 1
ATOM 3616 C C . GLN B 1 156 ? -20.203 -31.688 0.479 1 92.81 156 GLN B C 1
ATOM 3618 O O . GLN B 1 156 ? -21.312 -31.906 0.94 1 92.81 156 GLN B O 1
ATOM 3623 N N . ASP B 1 157 ? -19.562 -30.531 0.583 1 93.94 157 ASP B N 1
ATOM 3624 C CA . ASP B 1 157 ? -20.281 -29.438 1.227 1 93.94 157 ASP B CA 1
ATOM 3625 C C . ASP B 1 157 ? -21.406 -28.922 0.341 1 93.94 157 ASP B C 1
ATOM 3627 O O . ASP B 1 157 ? -21.203 -28.672 -0.849 1 93.94 157 ASP B O 1
ATOM 3631 N N . PRO B 1 158 ? -22.609 -28.797 0.9 1 92.31 158 PRO B N 1
ATOM 3632 C CA . PRO B 1 158 ? -23.75 -28.391 0.075 1 92.31 158 PRO B CA 1
ATOM 3633 C C . PRO B 1 158 ? -23.688 -26.906 -0.305 1 92.31 158 PRO B C 1
ATOM 3635 O O . PRO B 1 158 ? -24.297 -26.5 -1.297 1 92.31 158 PRO B O 1
ATOM 3638 N N . GLN B 1 159 ? -22.984 -26.156 0.475 1 94.06 159 GLN B N 1
ATOM 3639 C CA . GLN B 1 159 ? -22.984 -24.703 0.245 1 94.06 159 GLN B CA 1
ATOM 3640 C C . GLN B 1 159 ? -21.719 -24.266 -0.487 1 94.06 159 GLN B C 1
ATOM 3642 O O . GLN B 1 159 ? -21.734 -23.266 -1.213 1 94.06 159 GLN B O 1
ATOM 3647 N N . TRP B 1 160 ? -20.672 -25 -0.194 1 94.81 160 TRP B N 1
ATOM 3648 C CA . TRP B 1 160 ? -19.375 -24.609 -0.749 1 94.81 160 TRP B CA 1
ATOM 3649 C C . TRP B 1 160 ? -18.906 -25.609 -1.802 1 94.81 160 TRP B C 1
ATOM 3651 O O . TRP B 1 160 ? -19.156 -26.812 -1.672 1 94.81 160 TRP B O 1
ATOM 3661 N N . GLY B 1 161 ? -18.281 -25.109 -2.865 1 93.44 161 GLY B N 1
ATOM 3662 C CA . GLY B 1 161 ? -17.734 -25.953 -3.914 1 93.44 161 GLY B CA 1
ATOM 3663 C C . GLY B 1 161 ? -16.359 -25.531 -4.367 1 93.44 161 GLY B C 1
ATOM 3664 O O . GLY B 1 161 ? -15.922 -24.422 -4.059 1 93.44 161 GLY B O 1
ATOM 3665 N N . PRO B 1 162 ? -15.664 -26.484 -4.969 1 93.31 162 PRO B N 1
ATOM 3666 C CA . PRO B 1 162 ? -14.367 -26.109 -5.535 1 93.31 162 PRO B CA 1
ATOM 3667 C C . PRO B 1 162 ? -14.492 -25.109 -6.68 1 93.31 162 PRO B C 1
ATOM 3669 O O . PRO B 1 162 ? -15.406 -25.203 -7.492 1 93.31 162 PRO B O 1
ATOM 3672 N N . LEU B 1 163 ? -13.641 -24.078 -6.582 1 88.94 163 LEU B N 1
ATOM 3673 C CA . LEU B 1 163 ? -13.57 -23.141 -7.703 1 88.94 163 LEU B CA 1
ATOM 3674 C C . LEU B 1 163 ? -12.898 -23.797 -8.906 1 88.94 163 LEU B C 1
ATOM 3676 O O . LEU B 1 163 ? -11.883 -24.469 -8.766 1 88.94 163 LEU B O 1
ATOM 3680 N N . ASP B 1 164 ? -13.547 -23.688 -10.078 1 83.19 164 ASP B N 1
ATOM 3681 C CA . ASP B 1 164 ? -13.008 -24.234 -11.312 1 83.19 164 ASP B CA 1
ATOM 3682 C C . ASP B 1 164 ? -13 -23.188 -12.422 1 83.19 164 ASP B C 1
ATOM 3684 O O . ASP B 1 164 ? -13.961 -23.078 -13.188 1 83.19 164 ASP B O 1
ATOM 3688 N N . LEU B 1 165 ? -11.914 -22.422 -12.461 1 79.06 165 LEU B N 1
ATOM 3689 C CA . LEU B 1 165 ? -11.711 -21.453 -13.531 1 79.06 165 LEU B CA 1
ATOM 3690 C C . LEU B 1 165 ? -10.719 -21.969 -14.562 1 79.06 165 LEU B C 1
ATOM 3692 O O . LEU B 1 165 ? -9.852 -22.781 -14.234 1 79.06 165 LEU B O 1
ATOM 3696 N N . LEU B 1 166 ? -10.883 -21.547 -15.781 1 76.88 166 LEU B N 1
ATOM 3697 C CA . LEU B 1 166 ? -9.961 -21.922 -16.844 1 76.88 166 LEU B CA 1
ATOM 3698 C C . LEU B 1 166 ? -8.516 -21.625 -16.453 1 76.88 166 LEU B C 1
ATOM 3700 O O . LEU B 1 166 ? -7.617 -22.422 -16.719 1 76.88 166 LEU B O 1
ATOM 3704 N N . ILE B 1 167 ? -8.32 -20.516 -15.789 1 75.56 167 ILE B N 1
ATOM 3705 C CA . ILE B 1 167 ? -6.977 -20.094 -15.398 1 75.56 167 ILE B CA 1
ATOM 3706 C C . ILE B 1 167 ? -6.375 -21.094 -14.422 1 75.56 167 ILE B C 1
ATOM 3708 O O . ILE B 1 167 ? -5.164 -21.344 -14.438 1 75.56 167 ILE B O 1
ATOM 3712 N N . GLN B 1 168 ? -7.164 -21.703 -13.617 1 80.88 168 GLN B N 1
ATOM 3713 C CA . GLN B 1 168 ? -6.676 -22.672 -12.648 1 80.88 168 GLN B CA 1
ATOM 3714 C C . GLN B 1 168 ? -6.129 -23.922 -13.352 1 80.88 168 GLN B C 1
ATOM 3716 O O . GLN B 1 168 ? -5.188 -24.547 -12.867 1 80.88 168 GLN B O 1
ATOM 3721 N N . ARG B 1 169 ? -6.652 -24.141 -14.523 1 79.19 169 ARG B N 1
ATOM 3722 C CA . ARG B 1 169 ? -6.254 -25.328 -15.273 1 79.19 169 ARG B CA 1
ATOM 3723 C C . ARG B 1 169 ? -4.977 -25.078 -16.062 1 79.19 169 ARG B C 1
ATOM 3725 O O . ARG B 1 169 ? -4.219 -26 -16.344 1 79.19 169 ARG B O 1
ATOM 3732 N N . ARG B 1 170 ? -4.75 -23.844 -16.203 1 82.31 170 ARG B N 1
ATOM 3733 C CA . ARG B 1 170 ? -3.691 -23.531 -17.172 1 82.31 170 ARG B CA 1
ATOM 3734 C C . ARG B 1 170 ? -2.465 -22.953 -16.469 1 82.31 170 ARG B C 1
ATOM 3736 O O . ARG B 1 170 ? -1.366 -22.953 -17.016 1 82.31 170 ARG B O 1
ATOM 3743 N N . VAL B 1 171 ? -2.648 -22.469 -15.266 1 88.44 171 VAL B N 1
ATOM 3744 C CA . VAL B 1 171 ? -1.569 -21.75 -14.594 1 88.44 171 VAL B CA 1
ATOM 3745 C C . VAL B 1 171 ? -1.007 -22.609 -13.461 1 88.44 171 VAL B C 1
ATOM 3747 O O . VAL B 1 171 ? -1.693 -22.875 -12.469 1 88.44 171 VAL B O 1
ATOM 3750 N N . THR B 1 172 ? 0.219 -23.016 -13.578 1 91.75 172 THR B N 1
ATOM 3751 C CA . THR B 1 172 ? 0.87 -23.938 -12.664 1 91.75 172 THR B CA 1
ATOM 3752 C C . THR B 1 172 ? 0.894 -23.391 -11.242 1 91.75 172 THR B C 1
ATOM 3754 O O . THR B 1 172 ? 0.645 -24.109 -10.281 1 91.75 172 THR B O 1
ATOM 3757 N N . ALA B 1 173 ? 1.146 -22.078 -11.125 1 94.56 173 ALA B N 1
ATOM 3758 C CA . ALA B 1 173 ? 1.2 -21.469 -9.805 1 94.56 173 ALA B CA 1
ATOM 3759 C C . ALA B 1 173 ? -0.131 -21.625 -9.07 1 94.56 173 ALA B C 1
ATOM 3761 O O . ALA B 1 173 ? -0.158 -21.906 -7.871 1 94.56 173 ALA B O 1
ATOM 3762 N N . ILE B 1 174 ? -1.188 -21.469 -9.812 1 93.25 174 ILE B N 1
ATOM 3763 C CA . ILE B 1 174 ? -2.52 -21.484 -9.219 1 93.25 174 ILE B CA 1
ATOM 3764 C C . ILE B 1 174 ? -2.896 -22.922 -8.828 1 93.25 174 ILE B C 1
ATOM 3766 O O . ILE B 1 174 ? -3.627 -23.141 -7.859 1 93.25 174 ILE B O 1
ATOM 3770 N N . GLN B 1 175 ? -2.301 -23.906 -9.508 1 94.5 175 GLN B N 1
ATOM 3771 C CA . GLN B 1 175 ? -2.562 -25.312 -9.227 1 94.5 175 GLN B CA 1
ATOM 3772 C C . GLN B 1 175 ? -1.971 -25.734 -7.887 1 94.5 175 GLN B C 1
ATOM 3774 O O . GLN B 1 175 ? -2.311 -26.797 -7.355 1 94.5 175 GLN B O 1
ATOM 3779 N N . GLN B 1 176 ? -1.122 -24.891 -7.348 1 96.69 176 GLN B N 1
ATOM 3780 C CA . GLN B 1 176 ? -0.494 -25.188 -6.066 1 96.69 176 GLN B CA 1
ATOM 3781 C C . GLN B 1 176 ? -1.465 -24.969 -4.91 1 96.69 176 GLN B C 1
ATOM 3783 O O . GLN B 1 176 ? -1.184 -25.344 -3.771 1 96.69 176 GLN B O 1
ATOM 3788 N N . LEU B 1 177 ? -2.643 -24.375 -5.215 1 97 177 LEU B N 1
ATOM 3789 C CA . LEU B 1 177 ? -3.656 -24.047 -4.219 1 97 177 LEU B CA 1
ATOM 3790 C C . LEU B 1 177 ? -5 -24.672 -4.582 1 97 177 LEU B C 1
ATOM 3792 O O . LEU B 1 177 ? -5.227 -25.016 -5.738 1 97 177 LEU B O 1
ATOM 3796 N N . ARG B 1 178 ? -5.805 -24.859 -3.596 1 95.81 178 ARG B N 1
ATOM 3797 C CA . ARG B 1 178 ? -7.219 -25.172 -3.777 1 95.81 178 ARG B CA 1
ATOM 3798 C C . ARG B 1 178 ? -8.094 -24.016 -3.293 1 95.81 178 ARG B C 1
ATOM 3800 O O . ARG B 1 178 ? -7.809 -23.406 -2.26 1 95.81 178 ARG B O 1
ATOM 3807 N N . PHE B 1 179 ? -9.102 -23.734 -4.051 1 96.56 179 PHE B N 1
ATOM 3808 C CA . PHE B 1 179 ? -10.008 -22.641 -3.748 1 96.56 179 PHE B CA 1
ATOM 3809 C C . PHE B 1 179 ? -11.445 -23.141 -3.646 1 96.56 179 PHE B C 1
ATOM 3811 O O . PHE B 1 179 ? -11.867 -24 -4.434 1 96.56 179 PHE B O 1
ATOM 3818 N N . PHE B 1 180 ? -12.18 -22.625 -2.688 1 96.62 180 PHE B N 1
ATOM 3819 C CA . PHE B 1 180 ? -13.586 -22.969 -2.488 1 96.62 180 PHE B CA 1
ATOM 3820 C C . PHE B 1 180 ? -14.438 -21.719 -2.342 1 96.62 180 PHE B C 1
ATOM 3822 O O . PHE B 1 180 ? -14.039 -20.781 -1.656 1 96.62 180 PHE B O 1
ATOM 3829 N N . TYR B 1 181 ? -15.523 -21.688 -3.014 1 94.62 181 TYR B N 1
ATOM 3830 C CA . TYR B 1 181 ? -16.406 -20.531 -2.98 1 94.62 181 TYR B CA 1
ATOM 3831 C C . TYR B 1 181 ? -17.797 -20.922 -2.467 1 94.62 181 TYR B C 1
ATOM 3833 O O . TYR B 1 181 ? -18.188 -22.094 -2.562 1 94.62 181 TYR B O 1
ATOM 3841 N N . ASN B 1 182 ? -18.5 -19.969 -1.904 1 94.06 182 ASN B N 1
ATOM 3842 C CA . ASN B 1 182 ? -19.906 -20.156 -1.537 1 94.06 182 ASN B CA 1
ATOM 3843 C C . ASN B 1 182 ? -20.828 -19.984 -2.738 1 94.06 182 ASN B C 1
ATOM 3845 O O . ASN B 1 182 ? -20.891 -18.891 -3.326 1 94.06 182 ASN B O 1
ATOM 3849 N N . ARG B 1 183 ? -21.578 -20.984 -3.025 1 92.06 183 ARG B N 1
ATOM 3850 C CA . ARG B 1 183 ? -22.375 -21.016 -4.242 1 92.06 183 ARG B CA 1
ATOM 3851 C C . ARG B 1 183 ? -23.406 -19.891 -4.25 1 92.06 183 ARG B C 1
ATOM 3853 O O . ARG B 1 183 ? -23.547 -19.188 -5.25 1 92.06 183 ARG B O 1
ATOM 3860 N N . LYS B 1 184 ? -24.031 -19.719 -3.182 1 91 184 LYS B N 1
ATOM 3861 C CA . LYS B 1 184 ? -25.062 -18.688 -3.096 1 91 184 LYS B CA 1
ATOM 3862 C C . LYS B 1 184 ? -24.438 -17.281 -3.182 1 91 184 LYS B C 1
ATOM 3864 O O . LYS B 1 184 ? -24.938 -16.422 -3.91 1 91 184 LYS B O 1
ATOM 3869 N N . ALA B 1 185 ? -23.359 -17.109 -2.479 1 87.5 185 ALA B N 1
ATOM 3870 C CA . ALA B 1 185 ? -22.688 -15.812 -2.49 1 87.5 185 ALA B CA 1
ATOM 3871 C C . ALA B 1 185 ? -22.156 -15.477 -3.881 1 87.5 185 ALA B C 1
ATOM 3873 O O . ALA B 1 185 ? -22.234 -14.336 -4.328 1 87.5 185 ALA B O 1
ATOM 3874 N N . PHE B 1 186 ? -21.672 -16.469 -4.5 1 85.69 186 PHE B N 1
ATOM 3875 C CA . PHE B 1 186 ? -21.125 -16.281 -5.84 1 85.69 186 PHE B CA 1
ATOM 3876 C C . PHE B 1 186 ? -22.234 -15.906 -6.824 1 85.69 186 PHE B C 1
ATOM 3878 O O . PHE B 1 186 ? -22.062 -14.992 -7.633 1 85.69 186 PHE B O 1
ATOM 3885 N N . ALA B 1 187 ? -23.312 -16.547 -6.715 1 84.5 187 ALA B N 1
ATOM 3886 C CA . ALA B 1 187 ? -24.453 -16.25 -7.582 1 84.5 187 ALA B CA 1
ATOM 3887 C C . ALA B 1 187 ? -24.953 -14.836 -7.363 1 84.5 187 ALA B C 1
ATOM 3889 O O . ALA B 1 187 ? -25.344 -14.148 -8.32 1 84.5 187 ALA B O 1
ATOM 3890 N N . ASN B 1 188 ? -24.859 -14.383 -6.168 1 83 188 ASN B N 1
ATOM 3891 C CA . ASN B 1 188 ? -25.375 -13.062 -5.809 1 83 188 ASN B CA 1
ATOM 3892 C C . ASN B 1 188 ? -24.375 -11.961 -6.176 1 83 188 ASN B C 1
ATOM 3894 O O . ASN B 1 188 ? -24.719 -10.781 -6.145 1 83 188 ASN B O 1
ATOM 3898 N N . SER B 1 189 ? -23.188 -12.359 -6.445 1 77.44 189 SER B N 1
ATOM 3899 C CA . SER B 1 189 ? -22.156 -11.367 -6.711 1 77.44 189 SER B CA 1
ATOM 3900 C C . SER B 1 189 ? -21.922 -11.203 -8.211 1 77.44 189 SER B C 1
ATOM 3902 O O . SER B 1 189 ? -20.953 -10.57 -8.625 1 77.44 189 SER B O 1
ATOM 3904 N N . GLU B 1 190 ? -22.812 -11.781 -8.945 1 74.56 190 GLU B N 1
ATOM 3905 C CA . GLU B 1 190 ? -22.609 -11.734 -10.391 1 74.56 190 GLU B CA 1
ATOM 3906 C C . GLU B 1 190 ? -22.422 -10.297 -10.867 1 74.56 190 GLU B C 1
ATOM 3908 O O . GLU B 1 190 ? -23.172 -9.398 -10.469 1 74.56 190 GLU B O 1
ATOM 3913 N N . GLY B 1 191 ? -21.328 -10.07 -11.539 1 82.38 191 GLY B N 1
ATOM 3914 C CA . GLY B 1 191 ? -21.031 -8.766 -12.094 1 82.38 191 GLY B CA 1
ATOM 3915 C C . GLY B 1 191 ? -20.094 -7.945 -11.219 1 82.38 191 GLY B C 1
ATOM 3916 O O . GLY B 1 191 ? -19.484 -6.98 -11.68 1 82.38 191 GLY B O 1
ATOM 3917 N N . ALA B 1 192 ? -20 -8.367 -9.969 1 90.56 192 ALA B N 1
ATOM 3918 C CA . ALA B 1 192 ? -19.156 -7.613 -9.055 1 90.56 192 ALA B CA 1
ATOM 3919 C C . ALA B 1 192 ? -17.703 -8.086 -9.141 1 90.56 192 ALA B C 1
ATOM 3921 O O . ALA B 1 192 ? -17.453 -9.281 -9.32 1 90.56 192 ALA B O 1
ATOM 3922 N N . SER B 1 193 ? -16.828 -7.156 -9.062 1 94.69 193 SER B N 1
ATOM 3923 C CA . SER B 1 193 ? -15.414 -7.488 -8.984 1 94.69 193 SER B CA 1
ATOM 3924 C C . SER B 1 193 ? -14.961 -7.656 -7.539 1 94.69 193 SER B C 1
ATOM 3926 O O . SER B 1 193 ? -14.047 -6.973 -7.082 1 94.69 193 SER B O 1
ATOM 3928 N N . SER B 1 194 ? -15.703 -8.492 -6.855 1 95.44 194 SER B N 1
ATOM 3929 C CA . SER B 1 194 ? -15.445 -8.867 -5.469 1 95.44 194 SER B CA 1
ATOM 3930 C C . SER B 1 194 ? -15.906 -10.297 -5.191 1 95.44 194 SER B C 1
ATOM 3932 O O . SER B 1 194 ? -17.031 -10.672 -5.531 1 95.44 194 SER B O 1
ATOM 3934 N N . PHE B 1 195 ? -15.016 -11.117 -4.555 1 94.25 195 PHE B N 1
ATOM 3935 C CA . PHE B 1 195 ? -15.375 -12.5 -4.293 1 94.25 195 PHE B CA 1
ATOM 3936 C C . PHE B 1 195 ? -14.656 -13.023 -3.051 1 94.25 195 PHE B C 1
ATOM 3938 O O . PHE B 1 195 ? -13.617 -12.492 -2.658 1 94.25 195 PHE B O 1
ATOM 3945 N N . ASP B 1 196 ? -15.242 -14.016 -2.482 1 96.19 196 ASP B N 1
ATOM 3946 C CA . ASP B 1 196 ? -14.75 -14.664 -1.271 1 96.19 196 ASP B CA 1
ATOM 3947 C C . ASP B 1 196 ? -14.312 -16.094 -1.556 1 96.19 196 ASP B C 1
ATOM 3949 O O . ASP B 1 196 ? -15.055 -16.875 -2.162 1 96.19 196 ASP B O 1
ATOM 3953 N N . LEU B 1 197 ? -13.094 -16.375 -1.067 1 96.94 197 LEU B N 1
ATOM 3954 C CA . LEU B 1 197 ? -12.602 -17.75 -1.226 1 96.94 197 LEU B CA 1
ATOM 3955 C C . LEU B 1 197 ? -11.961 -18.25 0.065 1 96.94 197 LEU B C 1
ATOM 3957 O O . LEU B 1 197 ? -11.281 -17.484 0.762 1 96.94 197 LEU B O 1
ATOM 3961 N N . TRP B 1 198 ? -12.227 -19.484 0.355 1 97.75 198 TRP B N 1
ATOM 3962 C CA . TRP B 1 198 ? -11.344 -20.234 1.243 1 97.75 198 TRP B CA 1
ATOM 3963 C C . TRP B 1 198 ? -10.258 -20.953 0.45 1 97.75 198 TRP B C 1
ATOM 3965 O O . TRP B 1 198 ? -10.531 -21.5 -0.618 1 97.75 198 TRP B O 1
ATOM 3975 N N . MET B 1 199 ? -9.062 -20.922 0.975 1 97.88 199 MET B N 1
ATOM 3976 C CA . MET B 1 199 ? -7.992 -21.562 0.226 1 97.88 199 MET B CA 1
ATOM 3977 C C . MET B 1 199 ? -7.102 -22.391 1.152 1 97.88 199 MET B C 1
ATOM 3979 O O . MET B 1 199 ? -7.059 -22.141 2.359 1 97.88 199 MET B O 1
ATOM 3983 N N . CYS B 1 200 ? -6.434 -23.375 0.623 1 97.62 200 CYS B N 1
ATOM 3984 C CA . CYS B 1 200 ? -5.402 -24.188 1.262 1 97.62 200 CYS B CA 1
ATOM 3985 C C . CYS B 1 200 ? -4.391 -24.688 0.238 1 97.62 200 CYS B C 1
ATOM 3987 O O . CYS B 1 200 ? -4.625 -24.594 -0.969 1 97.62 200 CYS B O 1
ATOM 3989 N N . ASN B 1 201 ? -3.217 -25.062 0.729 1 97.62 201 ASN B N 1
ATOM 3990 C CA . ASN B 1 201 ? -2.242 -25.672 -0.174 1 97.62 201 ASN B CA 1
ATOM 3991 C C . ASN B 1 201 ? -2.76 -26.984 -0.761 1 97.62 201 ASN B C 1
ATOM 3993 O O . ASN B 1 201 ? -3.34 -27.797 -0.046 1 97.62 201 ASN B O 1
ATOM 3997 N N . ALA B 1 202 ? -2.52 -27.172 -2.037 1 95.62 202 ALA B N 1
ATOM 3998 C CA . ALA B 1 202 ? -2.986 -28.391 -2.711 1 95.62 202 ALA B CA 1
ATOM 3999 C C . ALA B 1 202 ? -2.352 -29.641 -2.104 1 95.62 202 ALA B C 1
ATOM 4001 O O . ALA B 1 202 ? -2.967 -30.703 -2.078 1 95.62 202 ALA B O 1
ATOM 4002 N N . ASN B 1 203 ? -1.194 -29.516 -1.574 1 96 203 ASN B N 1
ATOM 4003 C CA . ASN B 1 203 ? -0.483 -30.656 -1.02 1 96 203 ASN B CA 1
ATOM 4004 C C . ASN B 1 203 ? -0.862 -30.906 0.438 1 96 203 ASN B C 1
ATOM 4006 O O . ASN B 1 203 ? -0.345 -31.828 1.073 1 96 203 ASN B O 1
ATOM 4010 N N . GLY B 1 204 ? -1.619 -30.047 1.023 1 95.25 204 GLY B N 1
ATOM 4011 C CA . GLY B 1 204 ? -2.152 -30.266 2.357 1 95.25 204 GLY B CA 1
ATOM 4012 C C . GLY B 1 204 ? -1.306 -29.641 3.451 1 95.25 204 GLY B C 1
ATOM 4013 O O . GLY B 1 204 ? -1.716 -29.594 4.613 1 95.25 204 GLY B O 1
ATOM 4014 N N . GLU B 1 205 ? -0.189 -29.094 3.123 1 97.38 205 GLU B N 1
ATOM 4015 C CA . GLU B 1 205 ? 0.654 -28.438 4.113 1 97.38 205 GLU B CA 1
ATOM 4016 C C . GLU B 1 205 ? 0.013 -27.141 4.605 1 97.38 205 GLU B C 1
ATOM 4018 O O . GLU B 1 205 ? -0.644 -26.438 3.836 1 97.38 205 GLU B O 1
ATOM 4023 N N . PRO B 1 206 ? 0.194 -26.828 5.879 1 98.12 206 PRO B N 1
ATOM 4024 C CA . PRO B 1 206 ? -0.288 -25.531 6.359 1 98.12 206 PRO B CA 1
ATOM 4025 C C . PRO B 1 206 ? 0.518 -24.359 5.805 1 98.12 206 PRO B C 1
ATOM 4027 O O . PRO B 1 206 ? 1.671 -24.531 5.402 1 98.12 206 PRO B O 1
ATOM 4030 N N . PHE B 1 207 ? -0.136 -23.203 5.75 1 98.25 207 PHE B N 1
ATOM 4031 C CA . PHE B 1 207 ? 0.567 -21.969 5.43 1 98.25 207 PHE B CA 1
ATOM 4032 C C . PHE B 1 207 ? 1.413 -21.5 6.609 1 98.25 207 PHE B C 1
ATOM 4034 O O . PHE B 1 207 ? 0.965 -21.547 7.758 1 98.25 207 PHE B O 1
ATOM 4041 N N . THR B 1 208 ? 2.633 -21.109 6.289 1 97.75 208 THR B N 1
ATOM 4042 C CA . THR B 1 208 ? 3.438 -20.375 7.258 1 97.75 208 THR B CA 1
ATOM 4043 C C . THR B 1 208 ? 3.484 -18.891 6.895 1 97.75 208 THR B C 1
ATOM 4045 O O . THR B 1 208 ? 2.984 -18.484 5.844 1 97.75 208 THR B O 1
ATOM 4048 N N . ALA B 1 209 ? 4.074 -18.078 7.758 1 97.88 209 ALA B N 1
ATOM 4049 C CA . ALA B 1 209 ? 3.996 -16.625 7.648 1 97.88 209 ALA B CA 1
ATOM 4050 C C . ALA B 1 209 ? 4.508 -16.156 6.293 1 97.88 209 ALA B C 1
ATOM 4052 O O . ALA B 1 209 ? 3.854 -15.344 5.629 1 97.88 209 ALA B O 1
ATOM 4053 N N . PRO B 1 210 ? 5.617 -16.688 5.77 1 98.25 210 PRO B N 1
ATOM 4054 C CA . PRO B 1 210 ? 6.117 -16.172 4.492 1 98.25 210 PRO B CA 1
ATOM 4055 C C . PRO B 1 210 ? 5.184 -16.484 3.324 1 98.25 210 PRO B C 1
ATOM 4057 O O . PRO B 1 210 ? 5.234 -15.805 2.293 1 98.25 210 PRO B O 1
ATOM 4060 N N . ALA B 1 211 ? 4.27 -17.469 3.508 1 98.69 211 ALA B N 1
ATOM 4061 C CA . ALA B 1 211 ? 3.352 -17.844 2.441 1 98.69 211 ALA B CA 1
ATOM 4062 C C . ALA B 1 211 ? 2.4 -16.703 2.096 1 98.69 211 ALA B C 1
ATOM 4064 O O . ALA B 1 211 ? 1.731 -16.734 1.061 1 98.69 211 ALA B O 1
ATOM 4065 N N . LEU B 1 212 ? 2.33 -15.672 2.939 1 98.88 212 LEU B N 1
ATOM 4066 C CA . LEU B 1 212 ? 1.426 -14.547 2.725 1 98.88 212 LEU B CA 1
ATOM 4067 C C . LEU B 1 212 ? 1.716 -13.867 1.394 1 98.88 212 LEU B C 1
ATOM 4069 O O . LEU B 1 212 ? 0.802 -13.359 0.739 1 98.88 212 LEU B O 1
ATOM 4073 N N . GLY B 1 213 ? 3.021 -13.883 0.997 1 98.88 213 GLY B N 1
ATOM 4074 C CA . GLY B 1 213 ? 3.326 -13.328 -0.313 1 98.88 213 GLY B CA 1
ATOM 4075 C C . GLY B 1 213 ? 2.531 -13.977 -1.433 1 98.88 213 GLY B C 1
ATOM 4076 O O . GLY B 1 213 ? 1.878 -13.281 -2.215 1 98.88 213 GLY B O 1
ATOM 4077 N N . PHE B 1 214 ? 2.539 -15.273 -1.485 1 98.81 214 PHE B N 1
ATOM 4078 C CA . PHE B 1 214 ? 1.835 -16.031 -2.508 1 98.81 214 PHE B CA 1
ATOM 4079 C C . PHE B 1 214 ? 0.326 -15.945 -2.311 1 98.81 214 PHE B C 1
ATOM 4081 O O . PHE B 1 214 ? -0.422 -15.766 -3.273 1 98.81 214 PHE B O 1
ATOM 4088 N N . VAL B 1 215 ? -0.174 -15.977 -1.117 1 98.75 215 VAL B N 1
ATOM 4089 C CA . VAL B 1 215 ? -1.588 -15.969 -0.755 1 98.75 215 VAL B CA 1
ATOM 4090 C C . VAL B 1 215 ? -2.25 -14.695 -1.267 1 98.75 215 VAL B C 1
ATOM 4092 O O . VAL B 1 215 ? -3.287 -14.75 -1.93 1 98.75 215 VAL B O 1
ATOM 4095 N N . ILE B 1 216 ? -1.628 -13.547 -1.08 1 98.81 216 ILE B N 1
ATOM 4096 C CA . ILE B 1 216 ? -2.277 -12.266 -1.342 1 98.81 216 ILE B CA 1
ATOM 4097 C C . ILE B 1 216 ? -2.23 -11.961 -2.838 1 98.81 216 ILE B C 1
ATOM 4099 O O . ILE B 1 216 ? -2.9 -11.039 -3.311 1 98.81 216 ILE B O 1
ATOM 4103 N N . ASP B 1 217 ? -1.479 -12.719 -3.559 1 98.5 217 ASP B N 1
ATOM 4104 C CA . ASP B 1 217 ? -1.336 -12.445 -4.984 1 98.5 217 ASP B CA 1
ATOM 4105 C C . ASP B 1 217 ? -2.068 -13.492 -5.82 1 98.5 217 ASP B C 1
ATOM 4107 O O . ASP B 1 217 ? -2.314 -13.281 -7.012 1 98.5 217 ASP B O 1
ATOM 4111 N N . SER B 1 218 ? -2.438 -14.594 -5.293 1 97.19 218 SER B N 1
ATOM 4112 C CA . SER B 1 218 ? -2.902 -15.773 -6.02 1 97.19 218 SER B CA 1
ATOM 4113 C C . SER B 1 218 ? -4.254 -15.516 -6.68 1 97.19 218 SER B C 1
ATOM 4115 O O . SER B 1 218 ? -4.621 -16.188 -7.641 1 97.19 218 SER B O 1
ATOM 4117 N N . THR B 1 219 ? -4.996 -14.508 -6.207 1 96.5 219 THR B N 1
ATOM 4118 C CA . THR B 1 219 ? -6.367 -14.344 -6.68 1 96.5 219 THR B CA 1
ATOM 4119 C C . THR B 1 219 ? -6.516 -13.047 -7.469 1 96.5 219 THR B C 1
ATOM 4121 O O . THR B 1 219 ? -7.613 -12.703 -7.91 1 96.5 219 THR B O 1
ATOM 4124 N N . ALA B 1 220 ? -5.453 -12.312 -7.664 1 96.62 220 ALA B N 1
ATOM 4125 C CA . ALA B 1 220 ? -5.531 -11 -8.297 1 96.62 220 ALA B CA 1
ATOM 4126 C C . ALA B 1 220 ? -6.129 -11.094 -9.695 1 96.62 220 ALA B C 1
ATOM 4128 O O . ALA B 1 220 ? -7.023 -10.328 -10.055 1 96.62 220 ALA B O 1
ATOM 4129 N N . ALA B 1 221 ? -5.742 -12.117 -10.461 1 94.81 221 ALA B N 1
ATOM 4130 C CA . ALA B 1 221 ? -6.195 -12.281 -11.844 1 94.81 221 ALA B CA 1
ATOM 4131 C C . ALA B 1 221 ? -7.684 -12.617 -11.891 1 94.81 221 ALA B C 1
ATOM 4133 O O . ALA B 1 221 ? -8.344 -12.406 -12.914 1 94.81 221 ALA B O 1
ATOM 4134 N N . PHE B 1 222 ? -8.203 -13.141 -10.773 1 94.38 222 PHE B N 1
ATOM 4135 C CA . PHE B 1 222 ? -9.594 -13.57 -10.75 1 94.38 222 PHE B CA 1
ATOM 4136 C C . PHE B 1 222 ? -10.531 -12.367 -10.852 1 94.38 222 PHE B C 1
ATOM 4138 O O . PHE B 1 222 ? -11.703 -12.516 -11.211 1 94.38 222 PHE B O 1
ATOM 4145 N N . ILE B 1 223 ? -10.055 -11.148 -10.578 1 94.94 223 ILE B N 1
ATOM 4146 C CA . ILE B 1 223 ? -10.852 -9.938 -10.688 1 94.94 223 ILE B CA 1
ATOM 4147 C C . ILE B 1 223 ? -11.477 -9.852 -12.078 1 94.94 223 ILE B C 1
ATOM 4149 O O . ILE B 1 223 ? -12.672 -9.609 -12.219 1 94.94 223 ILE B O 1
ATOM 4153 N N . THR B 1 224 ? -10.664 -10.117 -13.102 1 93.69 224 THR B N 1
ATOM 4154 C CA . THR B 1 224 ? -11.141 -10.047 -14.484 1 93.69 224 THR B CA 1
ATOM 4155 C C . THR B 1 224 ? -11.664 -11.406 -14.945 1 93.69 224 THR B C 1
ATOM 4157 O O . THR B 1 224 ? -12.695 -11.492 -15.602 1 93.69 224 THR B O 1
ATOM 4160 N N . GLU B 1 225 ? -11.023 -12.484 -14.5 1 91.19 225 GLU B N 1
ATOM 4161 C CA . GLU B 1 225 ? -11.297 -13.82 -15.031 1 91.19 225 GLU B CA 1
ATOM 4162 C C . GLU B 1 225 ? -12.672 -14.312 -14.586 1 91.19 225 GLU B C 1
ATOM 4164 O O . GLU B 1 225 ? -13.281 -15.141 -15.266 1 91.19 225 GLU B O 1
ATOM 4169 N N . MET B 1 226 ? -13.156 -13.789 -13.508 1 88.25 226 MET B N 1
ATOM 4170 C CA . MET B 1 226 ? -14.469 -14.203 -13.039 1 88.25 226 MET B CA 1
ATOM 4171 C C . MET B 1 226 ? -15.57 -13.648 -13.938 1 88.25 226 MET B C 1
ATOM 4173 O O . MET B 1 226 ? -16.703 -14.133 -13.914 1 88.25 226 MET B O 1
ATOM 4177 N N . HIS B 1 227 ? -15.219 -12.656 -14.742 1 89.38 227 HIS B N 1
ATOM 4178 C CA . HIS B 1 227 ? -16.172 -12.07 -15.672 1 89.38 227 HIS B CA 1
ATOM 4179 C C . HIS B 1 227 ? -16.125 -12.766 -17.031 1 89.38 227 HIS B C 1
ATOM 4181 O O . HIS B 1 227 ? -16.938 -12.469 -17.906 1 89.38 227 HIS B O 1
ATOM 4187 N N . ARG B 1 228 ? -15.203 -13.664 -17.203 1 89.38 228 ARG B N 1
ATOM 4188 C CA . ARG B 1 228 ? -15.031 -14.32 -18.484 1 89.38 228 ARG B CA 1
ATOM 4189 C C . ARG B 1 228 ? -16.266 -15.156 -18.844 1 89.38 228 ARG B C 1
ATOM 4191 O O . ARG B 1 228 ? -16.719 -15.969 -18.047 1 89.38 228 ARG B O 1
ATOM 4198 N N . PRO B 1 229 ? -16.734 -14.953 -20.094 1 88 229 PRO B N 1
ATOM 4199 C CA . PRO B 1 229 ? -17.797 -15.844 -20.547 1 88 229 PRO B CA 1
ATOM 4200 C C . PRO B 1 229 ? -17.422 -17.328 -20.438 1 88 229 PRO B C 1
ATOM 4202 O O . PRO B 1 229 ? -16.281 -17.688 -20.75 1 88 229 PRO B O 1
ATOM 4205 N N . ARG B 1 230 ? -18.375 -18.141 -19.953 1 82.38 230 ARG B N 1
ATOM 4206 C CA . ARG B 1 230 ? -18.078 -19.547 -19.656 1 82.38 230 ARG B CA 1
ATOM 4207 C C . ARG B 1 230 ? -18.594 -20.453 -20.766 1 82.38 230 ARG B C 1
ATOM 4209 O O . ARG B 1 230 ? -18.016 -21.531 -21.016 1 82.38 230 ARG B O 1
ATOM 4216 N N . THR B 1 231 ? -19.656 -20.031 -21.328 1 85.69 231 THR B N 1
ATOM 4217 C CA . THR B 1 231 ? -20.219 -20.812 -22.406 1 85.69 231 THR B CA 1
ATOM 4218 C C . THR B 1 231 ? -20.281 -20.016 -23.703 1 85.69 231 THR B C 1
ATOM 4220 O O . THR B 1 231 ? -20.125 -18.781 -23.688 1 85.69 231 THR B O 1
ATOM 4223 N N . LYS B 1 232 ? -20.594 -20.734 -24.766 1 86.38 232 LYS B N 1
ATOM 4224 C CA . LYS B 1 232 ? -20.688 -20.094 -26.062 1 86.38 232 LYS B CA 1
ATOM 4225 C C . LYS B 1 232 ? -21.875 -19.141 -26.125 1 86.38 232 LYS B C 1
ATOM 4227 O O . LYS B 1 232 ? -21.891 -18.219 -26.953 1 86.38 232 LYS B O 1
ATOM 4232 N N . ASP B 1 233 ? -22.812 -19.328 -25.234 1 88.38 233 ASP B N 1
ATOM 4233 C CA . ASP B 1 233 ? -24.031 -18.547 -25.25 1 88.38 233 ASP B CA 1
ATOM 4234 C C . ASP B 1 233 ? -23.891 -17.281 -24.391 1 88.38 233 ASP B C 1
ATOM 4236 O O . ASP B 1 233 ? -24.719 -16.375 -24.469 1 88.38 233 ASP B O 1
ATOM 4240 N N . ASP B 1 234 ? -22.781 -17.203 -23.609 1 86.25 234 ASP B N 1
ATOM 4241 C CA . ASP B 1 234 ? -22.562 -16.016 -22.781 1 86.25 234 ASP B CA 1
ATOM 4242 C C . ASP B 1 234 ? -22.078 -14.844 -23.625 1 86.25 234 ASP B C 1
ATOM 4244 O O . ASP B 1 234 ? -21.25 -15.008 -24.516 1 86.25 234 ASP B O 1
ATOM 4248 N N . PRO B 1 235 ? -22.734 -13.695 -23.438 1 84 235 PRO B N 1
ATOM 4249 C CA . PRO B 1 235 ? -22.234 -12.531 -24.172 1 84 235 PRO B CA 1
ATOM 4250 C C . PRO B 1 235 ? -20.812 -12.156 -23.766 1 84 235 PRO B C 1
ATOM 4252 O O . PRO B 1 235 ? -20.391 -12.445 -22.641 1 84 235 PRO B O 1
ATOM 4255 N N . PRO B 1 236 ? -20.109 -11.508 -24.719 1 83.38 236 PRO B N 1
ATOM 4256 C CA . PRO B 1 236 ? -18.781 -11.016 -24.344 1 83.38 236 PRO B CA 1
ATOM 4257 C C . PRO B 1 236 ? -18.828 -10.023 -23.188 1 83.38 236 PRO B C 1
ATOM 4259 O O . PRO B 1 236 ? -19.812 -9.312 -23.016 1 83.38 236 PRO B O 1
ATOM 4262 N N . ALA B 1 237 ? -17.734 -10.133 -22.438 1 87.19 237 ALA B N 1
ATOM 4263 C CA . ALA B 1 237 ? -17.641 -9.266 -21.266 1 87.19 237 ALA B CA 1
ATOM 4264 C C . ALA B 1 237 ? -16.703 -8.094 -21.516 1 87.19 237 ALA B C 1
ATOM 4266 O O . ALA B 1 237 ? -15.961 -8.086 -22.5 1 87.19 237 ALA B O 1
ATOM 4267 N N . ALA B 1 238 ? -16.812 -7.074 -20.703 1 88.5 238 ALA B N 1
ATOM 4268 C CA . ALA B 1 238 ? -15.953 -5.898 -20.734 1 88.5 238 ALA B CA 1
ATOM 4269 C C . ALA B 1 238 ? -16.031 -5.203 -22.094 1 88.5 238 ALA B C 1
ATOM 4271 O O . ALA B 1 238 ? -15.008 -4.945 -22.734 1 88.5 238 ALA B O 1
ATOM 4272 N N . GLY B 1 239 ? -17.219 -5.027 -22.531 1 82.5 239 GLY B N 1
ATOM 4273 C CA . GLY B 1 239 ? -17.453 -4.332 -23.781 1 82.5 239 GLY B CA 1
ATOM 4274 C C . GLY B 1 239 ? -17 -5.113 -25 1 82.5 239 GLY B C 1
ATOM 4275 O O . GLY B 1 239 ? -16.688 -4.527 -26.047 1 82.5 239 GLY B O 1
ATOM 4276 N N . GLY B 1 240 ? -16.812 -6.434 -24.797 1 87 240 GLY B N 1
ATOM 4277 C CA . GLY B 1 240 ? -16.375 -7.281 -25.891 1 87 240 GLY B CA 1
ATOM 4278 C C . GLY B 1 240 ? -14.898 -7.613 -25.844 1 87 240 GLY B C 1
ATOM 4279 O O . GLY B 1 240 ? -14.422 -8.438 -26.625 1 87 240 GLY B O 1
ATOM 4280 N N . ALA B 1 241 ? -14.195 -7.039 -24.906 1 86.88 241 ALA B N 1
ATOM 4281 C CA . ALA B 1 241 ? -12.75 -7.211 -24.844 1 86.88 241 ALA B CA 1
ATOM 4282 C C . ALA B 1 241 ? -12.375 -8.516 -24.156 1 86.88 241 ALA B C 1
ATOM 4284 O O . ALA B 1 241 ? -11.227 -8.961 -24.219 1 86.88 241 ALA B O 1
ATOM 4285 N N . LEU B 1 242 ? -13.281 -9.141 -23.516 1 90.31 242 LEU B N 1
ATOM 4286 C CA . LEU B 1 242 ? -13.055 -10.398 -22.828 1 90.31 242 LEU B CA 1
ATOM 4287 C C . LEU B 1 242 ? -14 -11.484 -23.328 1 90.31 242 LEU B C 1
ATOM 4289 O O . LEU B 1 242 ? -15.203 -11.445 -23.047 1 90.31 242 LEU B O 1
ATOM 4293 N N . THR B 1 243 ? -13.453 -12.367 -24.141 1 89.94 243 THR B N 1
ATOM 4294 C CA . THR B 1 243 ? -14.188 -13.523 -24.625 1 89.94 243 THR B CA 1
ATOM 4295 C C . THR B 1 243 ? -13.664 -14.805 -23.984 1 89.94 243 THR B C 1
ATOM 4297 O O . THR B 1 243 ? -12.75 -14.766 -23.156 1 89.94 243 THR B O 1
ATOM 4300 N N . ARG B 1 244 ? -14.227 -15.883 -24.422 1 87.69 244 ARG B N 1
ATOM 4301 C CA . ARG B 1 244 ? -13.789 -17.172 -23.891 1 87.69 244 ARG B CA 1
ATOM 4302 C C . ARG B 1 244 ? -12.344 -17.469 -24.297 1 87.69 244 ARG B C 1
ATOM 4304 O O . ARG B 1 244 ? -11.625 -18.156 -23.578 1 87.69 244 ARG B O 1
ATOM 4311 N N . LYS B 1 245 ? -11.891 -16.844 -25.359 1 86.5 245 LYS B N 1
ATOM 4312 C CA . LYS B 1 245 ? -10.609 -17.219 -25.938 1 86.5 245 LYS B CA 1
ATOM 4313 C C . LYS B 1 245 ? -9.57 -16.125 -25.766 1 86.5 245 LYS B C 1
ATOM 4315 O O . LYS B 1 245 ? -8.398 -16.312 -26.094 1 86.5 245 LYS B O 1
ATOM 4320 N N . THR B 1 246 ? -10.07 -15.016 -25.234 1 87.75 246 THR B N 1
ATOM 4321 C CA . THR B 1 246 ? -9.141 -13.898 -25.094 1 87.75 246 THR B CA 1
ATOM 4322 C C . THR B 1 246 ? -8.047 -14.25 -24.094 1 87.75 246 THR B C 1
ATOM 4324 O O . THR B 1 246 ? -8.328 -14.695 -22.969 1 87.75 246 THR B O 1
ATOM 4327 N N . GLY B 1 247 ? -6.809 -14.133 -24.5 1 88.44 247 GLY B N 1
ATOM 4328 C CA . GLY B 1 247 ? -5.68 -14.312 -23.594 1 88.44 247 GLY B CA 1
ATOM 4329 C C . GLY B 1 247 ? -5.23 -13.023 -22.938 1 88.44 247 GLY B C 1
ATOM 4330 O O . GLY B 1 247 ? -4.852 -12.07 -23.625 1 88.44 247 GLY B O 1
ATOM 4331 N N . LEU B 1 248 ? -5.285 -13 -21.641 1 90.62 248 LEU B N 1
ATOM 4332 C CA . LEU B 1 248 ? -4.895 -11.797 -20.906 1 90.62 248 LEU B CA 1
ATOM 4333 C C . LEU B 1 248 ? -3.803 -12.109 -19.891 1 90.62 248 LEU B C 1
ATOM 4335 O O . LEU B 1 248 ? -3.68 -13.25 -19.438 1 90.62 248 LEU B O 1
ATOM 4339 N N . TRP B 1 249 ? -2.99 -11.117 -19.656 1 92.44 249 TRP B N 1
ATOM 4340 C CA . TRP B 1 249 ? -1.979 -11.117 -18.609 1 92.44 249 TRP B CA 1
ATOM 4341 C C . TRP B 1 249 ? -2.172 -9.922 -17.672 1 92.44 249 TRP B C 1
ATOM 4343 O O . TRP B 1 249 ? -2.508 -8.828 -18.125 1 92.44 249 TRP B O 1
ATOM 4353 N N . TYR B 1 250 ? -1.943 -10.219 -16.422 1 95.06 250 TYR B N 1
ATOM 4354 C CA . TYR B 1 250 ? -2.234 -9.211 -15.406 1 95.06 250 TYR B CA 1
ATOM 4355 C C . TYR B 1 250 ? -0.984 -8.867 -14.609 1 95.06 250 TYR B C 1
ATOM 4357 O O . TYR B 1 250 ? -0.922 -9.109 -13.398 1 95.06 250 TYR B O 1
ATOM 4365 N N . PRO B 1 251 ? 0.001 -8.188 -15.234 1 95.81 251 PRO B N 1
ATOM 4366 C CA . PRO B 1 251 ? 1.217 -7.848 -14.492 1 95.81 251 PRO B CA 1
ATOM 4367 C C . PRO B 1 251 ? 0.955 -6.871 -13.352 1 95.81 251 PRO B C 1
ATOM 4369 O O . PRO B 1 251 ? 0.292 -5.848 -13.547 1 95.81 251 PRO B O 1
ATOM 4372 N N . THR B 1 252 ? 1.41 -7.223 -12.148 1 97.75 252 THR B N 1
ATOM 4373 C CA . THR B 1 252 ? 1.39 -6.336 -10.992 1 97.75 252 THR B CA 1
ATOM 4374 C C . THR B 1 252 ? 2.541 -5.34 -11.055 1 97.75 252 THR B C 1
ATOM 4376 O O . THR B 1 252 ? 3.693 -5.723 -11.273 1 97.75 252 THR B O 1
ATOM 4379 N N . LEU B 1 253 ? 2.23 -4.047 -10.945 1 98.19 253 LEU B N 1
ATOM 4380 C CA . LEU B 1 253 ? 3.266 -3.02 -10.891 1 98.19 253 LEU B CA 1
ATOM 4381 C C . LEU B 1 253 ? 3.82 -2.891 -9.469 1 98.19 253 LEU B C 1
ATOM 4383 O O . LEU B 1 253 ? 5.039 -2.891 -9.273 1 98.19 253 LEU B O 1
ATOM 4387 N N . ALA B 1 254 ? 2.977 -2.781 -8.547 1 98.81 254 ALA B N 1
ATOM 4388 C CA . ALA B 1 254 ? 3.318 -2.631 -7.137 1 98.81 254 ALA B CA 1
ATOM 4389 C C . ALA B 1 254 ? 2.357 -3.422 -6.254 1 98.81 254 ALA B C 1
ATOM 4391 O O . ALA B 1 254 ? 1.174 -3.551 -6.574 1 98.81 254 ALA B O 1
ATOM 4392 N N . MET B 1 255 ? 2.883 -3.965 -5.191 1 98.88 255 MET B N 1
ATOM 4393 C CA . MET B 1 255 ? 2.115 -4.762 -4.242 1 98.88 255 MET B CA 1
ATOM 4394 C C . MET B 1 255 ? 2.51 -4.426 -2.807 1 98.88 255 MET B C 1
ATOM 4396 O O . MET B 1 255 ? 3.695 -4.262 -2.506 1 98.88 255 MET B O 1
ATOM 4400 N N . ASN B 1 256 ? 1.518 -4.289 -1.951 1 98.75 256 ASN B N 1
ATOM 4401 C CA . ASN B 1 256 ? 1.758 -4.012 -0.539 1 98.75 256 ASN B CA 1
ATOM 4402 C C . ASN B 1 256 ? 1.171 -5.102 0.354 1 98.75 256 ASN B C 1
ATOM 4404 O O . ASN B 1 256 ? 0.21 -5.773 -0.028 1 98.75 256 ASN B O 1
ATOM 4408 N N . LEU B 1 257 ? 1.791 -5.238 1.5 1 98.88 257 LEU B N 1
ATOM 4409 C CA . LEU B 1 257 ? 1.336 -6.191 2.508 1 98.88 257 LEU B CA 1
ATOM 4410 C C . LEU B 1 257 ? 1.419 -5.582 3.904 1 98.88 257 LEU B C 1
ATOM 4412 O O . LEU B 1 257 ? 2.422 -4.957 4.254 1 98.88 257 LEU B O 1
ATOM 4416 N N . GLU B 1 258 ? 0.38 -5.637 4.594 1 98.94 258 GLU B N 1
ATOM 4417 C CA . GLU B 1 258 ? 0.377 -5.395 6.035 1 98.94 258 GLU B CA 1
ATOM 4418 C C . GLU B 1 258 ? -0.044 -6.645 6.805 1 98.94 258 GLU B C 1
ATOM 4420 O O . GLU B 1 258 ? -1.131 -7.18 6.582 1 98.94 258 GLU B O 1
ATOM 4425 N N . VAL B 1 259 ? 0.818 -7.102 7.672 1 98.94 259 VAL B N 1
ATOM 4426 C CA . VAL B 1 259 ? 0.517 -8.273 8.492 1 98.94 259 VAL B CA 1
ATOM 4427 C C . VAL B 1 259 ? -0.059 -7.832 9.836 1 98.94 259 VAL B C 1
ATOM 4429 O O . VAL B 1 259 ? 0.539 -7.008 10.531 1 98.94 259 VAL B O 1
ATOM 4432 N N . LYS B 1 260 ? -1.19 -8.406 10.188 1 98.62 260 LYS B N 1
ATOM 4433 C CA . LYS B 1 260 ? -1.926 -7.949 11.359 1 98.62 260 LYS B CA 1
ATOM 4434 C C . LYS B 1 260 ? -1.767 -8.922 12.523 1 98.62 260 LYS B C 1
ATOM 4436 O O . LYS B 1 260 ? -1.944 -8.547 13.688 1 98.62 260 LYS B O 1
ATOM 4441 N N . LYS B 1 261 ? -1.443 -10.102 12.125 1 97.31 261 LYS B N 1
ATOM 4442 C CA . LYS B 1 261 ? -1.406 -11.172 13.125 1 97.31 261 LYS B CA 1
ATOM 4443 C C . LYS B 1 261 ? -0.318 -12.188 12.797 1 97.31 261 LYS B C 1
ATOM 4445 O O . LYS B 1 261 ? -0.135 -12.562 11.641 1 97.31 261 LYS B O 1
ATOM 4450 N N . ALA B 1 262 ? 0.431 -12.586 13.836 1 96.88 262 ALA B N 1
ATOM 4451 C CA . ALA B 1 262 ? 1.423 -13.641 13.641 1 96.88 262 ALA B CA 1
ATOM 4452 C C . ALA B 1 262 ? 0.749 -14.984 13.391 1 96.88 262 ALA B C 1
ATOM 4454 O O . ALA B 1 262 ? -0.333 -15.25 13.922 1 96.88 262 ALA B O 1
ATOM 4455 N N . PHE B 1 263 ? 1.421 -15.789 12.586 1 96.12 263 PHE B N 1
ATOM 4456 C CA . PHE B 1 263 ? 0.947 -17.156 12.398 1 96.12 263 PHE B CA 1
ATOM 4457 C C . PHE B 1 263 ? 1.23 -18 13.625 1 96.12 263 PHE B C 1
ATOM 4459 O O . PHE B 1 263 ? 2.24 -17.812 14.305 1 96.12 263 PHE B O 1
ATOM 4466 N N . PRO B 1 264 ? 0.356 -18.938 13.883 1 95.56 264 PRO B N 1
ATOM 4467 C CA . PRO B 1 264 ? 0.702 -19.891 14.938 1 95.56 264 PRO B CA 1
ATOM 4468 C C . PRO B 1 264 ? 1.848 -20.828 14.539 1 95.56 264 PRO B C 1
ATOM 4470 O O . PRO B 1 264 ? 2.162 -20.953 13.352 1 95.56 264 PRO B O 1
ATOM 4473 N N . GLU B 1 265 ? 2.594 -21.422 15.461 1 91.94 265 GLU B N 1
ATOM 4474 C CA . GLU B 1 265 ? 3.744 -22.297 15.219 1 91.94 265 GLU B CA 1
ATOM 4475 C C . GLU B 1 265 ? 3.408 -23.406 14.227 1 91.94 265 GLU B C 1
ATOM 4477 O O . GLU B 1 265 ? 4.227 -23.734 13.367 1 91.94 265 GLU B O 1
ATOM 4482 N N . GLY 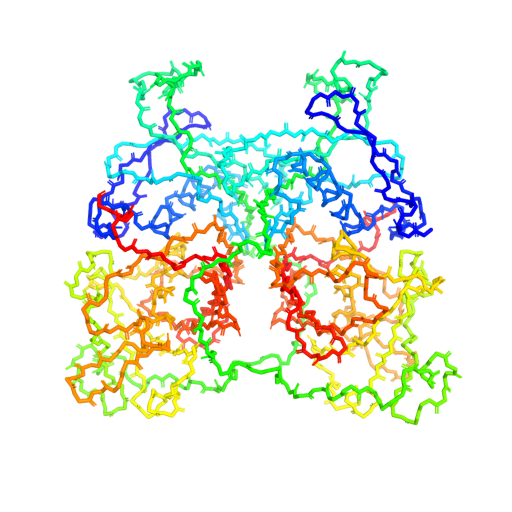B 1 266 ? 2.232 -23.984 14.18 1 93.5 266 GLY B N 1
ATOM 4483 C CA . GLY B 1 266 ? 1.844 -25.047 13.273 1 93.5 266 GLY B CA 1
ATOM 4484 C C . GLY B 1 266 ? 1.311 -24.531 11.945 1 93.5 266 GLY B C 1
ATOM 4485 O O . GLY B 1 266 ? 1.036 -25.328 11.039 1 93.5 266 GLY B O 1
ATOM 4486 N N . GLY B 1 267 ? 1.316 -23.203 11.789 1 97.19 267 GLY B N 1
ATOM 4487 C CA . GLY B 1 267 ? 0.786 -22.625 10.57 1 97.19 267 GLY B CA 1
ATOM 4488 C C . GLY B 1 267 ? -0.73 -22.625 10.516 1 97.19 267 GLY B C 1
ATOM 4489 O O . GLY B 1 267 ? -1.391 -22.922 11.516 1 97.19 267 GLY B O 1
ATOM 4490 N N . GLU B 1 268 ? -1.292 -22.172 9.414 1 97.56 268 GLU B N 1
ATOM 4491 C CA . GLU B 1 268 ? -2.73 -22.141 9.156 1 97.56 268 GLU B CA 1
ATOM 4492 C C . GLU B 1 268 ? -3.1 -23.031 7.977 1 97.56 268 GLU B C 1
ATOM 4494 O O . GLU B 1 268 ? -2.588 -22.844 6.871 1 97.56 268 GLU B O 1
ATOM 4499 N N . GLN B 1 269 ? -3.98 -23.969 8.242 1 97 269 GLN B N 1
ATOM 4500 C CA . GLN B 1 269 ? -4.383 -24.875 7.168 1 97 269 GLN B CA 1
ATOM 4501 C C . GLN B 1 269 ? -5.25 -24.141 6.137 1 97 269 GLN B C 1
ATOM 4503 O O . GLN B 1 269 ? -5.195 -24.453 4.945 1 97 269 GLN B O 1
ATOM 4508 N N . TRP B 1 270 ? -6.066 -23.266 6.699 1 98 270 TRP B N 1
ATOM 4509 C CA . TRP B 1 270 ? -7.047 -22.578 5.871 1 98 270 TRP B CA 1
ATOM 4510 C C . TRP B 1 270 ? -6.938 -21.062 6.043 1 98 270 TRP B C 1
ATOM 4512 O O . TRP B 1 270 ? -6.754 -20.578 7.16 1 98 270 TRP B O 1
ATOM 4522 N N . LEU B 1 271 ? -7.047 -20.391 4.938 1 98.62 271 LEU B N 1
ATOM 4523 C CA . LEU B 1 271 ? -7.184 -18.938 4.961 1 98.62 271 LEU B CA 1
ATOM 4524 C C . LEU B 1 271 ? -8.375 -18.484 4.121 1 98.62 271 LEU B C 1
ATOM 4526 O O . LEU B 1 271 ? -8.656 -19.078 3.076 1 98.62 271 LEU B O 1
ATOM 4530 N N . PHE B 1 272 ? -9.125 -17.562 4.641 1 98.44 272 PHE B N 1
ATOM 4531 C CA . PHE B 1 272 ? -10.148 -16.844 3.893 1 98.44 272 PHE B CA 1
ATOM 4532 C C . PHE B 1 272 ? -9.555 -15.633 3.184 1 98.44 272 PHE B C 1
ATOM 4534 O O . PHE B 1 272 ? -8.742 -14.906 3.762 1 98.44 272 PHE B O 1
ATOM 4541 N N . VAL B 1 273 ? -9.93 -15.438 1.924 1 98.38 273 VAL B N 1
ATOM 4542 C CA . VAL B 1 273 ? -9.469 -14.266 1.185 1 98.38 273 VAL B CA 1
ATOM 4543 C C . VAL B 1 273 ? -10.648 -13.594 0.491 1 98.38 273 VAL B C 1
ATOM 4545 O O . VAL B 1 273 ? -11.391 -14.242 -0.256 1 98.38 273 VAL B O 1
ATOM 4548 N N . ARG B 1 274 ? -10.891 -12.375 0.798 1 97.94 274 ARG B N 1
ATOM 4549 C CA . ARG B 1 274 ? -11.734 -11.539 -0.045 1 97.94 274 ARG B CA 1
ATOM 4550 C C . ARG B 1 274 ? -10.891 -10.688 -0.988 1 97.94 274 ARG B C 1
ATOM 4552 O O . ARG B 1 274 ? -10.062 -9.898 -0.542 1 97.94 274 ARG B O 1
ATOM 4559 N N . THR B 1 275 ? -11.078 -10.828 -2.246 1 97.75 275 THR B N 1
ATOM 4560 C CA . THR B 1 275 ? -10.391 -10.055 -3.273 1 97.75 275 THR B CA 1
ATOM 4561 C C . THR B 1 275 ? -11.375 -9.172 -4.031 1 97.75 275 THR B C 1
ATOM 4563 O O . THR B 1 275 ? -12.422 -9.641 -4.48 1 97.75 275 THR B O 1
ATOM 4566 N N . SER B 1 276 ? -11.031 -7.855 -4.121 1 98 276 SER B N 1
ATOM 4567 C CA . SER B 1 276 ? -11.938 -6.906 -4.762 1 98 276 SER B CA 1
ATOM 4568 C C . SER B 1 276 ? -11.164 -5.867 -5.566 1 98 276 SER B C 1
ATOM 4570 O O . SER B 1 276 ? -9.961 -5.676 -5.355 1 98 276 SER B O 1
ATOM 4572 N N . SER B 1 277 ? -11.836 -5.301 -6.473 1 98.5 277 SER B N 1
ATOM 4573 C CA . SER B 1 277 ? -11.352 -4.137 -7.203 1 98.5 277 SER B CA 1
ATOM 4574 C C . SER B 1 277 ? -12.375 -3.006 -7.188 1 98.5 277 SER B C 1
ATOM 4576 O O . SER B 1 277 ? -13.57 -3.242 -7.363 1 98.5 277 SER B O 1
ATOM 4578 N N . LYS B 1 278 ? -11.93 -1.812 -6.941 1 98.44 278 LYS B N 1
ATOM 4579 C CA . LYS B 1 278 ? -12.828 -0.659 -6.945 1 98.44 278 LYS B CA 1
ATOM 4580 C C . LYS B 1 278 ? -12.992 -0.096 -8.352 1 98.44 278 LYS B C 1
ATOM 4582 O O . LYS B 1 278 ? -14.07 0.38 -8.711 1 98.44 278 LYS B O 1
ATOM 4587 N N . GLN B 1 279 ? -11.898 -0.194 -9.156 1 98.44 279 GLN B N 1
ATOM 4588 C CA . GLN B 1 279 ? -11.961 0.41 -10.477 1 98.44 279 GLN B CA 1
ATOM 4589 C C . GLN B 1 279 ? -11.07 -0.334 -11.469 1 98.44 279 GLN B C 1
ATOM 4591 O O . GLN B 1 279 ? -9.914 -0.65 -11.148 1 98.44 279 GLN B O 1
ATOM 4596 N N . VAL B 1 280 ? -11.641 -0.665 -12.57 1 97.94 280 VAL B N 1
ATOM 4597 C CA . VAL B 1 280 ? -10.922 -1.133 -13.75 1 97.94 280 VAL B CA 1
ATOM 4598 C C . VAL B 1 280 ? -11.109 -0.142 -14.898 1 97.94 280 VAL B C 1
ATOM 4600 O O . VAL B 1 280 ? -12.219 0.016 -15.414 1 97.94 280 VAL B O 1
ATOM 4603 N N . LEU B 1 281 ? -10.055 0.527 -15.25 1 97.81 281 LEU B N 1
ATOM 4604 C CA . LEU B 1 281 ? -10.172 1.611 -16.219 1 97.81 281 LEU B CA 1
ATOM 4605 C C . LEU B 1 281 ? -8.93 1.688 -17.094 1 97.81 281 LEU B C 1
ATOM 4607 O O . LEU B 1 281 ? -7.809 1.8 -16.594 1 97.81 281 LEU B O 1
ATOM 4611 N N . ASN B 1 282 ? -9.125 1.574 -18.406 1 97.19 282 ASN B N 1
ATOM 4612 C CA . ASN B 1 282 ? -8.086 1.748 -19.406 1 97.19 282 ASN B CA 1
ATOM 4613 C C . ASN B 1 282 ? -6.891 0.837 -19.141 1 97.19 282 ASN B C 1
ATOM 4615 O O . ASN B 1 282 ? -5.742 1.29 -19.141 1 97.19 282 ASN B O 1
ATOM 4619 N N . GLY B 1 283 ? -7.145 -0.355 -18.75 1 96.81 283 GLY B N 1
ATOM 4620 C CA . GLY B 1 283 ? -6.117 -1.381 -18.641 1 96.81 283 GLY B CA 1
ATOM 4621 C C . GLY B 1 283 ? -5.445 -1.417 -17.281 1 96.81 283 GLY B C 1
ATOM 4622 O O . GLY B 1 283 ? -4.535 -2.219 -17.062 1 96.81 283 GLY B O 1
ATOM 4623 N N . ARG B 1 284 ? -5.801 -0.538 -16.359 1 98.25 284 ARG B N 1
ATOM 4624 C CA . ARG B 1 284 ? -5.242 -0.508 -15.008 1 98.25 284 ARG B CA 1
ATOM 4625 C C . ARG B 1 284 ? -6.316 -0.805 -13.969 1 98.25 284 ARG B C 1
ATOM 4627 O O . ARG B 1 284 ? -7.461 -0.369 -14.102 1 98.25 284 ARG B O 1
ATOM 4634 N N . PHE B 1 285 ? -5.969 -1.618 -12.945 1 98.44 285 PHE B N 1
ATOM 4635 C CA . PHE B 1 285 ? -6.945 -1.886 -11.898 1 98.44 285 PHE B CA 1
ATOM 4636 C C . PHE B 1 285 ? -6.262 -2.049 -10.547 1 98.44 285 PHE B C 1
ATOM 4638 O O . PHE B 1 285 ? -5.059 -2.311 -10.484 1 98.44 285 PHE B O 1
ATOM 4645 N N . ASP B 1 286 ? -6.992 -1.718 -9.484 1 98.81 286 ASP B N 1
ATOM 4646 C CA . ASP B 1 286 ? -6.555 -1.963 -8.117 1 98.81 286 ASP B CA 1
ATOM 4647 C C . ASP B 1 286 ? -7.027 -3.33 -7.625 1 98.81 286 ASP B C 1
ATOM 4649 O O . ASP B 1 286 ? -8.039 -3.854 -8.102 1 98.81 286 ASP B O 1
ATOM 4653 N N . VAL B 1 287 ? -6.266 -3.914 -6.742 1 98.75 287 VAL B N 1
ATOM 4654 C CA . VAL B 1 287 ? -6.656 -5.137 -6.047 1 98.75 287 VAL B CA 1
ATOM 4655 C C . VAL B 1 287 ? -6.574 -4.926 -4.539 1 98.75 287 VAL B C 1
ATOM 4657 O O . VAL B 1 287 ? -5.562 -4.438 -4.027 1 98.75 287 VAL B O 1
ATOM 4660 N N . GLU B 1 288 ? -7.617 -5.16 -3.885 1 98.75 288 GLU B N 1
ATOM 4661 C CA . GLU B 1 288 ? -7.621 -5.262 -2.43 1 98.75 288 GLU B CA 1
ATOM 4662 C C . GLU B 1 288 ? -7.797 -6.707 -1.977 1 98.75 288 GLU B C 1
ATOM 4664 O O . GLU B 1 288 ? -8.695 -7.406 -2.453 1 98.75 288 GLU B O 1
ATOM 4669 N N . VAL B 1 289 ? -6.969 -7.156 -1.061 1 98.81 289 VAL B N 1
ATOM 4670 C CA . VAL B 1 289 ? -7.066 -8.5 -0.506 1 98.81 289 VAL B CA 1
ATOM 4671 C C . VAL B 1 289 ? -7.137 -8.43 1.018 1 98.81 289 VAL B C 1
ATOM 4673 O O . VAL B 1 289 ? -6.273 -7.828 1.658 1 98.81 289 VAL B O 1
ATOM 4676 N N . ILE B 1 290 ? -8.188 -8.977 1.567 1 98.88 290 ILE B N 1
ATOM 4677 C CA . ILE B 1 290 ? -8.352 -9.148 3.006 1 98.88 290 ILE B CA 1
ATOM 4678 C C . ILE B 1 290 ? -8.219 -10.633 3.367 1 98.88 290 ILE B C 1
ATOM 4680 O O . ILE B 1 290 ? -8.938 -11.477 2.828 1 98.88 290 ILE B O 1
ATOM 4684 N N . VAL B 1 291 ? -7.293 -10.93 4.277 1 98.88 291 VAL B N 1
ATOM 4685 C CA . VAL B 1 291 ? -7.035 -12.312 4.66 1 98.88 291 VAL B CA 1
ATOM 4686 C C . VAL B 1 291 ? -7.484 -12.539 6.102 1 98.88 291 VAL B C 1
ATOM 4688 O O . VAL B 1 291 ? -7.086 -11.805 7.008 1 98.88 291 VAL B O 1
ATOM 4691 N N . LEU B 1 292 ? -8.297 -13.531 6.312 1 98.69 292 LEU B N 1
ATOM 4692 C CA . LEU B 1 292 ? -8.719 -13.953 7.645 1 98.69 292 LEU B CA 1
ATOM 4693 C C . LEU B 1 292 ? -8.32 -15.398 7.906 1 98.69 292 LEU B C 1
ATOM 4695 O O . LEU B 1 292 ? -8.164 -16.188 6.969 1 98.69 292 LEU B O 1
ATOM 4699 N N . ASP B 1 293 ? -8.078 -15.727 9.164 1 97.69 293 ASP B N 1
ATOM 4700 C CA . ASP B 1 293 ? -7.887 -17.125 9.516 1 97.69 293 ASP B CA 1
ATOM 4701 C C . ASP B 1 293 ? -9.219 -17.797 9.836 1 97.69 293 ASP B C 1
ATOM 4703 O O . ASP B 1 293 ? -10.281 -17.203 9.633 1 97.69 293 ASP B O 1
ATOM 4707 N N . ARG B 1 294 ? -9.227 -19.016 10.25 1 94.81 294 ARG B N 1
ATOM 4708 C CA . ARG B 1 294 ? -10.438 -19.812 10.461 1 94.81 294 ARG B CA 1
ATOM 4709 C C . ARG B 1 294 ? -11.273 -19.234 11.602 1 94.81 294 ARG B C 1
ATOM 4711 O O . ARG B 1 294 ? -12.5 -19.359 11.602 1 94.81 294 ARG B O 1
ATOM 4718 N N . ALA B 1 295 ? -10.625 -18.547 12.516 1 94.25 295 ALA B N 1
ATOM 4719 C CA . ALA B 1 295 ? -11.328 -17.953 13.648 1 94.25 295 ALA B CA 1
ATOM 4720 C C . ALA B 1 295 ? -11.984 -16.641 13.258 1 94.25 295 ALA B C 1
ATOM 4722 O O . ALA B 1 295 ? -12.766 -16.078 14.031 1 94.25 295 ALA B O 1
ATOM 4723 N N . GLY B 1 296 ? -11.672 -16.125 12.094 1 95.94 296 GLY B N 1
ATOM 4724 C CA . GLY B 1 296 ? -12.234 -14.859 11.641 1 95.94 296 GLY B CA 1
ATOM 4725 C C . GLY B 1 296 ? -11.367 -13.664 11.984 1 95.94 296 GLY B C 1
ATOM 4726 O O . GLY B 1 296 ? -11.758 -12.516 11.766 1 95.94 296 GLY B O 1
ATOM 4727 N N . ASP B 1 297 ? -10.18 -13.945 12.508 1 97.19 297 ASP B N 1
ATOM 4728 C CA . ASP B 1 297 ? -9.25 -12.859 12.828 1 97.19 297 ASP B CA 1
ATOM 4729 C C . ASP B 1 297 ? -8.602 -12.312 11.562 1 97.19 297 ASP B C 1
ATOM 4731 O O . ASP B 1 297 ? -8.281 -13.07 10.641 1 97.19 297 ASP B O 1
ATOM 4735 N N . LEU B 1 298 ? -8.375 -10.984 11.586 1 98.56 298 LEU B N 1
ATOM 4736 C CA . LEU B 1 298 ? -7.664 -10.328 10.5 1 98.56 298 LEU B CA 1
ATOM 4737 C C . LEU B 1 298 ? -6.191 -10.711 10.508 1 98.56 298 LEU B C 1
ATOM 4739 O O . LEU B 1 298 ? -5.473 -10.43 11.469 1 98.56 298 LEU B O 1
ATOM 4743 N N . VAL B 1 299 ? -5.734 -11.344 9.375 1 98.75 299 VAL B N 1
ATOM 4744 C CA . VAL B 1 299 ? -4.363 -11.828 9.297 1 98.75 299 VAL B CA 1
ATOM 4745 C C . VAL B 1 299 ? -3.512 -10.852 8.492 1 98.75 299 VAL B C 1
ATOM 4747 O O . VAL B 1 299 ? -2.371 -10.555 8.859 1 98.75 299 VAL B O 1
ATOM 4750 N N . ALA B 1 300 ? -4.09 -10.352 7.395 1 98.88 300 ALA B N 1
ATOM 4751 C CA . ALA B 1 300 ? -3.295 -9.492 6.523 1 98.88 300 ALA B CA 1
ATOM 4752 C C . ALA B 1 300 ? -4.191 -8.641 5.629 1 98.88 300 ALA B C 1
ATOM 4754 O O . ALA B 1 300 ? -5.34 -9.008 5.363 1 98.88 300 ALA B O 1
ATOM 4755 N N . LEU B 1 301 ? -3.693 -7.523 5.242 1 98.94 301 LEU B N 1
ATOM 4756 C CA . LEU B 1 301 ? -4.25 -6.621 4.242 1 98.94 301 LEU B CA 1
ATOM 4757 C C . LEU B 1 301 ? -3.266 -6.402 3.098 1 98.94 301 LEU B C 1
ATOM 4759 O O . LEU B 1 301 ? -2.061 -6.266 3.326 1 98.94 301 LEU B O 1
ATOM 4763 N N . SER B 1 302 ? -3.791 -6.402 1.89 1 98.88 302 SER B N 1
ATOM 4764 C CA . SER B 1 302 ? -2.916 -6.172 0.745 1 98.88 302 SER B CA 1
ATOM 4765 C C . SER B 1 302 ? -3.613 -5.344 -0.328 1 98.88 302 SER B C 1
ATOM 4767 O O . SER B 1 302 ? -4.836 -5.406 -0.474 1 98.88 302 SER B O 1
ATOM 4769 N N . HIS B 1 303 ? -2.811 -4.605 -1.082 1 98.75 303 HIS B N 1
ATOM 4770 C CA . HIS B 1 303 ? -3.277 -3.758 -2.174 1 98.75 303 HIS B CA 1
ATOM 4771 C C . HIS B 1 303 ? -2.295 -3.768 -3.34 1 98.75 303 HIS B C 1
ATOM 4773 O O . HIS B 1 303 ? -1.081 -3.703 -3.135 1 98.75 303 HIS B O 1
ATOM 4779 N N . HIS B 1 304 ? -2.871 -3.865 -4.535 1 98.62 304 HIS B N 1
ATOM 4780 C CA . HIS B 1 304 ? -2.057 -3.906 -5.746 1 98.62 304 HIS B CA 1
ATOM 4781 C C . HIS B 1 304 ? -2.451 -2.799 -6.715 1 98.62 304 HIS B C 1
ATOM 4783 O O . HIS B 1 304 ? -3.609 -2.375 -6.742 1 98.62 304 HIS B O 1
ATOM 4789 N N . VAL B 1 305 ? -1.457 -2.344 -7.418 1 98.81 305 VAL B N 1
ATOM 4790 C CA . VAL B 1 305 ? -1.661 -1.669 -8.695 1 98.81 305 VAL B CA 1
ATOM 4791 C C . VAL B 1 305 ? -1.236 -2.588 -9.836 1 98.81 305 VAL B C 1
ATOM 4793 O O . VAL B 1 305 ? -0.088 -3.035 -9.891 1 98.81 305 VAL B O 1
ATOM 4796 N N . ALA B 1 306 ? -2.195 -2.898 -10.711 1 98.5 306 ALA B N 1
ATOM 4797 C CA . ALA B 1 306 ? -1.915 -3.895 -11.742 1 98.5 306 ALA B CA 1
ATOM 4798 C C . ALA B 1 306 ? -2.473 -3.457 -13.094 1 98.5 306 ALA B C 1
ATOM 4800 O O . ALA B 1 306 ? -3.227 -2.484 -13.18 1 98.5 306 ALA B O 1
ATOM 4801 N N . MET B 1 307 ? -2.025 -4.145 -14.133 1 97.44 307 MET B N 1
ATOM 4802 C CA . MET B 1 307 ? -2.434 -3.873 -15.508 1 97.44 307 MET B CA 1
ATOM 4803 C C . MET B 1 307 ? -3.178 -5.062 -16.109 1 97.44 307 MET B C 1
ATOM 4805 O O . MET B 1 307 ? -3.094 -6.176 -15.578 1 97.44 307 MET B O 1
ATOM 4809 N N . ILE B 1 308 ? -3.955 -4.801 -17.094 1 96.69 308 ILE B N 1
ATOM 4810 C CA . ILE B 1 308 ? -4.527 -5.809 -17.984 1 96.69 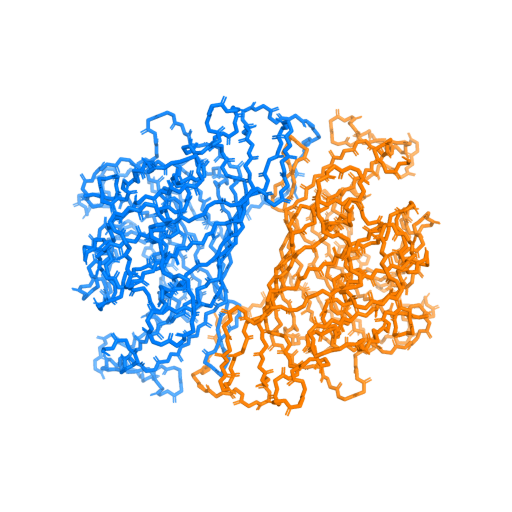308 ILE B CA 1
ATOM 4811 C C . ILE B 1 308 ? -3.951 -5.645 -19.375 1 96.69 308 ILE B C 1
ATOM 4813 O O . ILE B 1 308 ? -4.223 -4.648 -20.062 1 96.69 308 ILE B O 1
ATOM 4817 N N . VAL B 1 309 ? -3.191 -6.633 -19.797 1 94.06 309 VAL B N 1
ATOM 4818 C CA . VAL B 1 309 ? -2.568 -6.543 -21.109 1 94.06 309 VAL B CA 1
ATOM 4819 C C . VAL B 1 309 ? -2.76 -7.859 -21.859 1 94.06 309 VAL B C 1
ATOM 4821 O O . VAL B 1 309 ? -3.256 -8.836 -21.297 1 94.06 309 VAL B O 1
ATOM 4824 N N . SER B 1 310 ? -2.428 -7.82 -23.172 1 90.75 310 SER B N 1
ATOM 4825 C CA . SER B 1 310 ? -2.496 -9.047 -23.953 1 90.75 310 SER B CA 1
ATOM 4826 C C . SER B 1 310 ? -1.499 -10.086 -23.453 1 90.75 310 SER B C 1
ATOM 4828 O O . SER B 1 310 ? -0.376 -9.742 -23.078 1 90.75 310 SER B O 1
ATOM 4830 N N . SER B 1 311 ? -1.881 -11.328 -23.5 1 87 311 SER B N 1
ATOM 4831 C CA . SER B 1 311 ? -1.032 -12.414 -23.016 1 87 311 SER B CA 1
ATOM 4832 C C . SER B 1 311 ? 0.224 -12.555 -23.875 1 87 311 SER B C 1
ATOM 4834 O O . SER B 1 311 ? 1.186 -13.211 -23.469 1 87 311 SER B O 1
ATOM 4836 N N . GLU B 1 312 ? 0.215 -11.977 -25.031 1 80.5 312 GLU B N 1
ATOM 4837 C CA . GLU B 1 312 ? 1.39 -12.023 -25.906 1 80.5 312 GLU B CA 1
ATOM 4838 C C . GLU B 1 312 ? 2.609 -11.422 -25.203 1 80.5 312 GLU B C 1
ATOM 4840 O O . GLU B 1 312 ? 3.748 -11.75 -25.547 1 80.5 312 GLU B O 1
ATOM 4845 N N . ARG B 1 313 ? 2.373 -10.688 -24.219 1 72.94 313 ARG B N 1
ATOM 4846 C CA . ARG B 1 313 ? 3.459 -10.031 -23.5 1 72.94 313 ARG B CA 1
ATOM 4847 C C . ARG B 1 313 ? 4.09 -10.984 -22.484 1 72.94 313 ARG B C 1
ATOM 4849 O O . ARG B 1 313 ? 5.129 -10.68 -21.906 1 72.94 313 ARG B O 1
ATOM 4856 N N . ASN B 1 314 ? 3.477 -12.094 -22.156 1 69.56 314 ASN B N 1
ATOM 4857 C CA . ASN B 1 314 ? 3.912 -13.062 -21.172 1 69.56 314 ASN B CA 1
ATOM 4858 C C . ASN B 1 314 ? 4.594 -14.266 -21.812 1 69.56 314 ASN B C 1
ATOM 4860 O O . ASN B 1 314 ? 4.898 -15.25 -21.141 1 69.56 314 ASN B O 1
ATOM 4864 N N . THR B 1 315 ? 4.754 -14.305 -23.203 1 63.47 315 THR B N 1
ATOM 4865 C CA . THR B 1 315 ? 5.34 -15.445 -23.906 1 63.47 315 THR B CA 1
ATOM 4866 C C . THR B 1 315 ? 6.777 -15.141 -24.312 1 63.47 315 THR B C 1
ATOM 4868 O O . THR B 1 315 ? 7.133 -13.977 -24.531 1 63.47 315 THR B O 1
#

pLDDT: mean 94.56, std 6.0, range [63.03, 99.0]

Nearest PDB structures (foldseek):
  3dkz-assembly1_A  TM=6.993E-01  e=2.679E-05  Bordetella parapertussis
  4zrb-assembly2_G  TM=7.736E-01  e=2.191E-04  Streptococcus pneumoniae TIGR4
  3lbe-assembly1_B  TM=7.533E-01  e=4.331E-04  Streptococcus mutans UA159
  5t06-assembly1_C  TM=6.567E-01  e=4.331E-04  Escherichia coli O157:H7
  4xy5-assembly1_A  TM=6.491E-01  e=2.007E-03  Streptococcus pneumoniae TIGR4

Sequence (630 aa):
SLEQESVVTKLDDMTFAANLSPSFCIGAVPNGGYVATIFLRVAKEYLAPRNQPDTISAHWEFLNRTISGPAILTVEEAKPGRSITVLHVSLYQGNLLSQAPWITTGEGKQKSEKVVAAYLTNRSIAAEKGISYATGWSLQPSSPPPADFSKLLANQDPQWGPLDLLIQRRVTAIQQLRFFYNRKAFANSEGASSFDLWMCNANGEPFTAPALGFVIDSTAAFITEMHRPRTKDDPPAAGGALTRKTGLWYPTLAMNLEVKKAFPEGGEQWLFVRTSSKQVLNGRFDVEVIVLDRAGDLVALSHHVAMIVSSERNTSLEQESVVTKLDDMTFAANLSPSFCIGAVPNGGYVATIFLRVAKEYLAPRNQPDTISAHWEFLNRTISGPAILTVEEAKPGRSITVLHVSLYQGNLLSQAPWITTGEGKQKSEKVVAAYLTNRSIAAEKGISYATGWSLQPSSPPPADFSKLLANQDPQWGPLDLLIQRRVTAIQQLRFFYNRKAFANSEGASSFDLWMCNANGEPFTAPALGFVIDSTAAFITEMHRPRTKDDPPAAGGALTRKTGLWYPTLAMNLEVKKAFPEGGEQWLFVRTSSKQVLNGRFDVEVIVLDRAGDLVALSHHVAMIVSSERNT

Secondary structure (DSSP, 8-state):
-HHHHT-EEEEETTEEEEEE-GGGEETTEE-HHHHHHHHHHHHHHHHGGGT--EEEEEEEEE-S---SEEEEEEEEEEE--SS-EEEEEEEEESSB-SSTT-B--SSGGGSPEEEEEEEEEEE-GGG--S--B------SS--PPPS-HHHHHTT--SSEEE---HHHHH-HHHHTEEEEEEHHHHHHTTT-SEEEEEEEETT-PPB-GGGHHHHHHTTTTHHHHTTS--STTSPPBGGGTB-SS--EE--EEEEEEEE-SPPPTT-BS-EEEEEE-S-EETTEEEEEEEEE-TT--EEEEEEEEEE-EEGGGG-/-HHHHT--EEEETTEEEEEE-GGGEETTEE-HHHHHHHHHHHHHHHHGGGT--EEEEEEEEE-S---SEEEEEEEEEEE--SS-EEEEEEEEESSB-SSTT-B--SSGGGSPEEEEEEEEEEE-GGG--S--B------SS--PPPS-HHHHHTT--SSEEE---HHHHH-HHHHTEEEEEEHHHHHHTTT-SEEEEEEEETT-PPB-GGGHHHHHHTTTTHHHHTTS--STTSPPBGGGTB-SS--EE--EEEEEEEE-SPPPTT-BS-EEEEEE-S-EETTEEEEEEEEE-TT--EEEEEEEEEE-EEGGGG-